Protein AF-0000000080784634 (afdb_homodimer)

Secondary structure (DSSP, 8-state):
--TTTTS---PPPHHHHH-PPP--EETTEEPPP-SS--SSS-SSTT-EEEEES--STT-HHHHHHHHHHHTT-SEEEEEES--TTHHHHHHHHHHH-TTSEEEEEE--TT-HHHHHHHHHHHHHHHS---EEEE-------SS-GGG--HHHHHHHHHHHTHHHHHHHHHHHHHHT---SS--S--EEEEEE--GGGTSSSSS-HHHHHHHHHHHHHHHHHHHHTTTS-EEEEEEEE-SEESSTTHHHHHHHHHHT-GGGTTTTSTT-SPEEHHHHHHHHHHHHSGGGTT--S-EEEESTTGGGS----TTS--/--TTTT----PPPHHHHH-PPP--EETTEEPPP-SS--SSS-SSTT-EEEEES--STT-HHHHHHHHHHHTT-SEEEEEES--TTHHHHHHHHHHH-TTSEEEEEE--TT-HHHHHHHHHHHHHHHS---EEEE-------SS-GGG--HHHHHHHHHHHTHHHHHHHHHHHHHHT---SS--S--EEEEEE--GGGTSSSSS-HHHHHHHHHHHHHHHHHHHHTTTS-EEEEEEEE-SEESSTTHHHHHHHHHHT-GGGTTTTSTT-SPEEHHHHHHHHHHHHSGGGTT--S-EEEESTTGGGS----TTS--

InterPro domains:
  IPR002347 Short-chain dehydrogenase/reductase SDR [PF13561] (58-303)
  IPR002347 Short-chain dehydrogenase/reductase SDR [PR00080] (127-138)
  IPR002347 Short-chain dehydrogenase/reductase SDR [PR00080] (187-195)
  IPR002347 Short-chain dehydrogenase/reductase SDR [PR00080] (207-226)
  IPR002347 Short-chain dehydrogenase/reductase SDR [PR00081] (48-65)
  IPR002347 Short-chain dehydrogenase/reductase SDR [PR00081] (127-138)
  IPR002347 Short-chain dehydrogenase/reductase SDR [PR00081] (181-197)
  IPR002347 Short-chain dehydrogenase/reductase SDR [PR00081] (207-226)
  IPR002347 Short-chain dehydrogenase/reductase SDR [PR00081] (228-245)
  IPR002347 Short-chain dehydrogenase/reductase SDR [PR00081] (266-286)
  IPR036291 NAD(P)-binding domain superfamily [SSF51735] (45-304)

pLDDT: mean 94.02, std 10.91, range [32.22, 98.96]

Solvent-accessible surface area (backbone atoms only — not comparable to full-atom values): 31363 Å² total; per-residue (Å²): 130,56,75,81,64,66,54,67,85,70,59,45,11,54,55,78,73,73,45,76,60,84,60,56,64,54,89,94,36,58,38,78,43,65,89,40,76,71,81,55,34,52,63,28,63,71,31,31,36,40,34,26,34,25,32,41,70,45,18,45,27,36,35,27,51,51,52,41,42,71,14,38,15,41,29,41,34,42,21,15,69,55,58,89,35,33,63,59,50,45,53,51,48,39,71,77,32,71,83,30,46,73,43,73,44,72,39,48,63,55,35,62,68,51,50,45,48,55,53,49,49,40,37,72,76,68,62,44,46,33,28,38,35,35,48,42,67,72,77,45,58,98,50,60,70,92,72,54,47,71,68,59,40,46,57,38,31,37,36,34,27,44,12,40,50,46,47,49,54,50,48,51,58,44,15,54,50,56,40,92,93,36,76,37,16,35,32,20,37,40,30,54,39,24,44,23,30,75,42,84,88,62,58,30,61,48,32,18,51,20,20,31,48,33,39,50,48,18,21,54,49,18,54,77,35,47,34,21,48,42,28,20,29,17,39,14,44,46,64,46,55,23,65,89,39,37,68,61,51,51,53,24,50,77,69,70,43,49,76,55,44,34,55,84,17,26,51,36,42,58,41,49,24,38,53,55,18,43,51,50,51,44,55,48,20,52,54,31,73,39,44,21,15,40,73,46,64,43,31,24,21,44,87,40,56,71,92,69,59,86,94,51,83,125,131,56,76,79,64,66,54,68,83,71,60,46,11,54,55,79,73,73,44,76,59,84,59,55,62,57,90,92,34,57,39,80,42,64,90,40,77,70,80,56,35,55,61,30,63,71,32,31,35,40,34,26,34,25,34,41,72,44,18,46,27,36,36,28,51,50,51,42,42,71,15,39,14,41,27,41,34,43,23,16,70,56,57,89,35,34,63,60,52,44,54,50,48,41,72,77,33,72,82,29,47,70,42,73,44,74,38,46,62,55,35,63,67,51,48,44,48,55,52,49,48,41,36,70,76,69,62,43,45,34,28,38,35,36,47,41,64,70,78,45,57,98,51,58,68,94,72,54,46,71,66,59,40,45,56,37,31,38,35,33,28,44,13,39,49,49,45,49,55,50,47,51,57,45,16,54,50,56,41,92,93,37,76,38,16,35,32,20,37,39,31,55,39,26,43,23,28,75,42,84,89,61,56,30,61,49,32,18,51,18,21,31,47,34,42,50,48,18,18,56,50,19,54,76,36,46,34,20,49,42,29,21,28,17,38,14,44,48,63,47,56,24,65,89,38,37,68,62,51,51,53,24,50,75,68,71,44,49,75,55,43,33,54,85,17,26,51,36,42,58,41,48,24,38,54,55,16,42,50,51,49,45,55,46,22,52,53,31,74,39,45,23,16,40,73,46,64,41,30,24,22,43,87,38,58,71,92,71,58,86,95,52,83,127

Structure (mmCIF, N/CA/C/O backbone):
data_AF-0000000080784634-model_v1
#
loop_
_entity.id
_entity.type
_entity.pdbx_description
1 polymer '3-oxoacyl-(Acyl-carrier-protein) reductase'
#
loop_
_atom_site.group_PDB
_atom_site.id
_atom_site.type_symbol
_atom_site.label_atom_id
_atom_site.label_alt_id
_atom_site.label_comp_id
_atom_site.label_asym_id
_atom_site.label_entity_id
_atom_site.label_seq_id
_atom_site.pdbx_PDB_ins_code
_atom_site.Cartn_x
_atom_site.Cartn_y
_atom_site.Cartn_z
_atom_site.occupancy
_atom_site.B_iso_or_equiv
_atom_site.auth_seq_id
_atom_site.auth_comp_id
_atom_site.auth_asym_id
_atom_site.auth_atom_id
_atom_site.pdbx_PDB_model_num
ATOM 1 N N . MET A 1 1 ? 40.467 -11.508 7.423 1 32.41 1 MET A N 1
ATOM 2 C CA . MET A 1 1 ? 39.517 -10.617 6.763 1 32.41 1 MET A CA 1
ATOM 3 C C . MET A 1 1 ? 38.449 -11.413 6.021 1 32.41 1 MET A C 1
ATOM 5 O O . MET A 1 1 ? 38.741 -12.067 5.018 1 32.41 1 MET A O 1
ATOM 9 N N . THR A 1 2 ? 37.459 -11.961 6.689 1 35.3 2 THR A N 1
ATOM 10 C CA . THR A 1 2 ? 36.739 -13.136 6.211 1 35.3 2 THR A CA 1
ATOM 11 C C . THR A 1 2 ? 36.03 -12.837 4.893 1 35.3 2 THR A C 1
ATOM 13 O O . THR A 1 2 ? 35.799 -11.674 4.557 1 35.3 2 THR A O 1
ATOM 16 N N . ALA A 1 3 ? 36.066 -13.86 3.997 1 42.85 3 ALA A N 1
ATOM 17 C CA . ALA A 1 3 ? 35.431 -13.914 2.683 1 42.85 3 ALA A CA 1
ATOM 18 C C . ALA A 1 3 ? 34.126 -13.122 2.672 1 42.85 3 ALA A C 1
ATOM 20 O O . ALA A 1 3 ? 33.696 -12.638 1.622 1 42.85 3 ALA A O 1
ATOM 21 N N . VAL A 1 4 ? 33.426 -13.129 3.641 1 38.86 4 VAL A N 1
ATOM 22 C CA . VAL A 1 4 ? 32.218 -12.335 3.835 1 38.86 4 VAL A CA 1
ATOM 23 C C . VAL A 1 4 ? 32.559 -10.848 3.757 1 38.86 4 VAL A C 1
ATOM 25 O O . VAL A 1 4 ? 31.725 -10.034 3.352 1 38.86 4 VAL A O 1
ATOM 28 N N . ALA A 1 5 ? 33.892 -10.53 4.086 1 42.12 5 ALA A N 1
ATOM 29 C CA . ALA A 1 5 ? 34.342 -9.141 4.066 1 42.12 5 ALA A CA 1
ATOM 30 C C . ALA A 1 5 ? 34.493 -8.634 2.635 1 42.12 5 ALA A C 1
ATOM 32 O O . ALA A 1 5 ? 34.396 -7.43 2.383 1 42.12 5 ALA A O 1
ATOM 33 N N . LYS A 1 6 ? 35.174 -9.599 1.801 1 39.43 6 LYS A N 1
ATOM 34 C CA . LYS A 1 6 ? 35.385 -9.073 0.456 1 39.43 6 LYS A CA 1
ATOM 35 C C . LYS A 1 6 ? 34.064 -8.94 -0.296 1 39.43 6 LYS A C 1
ATOM 37 O O . LYS A 1 6 ? 33.98 -9.279 -1.479 1 39.43 6 LYS A O 1
ATOM 42 N N . ARG A 1 7 ? 33.012 -9.389 0.201 1 40.27 7 ARG A N 1
ATOM 43 C CA . ARG A 1 7 ? 31.844 -9.039 -0.6 1 40.27 7 ARG A CA 1
ATOM 44 C C . ARG A 1 7 ? 32.047 -7.706 -1.311 1 40.27 7 ARG A C 1
ATOM 46 O O . ARG A 1 7 ? 32.389 -6.704 -0.679 1 40.27 7 ARG A O 1
ATOM 53 N N . ARG A 1 8 ? 32.288 -7.606 -2.633 1 41.97 8 ARG A N 1
ATOM 54 C CA . ARG A 1 8 ? 32.412 -6.52 -3.6 1 41.97 8 ARG A CA 1
ATOM 55 C C . ARG A 1 8 ? 31.631 -5.291 -3.146 1 41.97 8 ARG A C 1
ATOM 57 O O . ARG A 1 8 ? 30.595 -5.415 -2.49 1 41.97 8 ARG A O 1
ATOM 64 N N . LEU A 1 9 ? 32.168 -4.154 -2.969 1 49.42 9 LEU A N 1
ATOM 65 C CA . LEU A 1 9 ? 31.539 -2.85 -2.788 1 49.42 9 LEU A CA 1
ATOM 66 C C . LEU A 1 9 ? 30.163 -2.814 -3.444 1 49.42 9 LEU A C 1
ATOM 68 O O . LEU A 1 9 ? 30.057 -2.788 -4.673 1 49.42 9 LEU A O 1
ATOM 72 N N . GLN A 1 10 ? 29.163 -3.577 -2.929 1 63.27 10 GLN A N 1
ATOM 73 C CA . GLN A 1 10 ? 27.789 -3.624 -3.419 1 63.27 10 GLN A CA 1
ATOM 74 C C . GLN A 1 10 ? 27.356 -2.27 -3.974 1 63.27 10 GLN A C 1
ATOM 76 O O . GLN A 1 10 ? 27.528 -1.24 -3.317 1 63.27 10 GLN A O 1
ATOM 81 N N . ALA A 1 11 ? 27.13 -2.227 -5.332 1 82.41 11 ALA A N 1
ATOM 82 C CA . ALA A 1 11 ? 26.667 -0.988 -5.951 1 82.41 11 ALA A CA 1
ATOM 83 C C . ALA A 1 11 ? 25.463 -0.419 -5.205 1 82.41 11 ALA A C 1
ATOM 85 O O . ALA A 1 11 ? 24.62 -1.17 -4.71 1 82.41 11 ALA A O 1
ATOM 86 N N . LEU A 1 12 ? 25.552 0.787 -4.88 1 93.09 12 LEU A N 1
ATOM 87 C CA . LEU A 1 12 ? 24.544 1.528 -4.131 1 93.09 12 LEU A CA 1
ATOM 88 C C . LEU A 1 12 ? 23.436 2.024 -5.054 1 93.09 12 LEU A C 1
ATOM 90 O O . LEU A 1 12 ? 23.633 2.129 -6.267 1 93.09 12 LEU A O 1
ATOM 94 N N . SER A 1 13 ? 22.337 2.217 -4.473 1 95.71 13 SER A N 1
ATOM 95 C CA . SER A 1 13 ? 21.199 2.753 -5.213 1 95.71 13 SER A CA 1
ATOM 96 C C . SER A 1 13 ? 21.5 4.147 -5.754 1 95.71 13 SER A C 1
ATOM 98 O O . SER A 1 13 ? 22.429 4.811 -5.292 1 95.71 13 SER A O 1
ATOM 100 N N . GLN A 1 14 ? 20.715 4.55 -6.732 1 94.92 14 GLN A N 1
ATOM 101 C CA . GLN A 1 14 ? 20.837 5.878 -7.325 1 94.92 14 GLN A CA 1
ATOM 102 C C . GLN A 1 14 ? 20.68 6.968 -6.269 1 94.92 14 GLN A C 1
ATOM 104 O O . GLN A 1 14 ? 21.437 7.941 -6.257 1 94.92 14 GLN A O 1
ATOM 109 N N . GLN A 1 15 ? 19.726 6.872 -5.375 1 94.94 15 GLN A N 1
ATOM 110 C CA . GLN A 1 15 ? 19.429 7.883 -4.366 1 94.94 15 GLN A CA 1
ATOM 111 C C . GLN A 1 15 ? 20.6 8.06 -3.403 1 94.94 15 GLN A C 1
ATOM 113 O O . GLN A 1 15 ? 20.841 9.162 -2.906 1 94.94 15 GLN A O 1
ATOM 118 N N . LEU A 1 16 ? 21.301 6.968 -3.123 1 94.33 16 LEU A N 1
ATOM 119 C CA . LEU A 1 16 ? 22.435 7.042 -2.209 1 94.33 16 LEU A CA 1
ATOM 120 C C . LEU A 1 16 ? 23.647 7.663 -2.895 1 94.33 16 LEU A C 1
ATOM 122 O O . LEU A 1 16 ? 24.446 8.347 -2.252 1 94.33 16 LEU A O 1
ATOM 126 N N . VAL A 1 17 ? 23.752 7.421 -4.198 1 93.72 17 VAL A N 1
ATOM 127 C CA . VAL A 1 17 ? 24.916 7.893 -4.94 1 93.72 17 VAL A CA 1
ATOM 128 C C . VAL A 1 17 ? 24.703 9.343 -5.369 1 93.72 17 VAL A C 1
ATOM 130 O O . VAL A 1 17 ? 25.567 10.195 -5.148 1 93.72 17 VAL A O 1
ATOM 133 N N . GLU A 1 18 ? 23.496 9.647 -5.917 1 94.21 18 GLU A N 1
ATOM 134 C CA . GLU A 1 18 ? 23.258 10.944 -6.543 1 94.21 18 GLU A CA 1
ATOM 135 C C . GLU A 1 18 ? 22.377 11.827 -5.665 1 94.21 18 GLU A C 1
ATOM 137 O O . GLU A 1 18 ? 22.277 13.035 -5.892 1 94.21 18 GLU A O 1
ATOM 142 N N . GLY A 1 19 ? 21.74 11.243 -4.617 1 92.74 19 GLY A N 1
ATOM 143 C CA . GLY A 1 19 ? 20.709 11.964 -3.887 1 92.74 19 GLY A CA 1
ATOM 144 C C . GLY A 1 19 ? 19.418 12.114 -4.669 1 92.74 19 GLY A C 1
ATOM 145 O O . GLY A 1 19 ? 19.295 11.593 -5.78 1 92.74 19 GLY A O 1
ATOM 146 N N . ILE A 1 20 ? 18.435 12.702 -4.031 1 93.01 20 ILE A N 1
ATOM 147 C CA . ILE A 1 20 ? 17.183 13.039 -4.7 1 93.01 20 ILE A CA 1
ATOM 148 C C . ILE A 1 20 ? 17.243 14.476 -5.213 1 93.01 20 ILE A C 1
ATOM 150 O O . ILE A 1 20 ? 17.431 15.413 -4.433 1 93.01 20 ILE A O 1
ATOM 154 N N . PRO A 1 21 ? 17.083 14.65 -6.433 1 89 21 PRO A N 1
ATOM 155 C CA . PRO A 1 21 ? 17.364 15.938 -7.073 1 89 21 PRO A CA 1
ATOM 156 C C . PRO A 1 21 ? 16.454 17.057 -6.571 1 89 21 PRO A C 1
ATOM 158 O O . PRO A 1 21 ? 15.288 16.813 -6.251 1 89 21 PRO A O 1
ATOM 161 N N . ASP A 1 22 ? 17.033 18.218 -6.528 1 90.38 22 ASP A N 1
ATOM 162 C CA . ASP A 1 22 ? 16.266 19.435 -6.28 1 90.38 22 ASP A CA 1
ATOM 163 C C . ASP A 1 22 ? 15.314 19.728 -7.437 1 90.38 22 ASP A C 1
ATOM 165 O O . ASP A 1 22 ? 15.675 19.56 -8.604 1 90.38 22 ASP A O 1
ATOM 169 N N . ALA A 1 23 ? 14.065 20.158 -7.118 1 93.08 23 ALA A N 1
ATOM 170 C CA . ALA A 1 23 ? 13.039 20.338 -8.142 1 93.08 23 ALA A CA 1
ATOM 171 C C . ALA A 1 23 ? 12.798 21.818 -8.423 1 93.08 23 ALA A C 1
ATOM 173 O O . ALA A 1 23 ? 11.828 22.179 -9.093 1 93.08 23 ALA A O 1
ATOM 174 N N . GLY A 1 24 ? 13.684 22.682 -7.871 1 94.85 24 GLY A N 1
ATOM 175 C CA . GLY A 1 24 ? 13.495 24.112 -8.057 1 94.85 24 GLY A CA 1
ATOM 176 C C . GLY A 1 24 ? 12.535 24.723 -7.054 1 94.85 24 GLY A C 1
ATOM 177 O O . GLY A 1 24 ? 12.335 24.178 -5.966 1 94.85 24 GLY A O 1
ATOM 178 N N . THR A 1 25 ? 12.073 25.958 -7.348 1 95.77 25 THR A N 1
ATOM 179 C CA . THR A 1 25 ? 11.212 26.67 -6.41 1 95.77 25 THR A CA 1
ATOM 180 C C . THR A 1 25 ? 9.959 27.187 -7.111 1 95.77 25 THR A C 1
ATOM 182 O O . THR A 1 25 ? 9.942 27.333 -8.335 1 95.77 25 THR A O 1
ATOM 185 N N . PHE A 1 26 ? 8.934 27.229 -6.473 1 96.01 26 PHE A N 1
ATOM 186 C CA . PHE A 1 26 ? 7.749 28.013 -6.802 1 96.01 26 PHE A CA 1
ATOM 187 C C . PHE A 1 26 ? 7.596 29.191 -5.847 1 96.01 26 PHE A C 1
ATOM 189 O O . PHE A 1 26 ? 7.387 29.001 -4.647 1 96.01 26 PHE A O 1
ATOM 196 N N . GLU A 1 27 ? 7.711 30.314 -6.473 1 95.12 27 GLU A N 1
ATOM 197 C CA . GLU A 1 27 ? 7.876 31.512 -5.656 1 95.12 27 GLU A CA 1
ATOM 198 C C . GLU A 1 27 ? 9.017 31.345 -4.656 1 95.12 27 GLU A C 1
ATOM 200 O O . GLU A 1 27 ? 10.159 31.092 -5.045 1 95.12 27 GLU A O 1
ATOM 205 N N . ASN A 1 28 ? 8.881 31.215 -3.4 1 91.83 28 ASN A N 1
ATOM 206 C CA . ASN A 1 28 ? 9.964 31.151 -2.425 1 91.83 28 ASN A CA 1
ATOM 207 C C . ASN A 1 28 ? 9.935 29.842 -1.64 1 91.83 28 ASN A C 1
ATOM 209 O O . ASN A 1 28 ? 10.528 29.745 -0.564 1 91.83 28 ASN A O 1
ATOM 213 N N . ILE A 1 29 ? 9.245 28.861 -2.241 1 94.72 29 ILE A N 1
ATOM 214 C CA . ILE A 1 29 ? 9.238 27.573 -1.554 1 94.72 29 ILE A CA 1
ATOM 215 C C . ILE A 1 29 ? 9.732 26.481 -2.5 1 94.72 29 ILE A C 1
ATOM 217 O O . ILE A 1 29 ? 9.56 26.581 -3.718 1 94.72 29 ILE A O 1
ATOM 221 N N . PRO A 1 30 ? 10.388 25.475 -1.945 1 95.91 30 PRO A N 1
ATOM 222 C CA . PRO A 1 30 ? 10.874 24.396 -2.808 1 95.91 30 PRO A CA 1
ATOM 223 C C . PRO A 1 30 ? 9.742 23.606 -3.461 1 95.91 30 PRO A C 1
ATOM 225 O O . PRO A 1 30 ? 8.71 23.363 -2.829 1 95.91 30 PRO A O 1
ATOM 228 N N . ARG A 1 31 ? 9.935 23.238 -4.678 1 96.89 31 ARG A N 1
ATOM 229 C CA . ARG A 1 31 ? 9.013 22.299 -5.309 1 96.89 31 ARG A CA 1
ATOM 230 C C . ARG A 1 31 ? 9.147 20.907 -4.7 1 96.89 31 ARG A C 1
ATOM 232 O O . ARG A 1 31 ? 10.152 20.6 -4.057 1 96.89 31 ARG A O 1
ATOM 239 N N . ILE A 1 32 ? 8.14 20.171 -4.886 1 96.28 32 ILE A N 1
ATOM 240 C CA . ILE A 1 32 ? 8.106 18.829 -4.314 1 96.28 32 ILE A CA 1
ATOM 241 C C . ILE A 1 32 ? 9.113 17.936 -5.034 1 96.28 32 ILE A C 1
ATOM 243 O O . ILE A 1 32 ? 9.079 17.814 -6.261 1 96.28 32 ILE A O 1
ATOM 247 N N . ARG A 1 33 ? 10.083 17.39 -4.303 1 96.12 33 ARG A N 1
ATOM 248 C CA . ARG A 1 33 ? 11.025 16.427 -4.863 1 96.12 33 ARG A CA 1
ATOM 249 C C . ARG A 1 33 ? 10.361 15.07 -5.072 1 96.12 33 ARG A C 1
ATOM 251 O O . ARG A 1 33 ? 9.551 14.636 -4.251 1 96.12 33 ARG A O 1
ATOM 258 N N . GLU A 1 34 ? 10.72 14.397 -6.169 1 96.15 34 GLU A N 1
ATOM 259 C CA . GLU A 1 34 ? 10.093 13.131 -6.535 1 96.15 34 GLU A CA 1
ATOM 26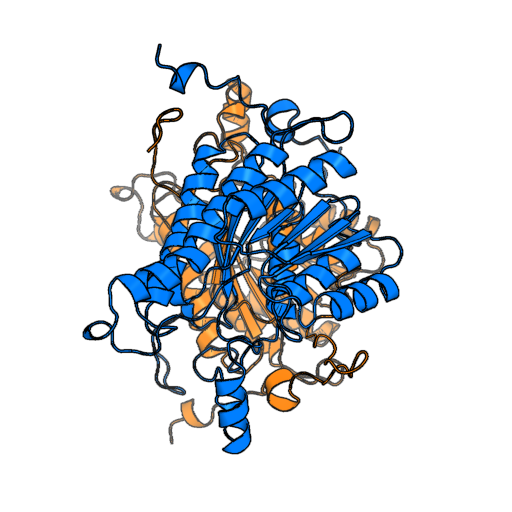0 C C . GLU A 1 34 ? 11.14 12.077 -6.882 1 96.15 34 GLU A C 1
ATOM 262 O O . GLU A 1 34 ? 12.153 12.385 -7.513 1 96.15 34 GLU A O 1
ATOM 267 N N . VAL A 1 35 ? 10.904 10.886 -6.465 1 95.56 35 VAL A N 1
ATOM 268 C CA . VAL A 1 35 ? 11.722 9.738 -6.843 1 95.56 35 VAL A CA 1
ATOM 269 C C . VAL A 1 35 ? 11.086 9.018 -8.029 1 95.56 35 VAL A C 1
ATOM 271 O O . VAL A 1 35 ? 11.776 8.651 -8.983 1 95.56 35 VAL A O 1
ATOM 274 N N . ALA A 1 36 ? 9.766 8.829 -7.95 1 95.93 36 ALA A N 1
ATOM 275 C CA . ALA A 1 36 ? 9.034 8.123 -8.998 1 95.93 36 ALA A CA 1
ATOM 276 C C . ALA A 1 36 ? 8.606 9.079 -10.108 1 95.93 36 ALA A C 1
ATOM 278 O O . ALA A 1 36 ? 8.459 10.282 -9.877 1 95.93 36 ALA A O 1
ATOM 279 N N . PRO A 1 37 ? 8.357 8.571 -11.324 1 93.55 37 PRO A N 1
ATOM 280 C CA . PRO A 1 37 ? 7.838 9.397 -12.417 1 93.55 37 PRO A CA 1
ATOM 281 C C . PRO A 1 37 ? 6.398 9.847 -12.184 1 93.55 37 PRO A C 1
ATOM 283 O O . PRO A 1 37 ? 5.839 9.607 -11.11 1 93.55 37 PRO A O 1
ATOM 286 N N . ASP A 1 38 ? 5.857 10.436 -13.157 1 94.31 38 ASP A N 1
ATOM 287 C CA . ASP A 1 38 ? 4.508 10.989 -13.081 1 94.31 38 ASP A CA 1
ATOM 288 C C . ASP A 1 38 ? 3.504 9.93 -12.632 1 94.31 38 ASP A C 1
ATOM 290 O O . ASP A 1 38 ? 3.579 8.776 -13.059 1 94.31 38 ASP A O 1
ATOM 294 N N . SER A 1 39 ? 2.615 10.369 -11.76 1 94.08 39 SER A N 1
ATOM 295 C CA . SER A 1 39 ? 1.666 9.436 -11.163 1 94.08 39 SER A CA 1
ATOM 296 C C . SER A 1 39 ? 0.471 9.198 -12.08 1 94.08 39 SER A C 1
ATOM 298 O O . SER A 1 39 ? -0.389 8.366 -11.785 1 94.08 39 SER A O 1
ATOM 300 N N . VAL A 1 40 ? 0.41 10.047 -13.108 1 94.53 40 VAL A N 1
ATOM 301 C CA . VAL A 1 40 ? -0.643 9.842 -14.097 1 94.53 40 VAL A CA 1
ATOM 302 C C . VAL A 1 40 ? -0.067 9.145 -15.328 1 94.53 40 VAL A C 1
ATOM 304 O O . VAL A 1 40 ? 0.92 9.608 -15.906 1 94.53 40 VAL A O 1
ATOM 307 N N . GLY A 1 41 ? -0.405 7.85 -15.625 1 92.25 41 GLY A N 1
ATOM 308 C CA . GLY A 1 41 ? 0.109 7.087 -16.751 1 92.25 41 GLY A CA 1
ATOM 309 C C . GLY A 1 41 ? 0.649 5.726 -16.354 1 92.25 41 GLY A C 1
ATOM 310 O O . GLY A 1 41 ? 0.466 5.288 -15.216 1 92.25 41 GLY A O 1
ATOM 311 N N . PRO A 1 42 ? 1.397 5.105 -17.333 1 96.22 42 PRO A N 1
ATOM 312 C CA . PRO A 1 42 ? 1.895 3.752 -17.073 1 96.22 42 PRO A CA 1
ATOM 313 C C . PRO A 1 42 ? 2.99 3.721 -16.01 1 96.22 42 PRO A C 1
ATOM 315 O O . PRO A 1 42 ? 3.89 4.565 -16.021 1 96.22 42 PRO A O 1
ATOM 318 N N . ARG A 1 43 ? 2.951 2.807 -15.142 1 97.22 43 ARG A N 1
ATOM 319 C CA . ARG A 1 43 ? 3.831 2.751 -13.978 1 97.22 43 ARG A CA 1
ATOM 320 C C . ARG A 1 43 ? 4.943 1.728 -14.182 1 97.22 43 ARG A C 1
ATOM 322 O O . ARG A 1 43 ? 5.838 1.6 -13.343 1 97.22 43 ARG A O 1
ATOM 329 N N . CYS A 1 44 ? 4.924 0.965 -15.315 1 97.38 44 CYS A N 1
ATOM 330 C CA . CYS A 1 44 ? 5.911 -0.084 -15.544 1 97.38 44 CYS A CA 1
ATOM 331 C C . CYS A 1 44 ? 6.581 0.085 -16.902 1 97.38 44 CYS A C 1
ATOM 333 O O . CYS A 1 44 ? 7.047 -0.89 -17.495 1 97.38 44 CYS A O 1
ATOM 335 N N . LYS A 1 45 ? 6.583 1.291 -17.417 1 96.65 45 LYS A N 1
ATOM 336 C CA . LYS A 1 45 ? 7.129 1.528 -18.75 1 96.65 45 LYS A CA 1
ATOM 337 C C . LYS A 1 45 ? 8.576 1.052 -18.843 1 96.65 45 LYS A C 1
ATOM 339 O O . LYS A 1 45 ? 9.425 1.472 -18.054 1 96.65 45 LYS A O 1
ATOM 344 N N . GLY A 1 46 ? 8.792 0.143 -19.767 1 96.26 46 GLY A N 1
ATOM 345 C CA . GLY A 1 46 ? 10.143 -0.301 -20.071 1 96.26 46 GLY A CA 1
ATOM 346 C C . GLY A 1 46 ? 10.656 -1.354 -19.107 1 96.26 46 GLY A C 1
ATOM 347 O O . GLY A 1 46 ? 11.782 -1.837 -19.248 1 96.26 46 GLY A O 1
ATOM 348 N N . LYS A 1 47 ? 9.885 -1.776 -18.162 1 97.83 47 LYS A N 1
ATOM 349 C CA . LYS A 1 47 ? 10.329 -2.714 -17.135 1 97.83 47 LYS A CA 1
ATOM 350 C C . LYS A 1 47 ? 10.185 -4.157 -17.61 1 97.83 47 LYS A C 1
ATOM 352 O O . LYS A 1 47 ? 9.295 -4.469 -18.404 1 97.83 47 LYS A O 1
ATOM 357 N N . VAL A 1 48 ? 11.033 -4.996 -17.17 1 98.78 48 VAL A N 1
ATOM 358 C CA . VAL A 1 48 ? 10.954 -6.435 -17.394 1 98.78 48 VAL A CA 1
ATOM 359 C C . VAL A 1 48 ? 10.456 -7.128 -16.128 1 98.78 48 VAL A C 1
ATOM 361 O O . VAL A 1 48 ? 11.011 -6.929 -15.044 1 98.78 48 VAL A O 1
ATOM 364 N N . VAL A 1 49 ? 9.407 -7.981 -16.285 1 98.94 49 VAL A N 1
ATOM 365 C CA . VAL A 1 49 ? 8.666 -8.515 -15.147 1 98.94 49 VAL A CA 1
ATOM 366 C C . VAL A 1 49 ? 8.588 -10.036 -15.249 1 98.94 49 VAL A C 1
ATOM 368 O O . VAL A 1 49 ? 8.365 -10.582 -16.332 1 98.94 49 VAL A O 1
ATOM 371 N N . ILE A 1 50 ? 8.81 -10.732 -14.141 1 98.96 50 ILE A N 1
ATOM 372 C CA . ILE A 1 50 ? 8.526 -12.159 -14.028 1 98.96 50 ILE A CA 1
ATOM 373 C C . ILE A 1 50 ? 7.434 -12.387 -12.985 1 98.96 50 ILE A C 1
ATOM 375 O O . ILE A 1 50 ? 7.522 -11.88 -11.864 1 98.96 50 ILE A O 1
ATOM 379 N N . VAL A 1 51 ? 6.424 -13.099 -13.348 1 98.94 51 VAL A N 1
ATOM 380 C CA . VAL A 1 51 ? 5.335 -13.464 -12.447 1 98.94 51 VAL A CA 1
ATOM 381 C C . VAL A 1 51 ? 5.197 -14.983 -12.392 1 98.94 51 VAL A C 1
ATOM 383 O O . VAL A 1 51 ? 5.087 -15.641 -13.429 1 98.94 51 VAL A O 1
ATOM 386 N N . THR A 1 52 ? 5.171 -15.531 -11.205 1 98.82 52 THR A N 1
ATOM 387 C CA . THR A 1 52 ? 4.937 -16.963 -11.054 1 98.82 52 THR A CA 1
ATOM 388 C C . THR A 1 52 ? 3.503 -17.233 -10.607 1 98.82 52 THR A C 1
ATOM 390 O O . THR A 1 52 ? 2.847 -16.354 -10.045 1 98.82 52 THR A O 1
ATOM 393 N N . GLY A 1 53 ? 3.024 -18.437 -10.83 1 98.36 53 GLY A N 1
ATOM 394 C CA . GLY A 1 53 ? 1.664 -18.789 -10.454 1 98.36 53 GLY A CA 1
ATOM 395 C C . GLY A 1 53 ? 0.613 -18.101 -11.305 1 98.36 53 GLY A C 1
ATOM 396 O O . GLY A 1 53 ? -0.331 -17.51 -10.777 1 98.36 53 GLY A O 1
ATOM 397 N N . THR A 1 54 ? 0.705 -18.214 -12.685 1 98.45 54 THR A N 1
ATOM 398 C CA . THR A 1 54 ? -0.121 -17.399 -13.568 1 98.45 54 THR A CA 1
ATOM 399 C C . THR A 1 54 ? -1.171 -18.256 -14.27 1 98.45 54 THR A C 1
ATOM 401 O O . THR A 1 54 ? -2.028 -17.734 -14.985 1 98.45 54 THR A O 1
ATOM 404 N N . ASN A 1 55 ? -1.272 -19.522 -14.053 1 97.93 55 ASN A N 1
ATOM 405 C CA . ASN A 1 55 ? -2.058 -20.416 -14.896 1 97.93 55 ASN A CA 1
ATOM 406 C C . ASN A 1 55 ? -3.555 -20.238 -14.66 1 97.93 55 ASN A C 1
ATOM 408 O O . ASN A 1 55 ? -4.34 -20.225 -15.609 1 97.93 55 ASN A O 1
ATOM 412 N N . SER A 1 56 ? -3.952 -20.039 -13.426 1 97.08 56 SER A N 1
ATOM 413 C CA . SER A 1 56 ? -5.372 -20.017 -13.092 1 97.08 56 SER A CA 1
ATOM 414 C C . SER A 1 56 ? -6.095 -18.893 -13.826 1 97.08 56 SER A C 1
ATOM 416 O O . SER A 1 56 ? -5.676 -17.735 -13.766 1 97.08 56 SER A O 1
ATOM 418 N N . PRO A 1 57 ? -7.238 -19.148 -14.454 1 97.21 57 PRO A N 1
ATOM 419 C CA . PRO A 1 57 ? -7.987 -18.133 -15.198 1 97.21 57 PRO A CA 1
ATOM 420 C C . PRO A 1 57 ? -8.499 -17.005 -14.305 1 97.21 57 PRO A C 1
ATOM 422 O O . PRO A 1 57 ? -8.78 -15.907 -14.791 1 97.21 57 PRO A O 1
ATOM 425 N N . ILE A 1 58 ? -8.62 -17.282 -13.044 1 97.06 58 ILE A N 1
ATOM 426 C CA . ILE A 1 58 ? -9.139 -16.252 -12.15 1 97.06 58 ILE A CA 1
ATOM 427 C C . ILE A 1 58 ? -8.115 -15.954 -11.057 1 97.06 58 ILE A C 1
ATOM 429 O O . ILE A 1 58 ? -8.476 -15.511 -9.964 1 97.06 58 ILE A O 1
ATOM 433 N N . GLY A 1 59 ? -6.869 -16.245 -11.345 1 98.2 59 GLY A N 1
ATOM 434 C CA . GLY A 1 59 ? -5.819 -16.168 -10.342 1 98.2 59 GLY A CA 1
ATOM 435 C C . GLY A 1 59 ? -5.202 -14.786 -10.23 1 98.2 59 GLY A C 1
ATOM 436 O O . GLY A 1 59 ? -5.268 -13.993 -11.171 1 98.2 59 GLY A O 1
ATOM 437 N N . ILE A 1 60 ? -4.528 -14.58 -9.106 1 98.73 60 ILE A N 1
ATOM 438 C CA . ILE A 1 60 ? -3.841 -13.327 -8.811 1 98.73 60 ILE A CA 1
ATOM 439 C C . ILE A 1 60 ? -2.686 -13.129 -9.79 1 98.73 60 ILE A C 1
ATOM 441 O O . ILE A 1 60 ? -2.433 -12.01 -10.244 1 98.73 60 ILE A O 1
ATOM 445 N N . GLY A 1 61 ? -1.952 -14.218 -10.132 1 98.78 61 GLY A N 1
ATOM 446 C CA . GLY A 1 61 ? -0.834 -14.12 -11.056 1 98.78 61 GLY A CA 1
ATOM 447 C C . GLY A 1 61 ? -1.234 -13.606 -12.426 1 98.78 61 GLY A C 1
ATOM 448 O O . GLY A 1 61 ? -0.595 -12.701 -12.967 1 98.78 61 GLY A O 1
ATOM 449 N N . ARG A 1 62 ? -2.289 -14.138 -12.963 1 98.73 62 ARG A N 1
ATOM 450 C CA . ARG A 1 62 ? -2.782 -13.668 -14.254 1 98.73 62 ARG A CA 1
ATOM 451 C C . ARG A 1 62 ? -3.193 -12.201 -14.182 1 98.73 62 ARG A C 1
ATOM 453 O O . ARG A 1 62 ? -2.811 -11.401 -15.039 1 98.73 62 ARG A O 1
ATOM 460 N N . ALA A 1 63 ? -3.998 -11.866 -13.175 1 98.81 63 ALA A N 1
ATOM 461 C CA . ALA A 1 63 ? -4.453 -10.487 -13.019 1 98.81 63 ALA A CA 1
ATOM 462 C C . ALA A 1 63 ? -3.27 -9.527 -12.922 1 98.81 63 ALA A C 1
ATOM 464 O O . ALA A 1 63 ? -3.31 -8.425 -13.474 1 98.81 63 ALA A O 1
ATOM 465 N N . SER A 1 64 ? -2.235 -9.945 -12.23 1 98.9 64 SER A N 1
ATOM 466 C CA . SER A 1 64 ? -1.049 -9.108 -12.081 1 98.9 64 SER A CA 1
ATOM 467 C C . SER A 1 64 ? -0.314 -8.95 -13.408 1 98.9 64 SER A C 1
ATOM 469 O O . SER A 1 64 ? 0.167 -7.862 -13.731 1 98.9 64 SER A O 1
ATOM 471 N N . ALA A 1 65 ? -0.198 -10.021 -14.138 1 98.9 65 ALA A N 1
ATOM 472 C CA . ALA A 1 65 ? 0.412 -9.934 -15.462 1 98.9 65 ALA A CA 1
ATOM 473 C C . ALA A 1 65 ? -0.301 -8.899 -16.328 1 98.9 65 ALA A C 1
ATOM 475 O O . ALA A 1 65 ? 0.345 -8.119 -17.031 1 98.9 65 ALA A O 1
ATOM 476 N N . HIS A 1 66 ? -1.647 -8.91 -16.281 1 98.8 66 HIS A N 1
ATOM 477 C CA . HIS A 1 66 ? -2.428 -7.917 -17.011 1 98.8 66 HIS A CA 1
ATOM 478 C C . HIS A 1 66 ? -2.09 -6.503 -16.551 1 98.8 66 HIS A C 1
ATOM 480 O O . HIS A 1 66 ? -1.907 -5.605 -17.375 1 98.8 66 HIS A O 1
ATOM 486 N N . GLN A 1 67 ? -1.994 -6.271 -15.272 1 98.82 67 GLN A N 1
ATOM 487 C CA . GLN A 1 67 ? -1.72 -4.934 -14.754 1 98.82 67 GLN A CA 1
ATOM 488 C C . GLN A 1 67 ? -0.327 -4.461 -15.162 1 98.82 67 GLN A C 1
ATOM 490 O O . GLN A 1 67 ? -0.148 -3.306 -15.553 1 98.82 67 GLN A O 1
ATOM 495 N N . PHE A 1 68 ? 0.692 -5.355 -15.103 1 98.88 68 PHE A N 1
ATOM 496 C CA . PHE A 1 68 ? 2.039 -4.965 -15.503 1 98.88 68 PHE A CA 1
ATOM 497 C C . PHE A 1 68 ? 2.09 -4.646 -16.993 1 98.88 68 PHE A C 1
ATOM 499 O O . PHE A 1 68 ? 2.7 -3.655 -17.4 1 98.88 68 PHE A O 1
ATOM 506 N N . ALA A 1 69 ? 1.429 -5.449 -17.806 1 98.83 69 ALA A N 1
ATOM 507 C CA . ALA A 1 69 ? 1.394 -5.216 -19.248 1 98.83 69 ALA A CA 1
ATOM 508 C C . ALA A 1 69 ? 0.642 -3.929 -19.577 1 98.83 69 ALA A C 1
ATOM 510 O O . ALA A 1 69 ? 1.121 -3.107 -20.361 1 98.83 69 ALA A O 1
ATOM 511 N N . ARG A 1 70 ? -0.518 -3.791 -18.98 1 98.27 70 ARG A N 1
ATOM 512 C CA . ARG A 1 70 ? -1.346 -2.607 -19.181 1 98.27 70 ARG A CA 1
ATOM 513 C C . ARG A 1 70 ? -0.569 -1.335 -18.859 1 98.27 70 ARG A C 1
ATOM 515 O O . ARG A 1 70 ? -0.774 -0.298 -19.494 1 98.27 70 ARG A O 1
ATOM 522 N N . ASN A 1 71 ? 0.299 -1.437 -17.915 1 98.52 71 ASN A N 1
ATOM 523 C CA . ASN A 1 71 ? 1.068 -0.28 -17.468 1 98.52 71 ASN A CA 1
ATOM 524 C C . ASN A 1 71 ? 2.398 -0.171 -18.21 1 98.52 71 ASN A C 1
ATOM 526 O O . ASN A 1 71 ? 3.342 0.446 -17.712 1 98.52 71 ASN A O 1
ATOM 530 N N . GLY A 1 72 ? 2.646 -0.872 -19.308 1 97.96 72 GLY A N 1
ATOM 531 C CA . GLY A 1 72 ? 3.686 -0.538 -20.268 1 97.96 72 GLY A CA 1
ATOM 532 C C . GLY A 1 72 ? 4.956 -1.344 -20.076 1 97.96 72 GLY A C 1
ATOM 533 O O . GLY A 1 72 ? 6.03 -0.937 -20.526 1 97.96 72 GLY A O 1
ATOM 534 N N . ALA A 1 73 ? 4.912 -2.439 -19.423 1 98.65 73 ALA A N 1
ATOM 535 C CA . ALA A 1 73 ? 6.103 -3.277 -19.311 1 98.65 73 ALA A CA 1
ATOM 536 C C . ALA A 1 73 ? 6.689 -3.585 -20.686 1 98.65 73 ALA A C 1
ATOM 538 O O . ALA A 1 73 ? 5.953 -3.696 -21.67 1 98.65 73 ALA A O 1
ATOM 539 N N . LYS A 1 74 ? 7.991 -3.655 -20.71 1 98.58 74 LYS A N 1
ATOM 540 C CA . LYS A 1 74 ? 8.662 -4.099 -21.928 1 98.58 74 LYS A CA 1
ATOM 541 C C . LYS A 1 74 ? 8.405 -5.58 -22.188 1 98.58 74 LYS A C 1
ATOM 543 O O . LYS A 1 74 ? 8.154 -5.982 -23.326 1 98.58 74 LYS A O 1
ATOM 548 N N . ALA A 1 75 ? 8.453 -6.351 -21.112 1 98.9 75 ALA A N 1
ATOM 549 C CA . ALA A 1 75 ? 8.237 -7.794 -21.195 1 98.9 75 ALA A CA 1
ATOM 550 C C . ALA A 1 75 ? 7.622 -8.331 -19.906 1 98.9 75 ALA A C 1
ATOM 552 O O . ALA A 1 75 ? 7.919 -7.836 -18.816 1 98.9 75 ALA A O 1
ATOM 553 N N . VAL A 1 76 ? 6.82 -9.335 -20.057 1 98.94 76 VAL A N 1
ATOM 554 C CA . VAL A 1 76 ? 6.236 -10.056 -18.931 1 98.94 76 VAL A CA 1
ATOM 555 C C . VAL A 1 76 ? 6.393 -11.56 -19.143 1 98.94 76 VAL A C 1
ATOM 557 O O . VAL A 1 76 ? 5.924 -12.104 -20.146 1 98.94 76 VAL A O 1
ATOM 560 N N . PHE A 1 77 ? 7.098 -12.2 -18.228 1 98.94 77 PHE A N 1
ATOM 561 C CA . PHE A 1 77 ? 7.164 -13.655 -18.176 1 98.94 77 PHE A CA 1
ATOM 562 C C . PHE A 1 77 ? 6.058 -14.215 -17.289 1 98.94 77 PHE A C 1
ATOM 564 O O . PHE A 1 77 ? 6.013 -13.93 -16.09 1 98.94 77 PHE A O 1
ATOM 571 N N . ILE A 1 78 ? 5.182 -14.971 -17.881 1 98.87 78 ILE A N 1
ATOM 572 C CA . ILE A 1 78 ? 4.141 -15.657 -17.124 1 98.87 78 ILE A CA 1
ATOM 573 C C . ILE A 1 78 ? 4.52 -17.124 -16.938 1 98.87 78 ILE A C 1
ATOM 575 O O . ILE A 1 78 ? 4.672 -17.861 -17.914 1 98.87 78 ILE A O 1
ATOM 579 N N . CYS A 1 79 ? 4.64 -17.523 -15.651 1 98.69 79 CYS A N 1
ATOM 580 C CA . CYS A 1 79 ? 5.216 -18.826 -15.339 1 98.69 79 CYS A CA 1
ATOM 581 C C . CYS A 1 79 ? 4.286 -19.633 -14.44 1 98.69 79 CYS A C 1
ATOM 583 O O . CYS A 1 79 ? 3.647 -19.079 -13.544 1 98.69 79 CYS A O 1
ATOM 585 N N . ASP A 1 80 ? 4.278 -20.897 -14.671 1 98.45 80 ASP A N 1
ATOM 586 C CA . ASP A 1 80 ? 3.489 -21.764 -13.801 1 98.45 80 ASP A CA 1
ATOM 587 C C . ASP A 1 80 ? 3.922 -23.222 -13.939 1 98.45 80 ASP A C 1
ATOM 589 O O . ASP A 1 80 ? 4.528 -23.602 -14.942 1 98.45 80 ASP A O 1
ATOM 593 N N . PHE A 1 81 ? 3.591 -23.943 -12.904 1 97.51 81 PHE A N 1
ATOM 594 C CA . PHE A 1 81 ? 3.785 -25.388 -12.92 1 97.51 81 PHE A CA 1
ATOM 595 C C . PHE A 1 81 ? 2.908 -26.04 -13.982 1 97.51 81 PHE A C 1
ATOM 597 O O . PHE A 1 81 ? 3.353 -26.943 -14.694 1 97.51 81 PHE A O 1
ATOM 604 N N . SER A 1 82 ? 1.66 -25.629 -14.055 1 96.79 82 SER A N 1
ATOM 605 C CA . SER A 1 82 ? 0.715 -26.094 -15.065 1 96.79 82 SER A CA 1
ATOM 606 C C . SER A 1 82 ? 0.715 -25.179 -16.285 1 96.79 82 SER A C 1
ATOM 608 O O . SER A 1 82 ? 0.8 -23.956 -16.15 1 96.79 82 SER A O 1
ATOM 610 N N . SER A 1 83 ? 0.604 -25.682 -17.463 1 96.51 83 SER A N 1
ATOM 611 C CA . SER A 1 83 ? 0.566 -24.885 -18.685 1 96.51 83 SER A CA 1
ATOM 612 C C . SER A 1 83 ? -0.818 -24.923 -19.326 1 96.51 83 SER A C 1
ATOM 614 O O . SER A 1 83 ? -0.988 -24.502 -20.472 1 96.51 83 SER A O 1
ATOM 616 N N . THR A 1 84 ? -1.799 -25.398 -18.559 1 97.45 84 THR A N 1
ATOM 617 C CA . THR A 1 84 ? -3.143 -25.617 -19.082 1 97.45 84 THR A CA 1
ATOM 618 C C . THR A 1 84 ? -3.673 -24.355 -19.757 1 97.45 84 THR A C 1
ATOM 620 O O . THR A 1 84 ? -4.29 -24.426 -20.822 1 97.45 84 THR A O 1
ATOM 623 N N . TYR A 1 85 ? -3.424 -23.154 -19.148 1 97.87 85 TYR A N 1
ATOM 624 C CA . TYR A 1 85 ? -4.019 -21.93 -19.673 1 97.87 85 TYR A CA 1
ATOM 625 C C . TYR A 1 85 ? -2.943 -20.913 -20.035 1 97.87 85 TYR A C 1
ATOM 627 O O . TYR A 1 85 ? -3.253 -19.781 -20.413 1 97.87 85 TYR A O 1
ATOM 635 N N . LEU A 1 86 ? -1.667 -21.231 -19.967 1 98 86 LEU A N 1
ATOM 636 C CA . LEU A 1 86 ? -0.606 -20.256 -20.192 1 98 86 LEU A CA 1
ATOM 637 C C . LEU A 1 86 ? -0.659 -19.713 -21.616 1 98 86 LEU A C 1
ATOM 639 O O . LEU A 1 86 ? -0.479 -18.512 -21.834 1 98 86 LEU A O 1
ATOM 643 N N . ASP A 1 87 ? -0.956 -20.613 -22.534 1 97.66 87 ASP A N 1
ATOM 644 C CA . ASP A 1 87 ? -1.005 -20.181 -23.927 1 97.66 87 ASP A CA 1
ATOM 645 C C . ASP A 1 87 ? -2.179 -19.234 -24.167 1 97.66 87 ASP A C 1
ATOM 647 O O . ASP A 1 87 ? -2.055 -18.26 -24.912 1 97.66 87 ASP A O 1
ATOM 651 N N . VAL A 1 88 ? -3.302 -19.57 -23.574 1 98.01 88 VAL A N 1
ATOM 652 C CA . VAL A 1 88 ? -4.472 -18.707 -23.695 1 98.01 88 VAL A CA 1
ATOM 653 C C . VAL A 1 88 ? -4.177 -17.345 -23.072 1 98.01 88 VAL A C 1
ATOM 655 O O . VAL A 1 88 ? -4.53 -16.307 -23.637 1 98.01 88 VAL A O 1
ATOM 658 N N . HIS A 1 89 ? -3.509 -17.321 -21.915 1 98.51 89 HIS A N 1
ATOM 659 C CA . HIS A 1 89 ? -3.134 -16.066 -21.274 1 98.51 89 HIS A CA 1
ATOM 660 C C . HIS A 1 89 ? -2.195 -15.254 -22.16 1 98.51 89 HIS A C 1
ATOM 662 O O . HIS A 1 89 ? -2.351 -14.037 -22.286 1 98.51 89 HIS A O 1
ATOM 668 N N . LYS A 1 90 ? -1.248 -15.91 -22.787 1 98.59 90 LYS A N 1
ATOM 669 C CA . LYS A 1 90 ? -0.314 -15.233 -23.681 1 98.59 90 LYS A CA 1
ATOM 670 C C . LYS A 1 90 ? -1.049 -14.567 -24.842 1 98.59 90 LYS A C 1
ATOM 672 O O . LYS A 1 90 ? -0.813 -13.395 -25.142 1 98.59 90 LYS A O 1
ATOM 677 N N . ARG A 1 91 ? -1.975 -15.255 -25.474 1 98.39 91 ARG A N 1
ATOM 678 C CA . ARG A 1 91 ? -2.726 -14.703 -26.596 1 98.39 91 ARG A CA 1
ATOM 679 C C . ARG A 1 91 ? -3.571 -13.512 -26.157 1 98.39 91 ARG A C 1
ATOM 681 O O . ARG A 1 91 ? -3.668 -12.514 -26.875 1 98.39 91 ARG A O 1
ATOM 688 N N . GLU A 1 92 ? -4.172 -13.64 -24.994 1 98.57 92 GLU A N 1
ATOM 689 C CA . GLU A 1 92 ? -4.979 -12.534 -24.486 1 98.57 92 GLU A CA 1
ATOM 690 C C . GLU A 1 92 ? -4.127 -11.288 -24.259 1 98.57 92 GLU A C 1
ATOM 692 O O . GLU A 1 92 ? -4.471 -10.201 -24.727 1 98.57 92 GLU A O 1
ATOM 697 N N . LEU A 1 93 ? -3.044 -11.477 -23.571 1 98.72 93 LEU A N 1
ATOM 698 C CA . LEU A 1 93 ? -2.16 -10.363 -23.246 1 98.72 93 LEU A CA 1
ATOM 699 C C . LEU A 1 93 ? -1.609 -9.719 -24.514 1 98.72 93 LEU A C 1
ATOM 701 O O . LEU A 1 93 ? -1.569 -8.492 -24.626 1 98.72 93 LEU A O 1
ATOM 705 N N . GLU A 1 94 ? -1.235 -10.523 -25.454 1 98.52 94 GLU A N 1
ATOM 706 C CA . GLU A 1 94 ? -0.692 -10.011 -26.709 1 98.52 94 GLU A CA 1
ATOM 707 C C . GLU A 1 94 ? -1.749 -9.24 -27.494 1 98.52 94 GLU A C 1
ATOM 709 O O . GLU A 1 94 ? -1.435 -8.257 -28.168 1 98.52 94 GLU A O 1
ATOM 714 N N . SER A 1 95 ? -2.979 -9.699 -27.428 1 98.15 95 SER A N 1
ATOM 715 C CA . SER A 1 95 ? -4.068 -9.032 -28.135 1 98.15 95 SER A CA 1
ATOM 716 C C . SER A 1 95 ? -4.368 -7.667 -27.526 1 98.15 95 SER A C 1
ATOM 718 O O . SER A 1 95 ? -4.68 -6.716 -28.245 1 98.15 95 SER A O 1
ATOM 720 N N . LEU A 1 96 ? -4.281 -7.535 -26.246 1 97.88 96 LEU A N 1
ATOM 721 C CA . LEU A 1 96 ? -4.666 -6.317 -25.542 1 97.88 96 LEU A CA 1
ATOM 722 C C . LEU A 1 96 ? -3.499 -5.338 -25.472 1 97.88 96 LEU A C 1
ATOM 724 O O . LEU A 1 96 ? -3.703 -4.122 -25.465 1 97.88 96 LEU A O 1
ATOM 728 N N . TYR A 1 97 ? -2.321 -5.943 -25.402 1 98.06 97 TYR A N 1
ATOM 729 C CA . TYR A 1 97 ? -1.123 -5.133 -25.212 1 98.06 97 TYR A CA 1
ATOM 730 C C . TYR A 1 97 ? -0.054 -5.491 -26.237 1 98.06 97 TYR A C 1
ATOM 732 O O . TYR A 1 97 ? 0.996 -6.034 -25.885 1 98.06 97 TYR A O 1
ATOM 740 N N . PRO A 1 98 ? -0.142 -5.137 -27.431 1 97.59 98 PRO A N 1
ATOM 741 C CA . PRO A 1 98 ? 0.701 -5.605 -28.534 1 97.59 98 PRO A CA 1
ATOM 742 C C . PRO A 1 98 ? 2.142 -5.112 -28.427 1 97.59 98 PRO A C 1
ATOM 744 O O . PRO A 1 98 ? 3.039 -5.671 -29.063 1 97.59 98 PRO A O 1
ATOM 747 N N . ASN A 1 99 ? 2.424 -4.051 -27.583 1 97.87 99 ASN A N 1
ATOM 748 C CA . ASN A 1 99 ? 3.776 -3.516 -27.462 1 97.87 99 ASN A CA 1
ATOM 749 C C . ASN A 1 99 ? 4.543 -4.185 -26.325 1 97.87 99 ASN A C 1
ATOM 751 O O . ASN A 1 99 ? 5.67 -3.792 -26.016 1 97.87 99 ASN A O 1
ATOM 755 N N . VAL A 1 100 ? 3.954 -5.147 -25.689 1 98.73 100 VAL A N 1
ATOM 756 C CA . VAL A 1 100 ? 4.582 -5.866 -24.585 1 98.73 100 VAL A CA 1
ATOM 757 C C . VAL A 1 100 ? 4.956 -7.277 -25.034 1 98.73 100 VAL A C 1
ATOM 759 O O . VAL A 1 100 ? 4.13 -7.992 -25.607 1 98.73 100 VAL A O 1
ATOM 762 N N . ASP A 1 101 ? 6.182 -7.731 -24.841 1 98.85 101 ASP A N 1
ATOM 763 C CA . ASP A 1 101 ? 6.592 -9.104 -25.121 1 98.85 101 ASP A CA 1
ATOM 764 C C . ASP A 1 101 ? 6.114 -10.054 -24.025 1 98.85 101 ASP A C 1
ATOM 766 O O . ASP A 1 101 ? 6.48 -9.899 -22.858 1 98.85 101 ASP A O 1
ATOM 770 N N . ILE A 1 102 ? 5.335 -10.98 -24.405 1 98.87 102 ILE A N 1
ATOM 771 C CA . ILE A 1 102 ? 4.818 -11.944 -23.44 1 98.87 102 ILE A CA 1
ATOM 772 C C . ILE A 1 102 ? 5.533 -13.282 -23.615 1 98.87 102 ILE A C 1
ATOM 774 O O . ILE A 1 102 ? 5.574 -13.831 -24.718 1 98.87 102 ILE A O 1
ATOM 778 N N . HIS A 1 103 ? 6.111 -13.819 -22.566 1 98.83 103 HIS A N 1
ATOM 779 C CA . HIS A 1 103 ? 6.784 -15.113 -22.567 1 98.83 103 HIS A CA 1
ATOM 780 C C . HIS A 1 103 ? 6.115 -16.084 -21.6 1 98.83 103 HIS A C 1
ATOM 782 O O . HIS A 1 103 ? 6.106 -15.853 -20.389 1 98.83 103 HIS A O 1
ATOM 788 N N . ALA A 1 104 ? 5.591 -17.157 -22.117 1 98.7 104 ALA A N 1
ATOM 789 C CA . ALA A 1 104 ? 5.019 -18.206 -21.276 1 98.7 104 ALA A CA 1
ATOM 790 C C . ALA A 1 104 ? 6.046 -19.296 -20.984 1 98.7 104 ALA A C 1
ATOM 792 O O . ALA A 1 104 ? 6.684 -19.819 -21.9 1 98.7 104 ALA A O 1
ATOM 793 N N . ARG A 1 105 ? 6.236 -19.607 -19.718 1 98.44 105 ARG A N 1
ATOM 794 C CA . ARG A 1 105 ? 7.183 -20.64 -19.314 1 98.44 105 ARG A CA 1
ATOM 795 C C . ARG A 1 105 ? 6.548 -21.608 -18.321 1 98.44 105 ARG A C 1
ATOM 797 O O . ARG A 1 105 ? 6.033 -21.19 -17.282 1 98.44 105 ARG A O 1
ATOM 804 N N . GLN A 1 106 ? 6.545 -22.826 -18.663 1 97.93 106 GLN A N 1
ATOM 805 C CA . GLN A 1 106 ? 6.167 -23.865 -17.71 1 97.93 106 GLN A CA 1
ATOM 806 C C . GLN A 1 106 ? 7.349 -24.26 -16.83 1 97.93 106 GLN A C 1
ATOM 808 O O . GLN A 1 106 ? 8.411 -24.628 -17.336 1 97.93 106 GLN A O 1
ATOM 813 N N . PHE A 1 107 ? 7.197 -24.084 -15.493 1 93.8 107 PHE A N 1
ATOM 814 C CA . PHE A 1 107 ? 8.237 -24.569 -14.593 1 93.8 107 PHE A CA 1
ATOM 815 C C . PHE A 1 107 ? 7.699 -24.721 -13.176 1 93.8 107 PHE A C 1
ATOM 817 O O . PHE A 1 107 ? 6.604 -24.247 -12.867 1 93.8 107 PHE A O 1
ATOM 824 N N . ASP A 1 108 ? 8.49 -25.387 -12.379 1 96.65 108 ASP A N 1
ATOM 825 C CA . ASP A 1 108 ? 8.232 -25.557 -10.953 1 96.65 108 ASP A CA 1
ATOM 826 C C . ASP A 1 108 ? 8.962 -24.497 -10.132 1 96.65 108 ASP A C 1
ATOM 828 O O . ASP A 1 108 ? 10.194 -24.445 -10.128 1 96.65 108 ASP A O 1
ATOM 832 N N . ALA A 1 109 ? 8.166 -23.682 -9.434 1 95.91 109 ALA A N 1
ATOM 833 C CA . ALA A 1 109 ? 8.734 -22.58 -8.661 1 95.91 109 ALA A CA 1
ATOM 834 C C . ALA A 1 109 ? 9.66 -23.098 -7.565 1 95.91 109 ALA A C 1
ATOM 836 O O . ALA A 1 109 ? 10.501 -22.356 -7.052 1 95.91 109 ALA A O 1
ATOM 837 N N . GLY A 1 110 ? 9.487 -24.377 -7.189 1 96.84 110 GLY A N 1
ATOM 838 C CA . GLY A 1 110 ? 10.35 -24.972 -6.18 1 96.84 110 GLY A CA 1
ATOM 839 C C . GLY A 1 110 ? 11.613 -25.581 -6.759 1 96.84 110 GLY A C 1
ATOM 840 O O . GLY A 1 110 ? 12.469 -26.07 -6.019 1 96.84 110 GLY A O 1
ATOM 841 N N . ASN A 1 111 ? 11.758 -25.558 -8.055 1 97.83 111 ASN A N 1
ATOM 842 C CA . ASN A 1 111 ? 12.936 -26.092 -8.73 1 97.83 111 ASN A CA 1
ATOM 843 C C . ASN A 1 111 ? 13.973 -25.003 -8.994 1 97.83 111 ASN A C 1
ATOM 845 O O . ASN A 1 111 ? 13.754 -24.121 -9.827 1 97.83 111 ASN A O 1
ATOM 849 N N . GLU A 1 112 ? 15.065 -25.088 -8.392 1 98.19 112 GLU A N 1
ATOM 850 C CA . GLU A 1 112 ? 16.076 -24.036 -8.412 1 98.19 112 GLU A CA 1
ATOM 851 C C . GLU A 1 112 ? 16.579 -23.78 -9.83 1 98.19 112 GLU A C 1
ATOM 853 O O . GLU A 1 112 ? 16.677 -22.629 -10.261 1 98.19 112 GLU A O 1
ATOM 858 N N . GLU A 1 113 ? 16.821 -24.81 -10.561 1 98.38 113 GLU A N 1
ATOM 859 C CA . GLU A 1 113 ? 17.36 -24.667 -11.91 1 98.38 113 GLU A CA 1
ATOM 860 C C . GLU A 1 113 ? 16.36 -23.978 -12.834 1 98.38 113 GLU A C 1
ATOM 862 O O . GLU A 1 113 ? 16.747 -23.198 -13.706 1 98.38 113 GLU A O 1
ATOM 867 N N . GLN A 1 114 ? 15.173 -24.289 -12.664 1 98.27 114 GLN A N 1
ATOM 868 C CA . GLN A 1 114 ? 14.144 -23.706 -13.518 1 98.27 114 GLN A CA 1
ATOM 869 C C . GLN A 1 114 ? 13.934 -22.229 -13.197 1 98.27 114 GLN A C 1
ATOM 871 O O . GLN A 1 114 ? 13.767 -21.409 -14.102 1 98.27 114 GLN A O 1
ATOM 876 N N . VAL A 1 115 ? 13.945 -21.872 -11.916 1 98.24 115 VAL A N 1
ATOM 877 C CA . VAL A 1 115 ? 13.846 -20.469 -11.526 1 98.24 115 VAL A CA 1
ATOM 878 C C . VAL A 1 115 ? 15.044 -19.695 -12.072 1 98.24 115 VAL A C 1
ATOM 880 O O . VAL A 1 115 ? 14.881 -18.631 -12.674 1 98.24 115 VAL A O 1
ATOM 883 N N . LYS A 1 116 ? 16.185 -20.25 -11.903 1 98.63 116 LYS A N 1
ATOM 884 C CA . LYS A 1 116 ? 17.396 -19.618 -12.419 1 98.63 116 LYS A CA 1
ATOM 885 C C . LYS A 1 116 ? 17.317 -19.43 -13.931 1 98.63 116 LYS A C 1
ATOM 887 O O . LYS A 1 116 ? 17.73 -18.393 -14.455 1 98.63 116 LYS A O 1
ATOM 892 N N . ALA A 1 117 ? 16.827 -20.406 -14.606 1 98.66 117 ALA A N 1
ATOM 893 C CA . ALA A 1 117 ? 16.787 -20.392 -16.066 1 98.66 117 ALA A CA 1
ATOM 894 C C . ALA A 1 117 ? 15.917 -19.249 -16.58 1 98.66 117 ALA A C 1
ATOM 896 O O . ALA A 1 117 ? 16.26 -18.595 -17.567 1 98.66 117 ALA A O 1
ATOM 897 N N . VAL A 1 118 ? 14.783 -19.004 -15.983 1 98.63 118 VAL A N 1
ATOM 898 C CA . VAL A 1 118 ? 13.896 -17.946 -16.456 1 98.63 118 VAL A CA 1
ATOM 899 C C . VAL A 1 118 ? 14.525 -16.583 -16.178 1 98.63 118 VAL A C 1
ATOM 901 O O . VAL A 1 118 ? 14.405 -15.66 -16.987 1 98.63 118 VAL A O 1
ATOM 904 N N . VAL A 1 119 ? 15.19 -16.388 -15.041 1 98.77 119 VAL A N 1
ATOM 905 C CA . VAL A 1 119 ? 15.881 -15.141 -14.73 1 98.77 119 VAL A CA 1
ATOM 906 C C . VAL A 1 119 ? 17.016 -14.916 -15.727 1 98.77 119 VAL A C 1
ATOM 908 O O . VAL A 1 119 ? 17.181 -13.812 -16.251 1 98.77 119 VAL A O 1
ATOM 911 N N . ASP A 1 120 ? 17.737 -15.988 -16.008 1 98.68 120 ASP A N 1
ATOM 912 C CA . ASP A 1 120 ? 18.819 -15.906 -16.985 1 98.68 120 ASP A CA 1
ATOM 913 C C . ASP A 1 120 ? 18.288 -15.509 -18.361 1 98.68 120 ASP A C 1
ATOM 915 O O . ASP A 1 120 ? 18.926 -14.735 -19.078 1 98.68 120 ASP A O 1
ATOM 919 N N . GLU A 1 121 ? 17.189 -16.06 -18.731 1 98.67 121 GLU A N 1
ATOM 920 C CA . GLU A 1 121 ? 16.594 -15.714 -20.018 1 98.67 121 GLU A CA 1
ATOM 921 C C . GLU A 1 121 ? 16.248 -14.229 -20.085 1 98.67 121 GLU A C 1
ATOM 923 O O . GLU A 1 121 ? 16.512 -13.57 -21.093 1 98.67 121 GLU A O 1
ATOM 928 N N . ALA A 1 122 ? 15.63 -13.688 -19.052 1 98.4 122 ALA A N 1
ATOM 929 C CA . ALA A 1 122 ? 15.315 -12.263 -19.003 1 98.4 122 ALA A CA 1
ATOM 930 C C . ALA A 1 122 ? 16.574 -11.417 -19.167 1 98.4 122 ALA A C 1
ATOM 932 O O . ALA A 1 122 ? 16.583 -10.445 -19.926 1 98.4 122 ALA A O 1
ATOM 933 N N . MET A 1 123 ? 17.622 -11.819 -18.494 1 98.04 123 MET A N 1
ATOM 934 C CA . MET A 1 123 ? 18.878 -11.077 -18.551 1 98.04 123 MET A CA 1
ATOM 935 C C . MET A 1 123 ? 19.502 -11.171 -19.94 1 98.04 123 MET A C 1
ATOM 937 O O . MET A 1 123 ? 20.068 -10.196 -20.437 1 98.04 123 MET A O 1
ATOM 941 N N . GLN A 1 124 ? 19.448 -12.358 -20.517 1 98.08 124 GLN A N 1
ATOM 942 C CA . GLN A 1 124 ? 20.015 -12.563 -21.845 1 98.08 124 GLN A CA 1
ATOM 943 C C . GLN A 1 124 ? 19.26 -11.756 -22.897 1 98.08 124 GLN A C 1
ATOM 945 O O . GLN A 1 124 ? 19.872 -11.129 -23.765 1 98.08 124 GLN A O 1
ATOM 950 N N . ARG A 1 125 ? 17.973 -11.696 -22.831 1 97.7 125 ARG A N 1
ATOM 951 C CA . ARG A 1 125 ? 17.136 -11.082 -23.857 1 97.7 125 ARG A CA 1
ATOM 952 C C . ARG A 1 125 ? 17.079 -9.568 -23.683 1 97.7 125 ARG A C 1
ATOM 954 O O . ARG A 1 125 ? 17.043 -8.826 -24.667 1 97.7 125 ARG A O 1
ATOM 961 N N . TYR A 1 126 ? 17.027 -9.126 -22.428 1 97.19 126 TYR A N 1
ATOM 962 C CA . TYR A 1 126 ? 16.683 -7.724 -22.22 1 97.19 126 TYR A CA 1
ATOM 963 C C . TYR A 1 126 ? 17.766 -7.01 -21.42 1 97.19 126 TYR A C 1
ATOM 965 O O . TYR A 1 126 ? 17.767 -5.78 -21.325 1 97.19 126 TYR A O 1
ATOM 973 N N . GLY A 1 127 ? 18.695 -7.813 -20.738 1 96.57 127 GLY A N 1
ATOM 974 C CA . GLY A 1 127 ? 19.805 -7.236 -19.997 1 96.57 127 GLY A CA 1
ATOM 975 C C . GLY A 1 127 ? 19.39 -6.652 -18.66 1 96.57 127 GLY A C 1
ATOM 976 O O . GLY A 1 127 ? 20.151 -5.907 -18.039 1 96.57 127 GLY A O 1
ATOM 977 N N . ARG A 1 128 ? 18.123 -6.92 -18.235 1 96.59 128 ARG A N 1
ATOM 978 C CA . ARG A 1 128 ? 17.658 -6.374 -16.965 1 96.59 128 ARG A CA 1
ATOM 979 C C . ARG A 1 128 ? 16.488 -7.183 -16.415 1 96.59 128 ARG A C 1
ATOM 981 O O . ARG A 1 128 ? 15.807 -7.887 -17.165 1 96.59 128 ARG A O 1
ATOM 988 N N . LEU A 1 129 ? 16.264 -7.143 -15.197 1 98.53 129 LEU A N 1
ATOM 989 C CA . LEU A 1 129 ? 15.074 -7.543 -14.455 1 98.53 129 LEU A CA 1
ATOM 990 C C . LEU A 1 129 ? 14.674 -6.47 -13.448 1 98.53 129 LEU A C 1
ATOM 992 O O . LEU A 1 129 ? 15.503 -6.018 -12.655 1 98.53 129 LEU A O 1
ATOM 996 N N . ASP A 1 130 ? 13.397 -6.076 -13.457 1 98.64 130 ASP A N 1
ATOM 997 C CA . ASP A 1 130 ? 12.972 -4.94 -12.645 1 98.64 130 ASP A CA 1
ATOM 998 C C . ASP A 1 130 ? 11.984 -5.376 -11.565 1 98.64 130 ASP A C 1
ATOM 1000 O O . ASP A 1 130 ? 11.975 -4.822 -10.464 1 98.64 130 ASP A O 1
ATOM 1004 N N . ILE A 1 131 ? 11.13 -6.368 -11.903 1 98.94 131 ILE A N 1
ATOM 1005 C CA . ILE A 1 131 ? 10.091 -6.801 -10.974 1 98.94 131 ILE A CA 1
ATOM 1006 C C . ILE A 1 131 ? 10.012 -8.326 -10.964 1 98.94 131 ILE A C 1
ATOM 1008 O O . ILE A 1 131 ? 9.949 -8.958 -12.022 1 98.94 131 ILE A O 1
ATOM 1012 N N . MET A 1 132 ? 10.113 -8.947 -9.843 1 98.96 132 MET A N 1
ATOM 1013 C CA . MET A 1 132 ? 9.819 -10.355 -9.594 1 98.96 132 MET A CA 1
ATOM 1014 C C . MET A 1 132 ? 8.624 -10.504 -8.658 1 98.96 132 MET A C 1
ATOM 1016 O O . MET A 1 132 ? 8.686 -10.103 -7.495 1 98.96 132 MET A O 1
ATOM 1020 N N . PHE A 1 133 ? 7.551 -11.003 -9.196 1 98.96 133 PHE A N 1
ATOM 1021 C CA . PHE A 1 133 ? 6.401 -11.312 -8.354 1 98.96 133 PHE A CA 1
ATOM 1022 C C . PHE A 1 133 ? 6.284 -12.815 -8.128 1 98.96 133 PHE A C 1
ATOM 1024 O O . PHE A 1 133 ? 5.682 -13.524 -8.937 1 98.96 133 PHE A O 1
ATOM 1031 N N . ALA A 1 134 ? 6.855 -13.264 -7.03 1 98.88 134 ALA A N 1
ATOM 1032 C CA . ALA A 1 134 ? 6.785 -14.662 -6.613 1 98.88 134 ALA A CA 1
ATOM 1033 C C . ALA A 1 134 ? 5.429 -14.982 -5.991 1 98.88 134 ALA A C 1
ATOM 1035 O O . ALA A 1 134 ? 5.273 -14.933 -4.768 1 98.88 134 ALA A O 1
ATOM 1036 N N . ASN A 1 135 ? 4.512 -15.339 -6.815 1 98.72 135 ASN A N 1
ATOM 1037 C CA . ASN A 1 135 ? 3.11 -15.48 -6.435 1 98.72 135 ASN A CA 1
ATOM 1038 C C . ASN A 1 135 ? 2.687 -16.946 -6.386 1 98.72 135 ASN A C 1
ATOM 1040 O O . ASN A 1 135 ? 1.642 -17.277 -5.823 1 98.72 135 ASN A O 1
ATOM 1044 N N . ALA A 1 136 ? 3.499 -17.874 -6.972 1 98.27 136 ALA A N 1
ATOM 1045 C CA . ALA A 1 136 ? 3.143 -19.29 -6.988 1 98.27 136 ALA A CA 1
ATOM 1046 C C . ALA A 1 136 ? 2.941 -19.821 -5.572 1 98.27 136 ALA A C 1
ATOM 1048 O O . ALA A 1 136 ? 3.7 -19.481 -4.661 1 98.27 136 ALA A O 1
ATOM 1049 N N . GLY A 1 137 ? 1.932 -20.564 -5.379 1 96.21 137 GLY A N 1
ATOM 1050 C CA . GLY A 1 137 ? 1.647 -21.174 -4.09 1 96.21 137 GLY A CA 1
ATOM 1051 C C . GLY A 1 137 ? 0.592 -22.261 -4.165 1 96.21 137 GLY A C 1
ATOM 1052 O O . GLY A 1 137 ? -0.143 -22.354 -5.15 1 96.21 137 GLY A O 1
ATOM 1053 N N . ILE A 1 138 ? 0.547 -23.09 -3.228 1 95.04 138 ILE A N 1
ATOM 1054 C CA . ILE A 1 138 ? -0.462 -24.137 -3.113 1 95.04 138 ILE A CA 1
ATOM 1055 C C . ILE A 1 138 ? -1.132 -24.059 -1.743 1 95.04 138 ILE A C 1
ATOM 1057 O O . ILE A 1 138 ? -0.601 -23.438 -0.819 1 95.04 138 ILE A O 1
ATOM 1061 N N . VAL A 1 139 ? -2.227 -24.707 -1.789 1 91.99 139 VAL A N 1
ATOM 1062 C CA . VAL A 1 139 ? -2.933 -24.793 -0.515 1 91.99 139 VAL A CA 1
ATOM 1063 C C . VAL A 1 139 ? -2.251 -25.821 0.385 1 91.99 139 VAL A C 1
ATOM 1065 O O . VAL A 1 139 ? -1.499 -26.674 -0.094 1 91.99 139 VAL A O 1
ATOM 1068 N N . GLY A 1 140 ? -2.384 -25.795 1.644 1 92.4 140 GLY A N 1
ATOM 1069 C CA . GLY A 1 140 ? -1.873 -26.766 2.598 1 92.4 140 GLY A CA 1
ATOM 1070 C C . GLY A 1 140 ? -2.747 -28 2.72 1 92.4 140 GLY A C 1
ATOM 1071 O O . GLY A 1 140 ? -3.596 -28.253 1.862 1 92.4 140 GLY A O 1
ATOM 1072 N N . GLN A 1 141 ? -2.37 -28.807 3.669 1 92.29 141 GLN A N 1
ATOM 1073 C CA . GLN A 1 141 ? -3.094 -30.048 3.923 1 92.29 141 GLN A CA 1
ATOM 1074 C C . GLN A 1 141 ? -4.388 -29.782 4.687 1 92.29 141 GLN A C 1
ATOM 1076 O O . GLN A 1 141 ? -4.359 -29.272 5.809 1 92.29 141 GLN A O 1
ATOM 1081 N N . PRO A 1 142 ? -5.514 -30.115 4.073 1 91.29 142 PRO A N 1
ATOM 1082 C CA . PRO A 1 142 ? -6.777 -29.936 4.793 1 91.29 142 PRO A CA 1
ATOM 1083 C C . PRO A 1 142 ? -6.972 -30.962 5.906 1 91.29 142 PRO A C 1
ATOM 1085 O O . PRO A 1 142 ? -7.941 -31.727 5.884 1 91.29 142 PRO A O 1
ATOM 1088 N N . LYS A 1 143 ? -6.042 -30.97 6.877 1 93.55 143 LYS A N 1
ATOM 1089 C CA . LYS A 1 143 ? -5.995 -31.896 8.005 1 93.55 143 LYS A CA 1
ATOM 1090 C C . LYS A 1 143 ? -5.659 -31.166 9.302 1 93.55 143 LYS A C 1
ATOM 1092 O O . LYS A 1 143 ? -5.086 -30.075 9.276 1 93.55 143 LYS A O 1
ATOM 1097 N N . ILE A 1 144 ? -6.085 -31.789 10.436 1 94.4 144 ILE A N 1
ATOM 1098 C CA . ILE A 1 144 ? -5.592 -31.301 11.719 1 94.4 144 ILE A CA 1
ATOM 1099 C C . ILE A 1 144 ? -4.092 -31.564 11.829 1 94.4 144 ILE A C 1
ATOM 1101 O O . ILE A 1 144 ? -3.576 -32.511 11.231 1 94.4 144 ILE A O 1
ATOM 1105 N N . PHE A 1 145 ? -3.447 -30.734 12.573 1 96.01 145 PHE A N 1
ATOM 1106 C CA . PHE A 1 145 ? -1.99 -30.685 12.524 1 96.01 145 PHE A CA 1
ATOM 1107 C C . PHE A 1 145 ? -1.39 -32.029 12.919 1 96.01 145 PHE A C 1
ATOM 1109 O O . PHE A 1 145 ? -0.307 -32.391 12.455 1 96.01 145 PHE A O 1
ATOM 1116 N N . THR A 1 146 ? -2.099 -32.824 13.803 1 97.35 146 THR A N 1
ATOM 1117 C CA . THR A 1 146 ? -1.584 -34.102 14.282 1 97.35 146 THR A CA 1
ATOM 1118 C C . THR A 1 146 ? -1.593 -35.141 13.164 1 97.35 146 THR A C 1
ATOM 1120 O O . THR A 1 146 ? -0.968 -36.197 13.286 1 97.35 146 THR A O 1
ATOM 1123 N N . GLU A 1 147 ? -2.312 -34.839 12.097 1 97.62 147 GLU A N 1
ATOM 1124 C CA . GLU A 1 147 ? -2.439 -35.782 10.989 1 97.62 147 GLU A CA 1
ATOM 1125 C C . GLU A 1 147 ? -1.559 -35.372 9.812 1 97.62 147 GLU A C 1
ATOM 1127 O O . GLU A 1 147 ? -1.502 -36.072 8.799 1 97.62 147 GLU A O 1
ATOM 1132 N N . ILE A 1 148 ? -0.921 -34.306 9.865 1 97.2 148 ILE A N 1
ATOM 1133 C CA . ILE A 1 148 ? -0.019 -33.854 8.811 1 97.2 148 ILE A CA 1
ATOM 1134 C C . ILE A 1 148 ? 1.352 -34.501 8.992 1 97.2 148 ILE A C 1
ATOM 1136 O O . ILE A 1 148 ? 2.001 -34.315 10.024 1 97.2 148 ILE A O 1
ATOM 1140 N N . THR A 1 149 ? 1.796 -35.271 8.002 1 97.74 149 THR A N 1
ATOM 1141 C CA . THR A 1 149 ? 3.108 -35.904 8.089 1 97.74 149 THR A CA 1
ATOM 1142 C C . THR A 1 149 ? 4.216 -34.893 7.814 1 97.74 149 THR A C 1
ATOM 1144 O O . THR A 1 149 ? 3.969 -33.838 7.226 1 97.74 149 THR A O 1
ATOM 1147 N N . GLY A 1 150 ? 5.373 -35.238 8.199 1 97.49 150 GLY A N 1
ATOM 1148 C CA . GLY A 1 150 ? 6.513 -34.397 7.875 1 97.49 150 GLY A CA 1
ATOM 1149 C C . GLY A 1 150 ? 6.682 -34.167 6.385 1 97.49 150 GLY A C 1
ATOM 1150 O O . GLY A 1 150 ? 6.966 -33.048 5.952 1 97.49 150 GLY A O 1
ATOM 1151 N N . ASP A 1 151 ? 6.488 -35.192 5.673 1 97.57 151 ASP A N 1
ATOM 1152 C CA . ASP A 1 151 ? 6.621 -35.097 4.222 1 97.57 151 ASP A CA 1
ATOM 1153 C C . ASP A 1 151 ? 5.563 -34.167 3.634 1 97.57 151 ASP A C 1
ATOM 1155 O O . ASP A 1 151 ? 5.859 -33.363 2.747 1 97.57 151 ASP A O 1
ATOM 1159 N N . ASP A 1 152 ? 4.343 -34.307 4.153 1 96.71 152 ASP A N 1
ATOM 1160 C CA . ASP A 1 152 ? 3.269 -33.433 3.69 1 96.71 152 ASP A CA 1
ATOM 1161 C C . ASP A 1 152 ? 3.561 -31.974 4.035 1 96.71 152 ASP A C 1
ATOM 1163 O O . ASP A 1 152 ? 3.326 -31.08 3.219 1 96.71 152 ASP A O 1
ATOM 1167 N N . PHE A 1 153 ? 4.028 -31.816 5.247 1 97.5 153 PHE A N 1
ATOM 1168 C CA . PHE A 1 153 ? 4.432 -30.487 5.69 1 97.5 153 PHE A CA 1
ATOM 1169 C C . PHE A 1 153 ? 5.481 -29.899 4.754 1 97.5 153 PHE A C 1
ATOM 1171 O O . PHE A 1 153 ? 5.345 -28.762 4.297 1 97.5 153 PHE A O 1
ATOM 1178 N N . MET A 1 154 ? 6.458 -30.656 4.354 1 97.5 154 MET A N 1
ATOM 1179 C CA . MET A 1 154 ? 7.57 -30.167 3.545 1 97.5 154 MET A CA 1
ATOM 1180 C C . MET A 1 154 ? 7.131 -29.932 2.103 1 97.5 154 MET A C 1
ATOM 1182 O O . MET A 1 154 ? 7.658 -29.048 1.425 1 97.5 154 MET A O 1
ATOM 1186 N N . LYS A 1 155 ? 6.226 -30.682 1.656 1 96.13 155 LYS A N 1
ATOM 1187 C CA . LYS A 1 155 ? 5.69 -30.437 0.321 1 96.13 155 LYS A CA 1
ATOM 1188 C C . LYS A 1 155 ? 5.122 -29.026 0.206 1 96.13 155 LYS A C 1
ATOM 1190 O O . LYS A 1 155 ? 5.359 -28.334 -0.786 1 96.13 155 LYS A O 1
ATOM 1195 N N . THR A 1 156 ? 4.396 -28.603 1.213 1 97.12 156 THR A N 1
ATOM 1196 C CA . THR A 1 156 ? 3.87 -27.243 1.249 1 97.12 156 THR A CA 1
ATOM 1197 C C . THR A 1 156 ? 5.006 -26.226 1.321 1 97.12 156 THR A C 1
ATOM 1199 O O . THR A 1 156 ? 5.018 -25.247 0.572 1 97.12 156 THR A O 1
ATOM 1202 N N . MET A 1 157 ? 6.002 -26.493 2.122 1 97.85 157 MET A N 1
ATOM 1203 C CA . MET A 1 157 ? 7.138 -25.596 2.308 1 97.85 157 MET A CA 1
ATOM 1204 C C . MET A 1 157 ? 7.937 -25.454 1.016 1 97.85 157 MET A C 1
ATOM 1206 O O . MET A 1 157 ? 8.46 -24.379 0.72 1 97.85 157 MET A O 1
ATOM 1210 N N . GLU A 1 158 ? 8.021 -26.486 0.265 1 96.48 158 GLU A N 1
ATOM 1211 C CA . GLU A 1 158 ? 8.836 -26.526 -0.945 1 96.48 158 GLU A CA 1
ATOM 1212 C C . GLU A 1 158 ? 8.305 -25.559 -2 1 96.48 158 GLU A C 1
ATOM 1214 O O . GLU A 1 158 ? 9.083 -24.948 -2.736 1 96.48 158 GLU A O 1
ATOM 1219 N N . THR A 1 159 ? 7.086 -25.464 -2.039 1 95.91 159 THR A N 1
ATOM 1220 C CA . THR A 1 159 ? 6.508 -24.556 -3.023 1 95.91 159 THR A CA 1
ATOM 1221 C C . THR A 1 159 ? 6.339 -23.158 -2.435 1 95.91 159 THR A C 1
ATOM 1223 O O . THR A 1 159 ? 6.838 -22.179 -2.995 1 95.91 159 THR A O 1
ATOM 1226 N N . ASN A 1 160 ? 5.712 -23.07 -1.269 1 98.15 160 ASN A N 1
ATOM 1227 C CA . ASN A 1 160 ? 5.238 -21.8 -0.73 1 98.15 160 ASN A CA 1
ATOM 1228 C C . ASN A 1 160 ? 6.377 -20.99 -0.118 1 98.15 160 ASN A C 1
ATOM 1230 O O . ASN A 1 160 ? 6.301 -19.763 -0.042 1 98.15 160 ASN A O 1
ATOM 1234 N N . ALA A 1 161 ? 7.423 -21.676 0.397 1 98.33 161 ALA A N 1
ATOM 1235 C CA . ALA A 1 161 ? 8.511 -20.964 1.061 1 98.33 161 ALA A CA 1
ATOM 1236 C C . ALA A 1 161 ? 9.792 -21.024 0.234 1 98.33 161 ALA A C 1
ATOM 1238 O O . ALA A 1 161 ? 10.425 -19.996 -0.019 1 98.33 161 ALA A O 1
ATOM 1239 N N . LYS A 1 162 ? 10.116 -22.26 -0.229 1 98.54 162 LYS A N 1
ATOM 1240 C CA . LYS A 1 162 ? 11.319 -22.41 -1.043 1 98.54 162 LYS A CA 1
ATOM 1241 C C . LYS A 1 162 ? 11.195 -21.638 -2.354 1 98.54 162 LYS A C 1
ATOM 1243 O O . LYS A 1 162 ? 12.169 -21.049 -2.827 1 98.54 162 LYS A O 1
ATOM 1248 N N . GLY A 1 163 ? 10.038 -21.667 -2.979 1 98.44 163 GLY A N 1
ATOM 1249 C CA . GLY A 1 163 ? 9.806 -20.934 -4.213 1 98.44 163 GLY A CA 1
ATOM 1250 C C . GLY A 1 163 ? 10.163 -19.464 -4.11 1 98.44 163 GLY A C 1
ATOM 1251 O O . GLY A 1 163 ? 11.054 -18.985 -4.815 1 98.44 163 GLY A O 1
ATOM 1252 N N . PRO A 1 164 ? 9.525 -18.773 -3.169 1 98.71 164 PRO A N 1
ATOM 1253 C CA . PRO A 1 164 ? 9.859 -17.363 -2.949 1 98.71 164 PRO A CA 1
ATOM 1254 C C . PRO A 1 164 ? 11.33 -17.152 -2.6 1 98.71 164 PRO A C 1
ATOM 1256 O O . PRO A 1 164 ? 11.926 -16.149 -3.001 1 98.71 164 PRO A O 1
ATOM 1259 N N . PHE A 1 165 ? 11.931 -18 -1.844 1 98.78 165 PHE A N 1
ATOM 1260 C CA . PHE A 1 165 ? 13.35 -17.897 -1.527 1 98.78 165 PHE A CA 1
ATOM 1261 C C . PHE A 1 165 ? 14.193 -17.928 -2.796 1 98.78 165 PHE A C 1
ATOM 1263 O O . PHE A 1 165 ? 15.056 -17.07 -2.996 1 98.78 165 PHE A O 1
ATOM 1270 N N . LEU A 1 166 ? 13.929 -18.892 -3.658 1 98.81 166 LEU A N 1
ATOM 1271 C CA . LEU A 1 166 ? 14.675 -19.026 -4.904 1 98.81 166 LEU A CA 1
ATOM 1272 C C . LEU A 1 166 ? 14.44 -17.823 -5.811 1 98.81 166 LEU A C 1
ATOM 1274 O O . LEU A 1 166 ? 15.381 -17.299 -6.411 1 98.81 166 LEU A O 1
ATOM 1278 N N . ALA A 1 167 ? 13.173 -17.43 -5.927 1 98.82 167 ALA A N 1
ATOM 1279 C CA . ALA A 1 167 ? 12.847 -16.25 -6.724 1 98.82 167 ALA A CA 1
ATOM 1280 C C . ALA A 1 167 ? 13.614 -15.027 -6.231 1 98.82 167 ALA A C 1
ATOM 1282 O O . ALA A 1 167 ? 14.171 -14.272 -7.032 1 98.82 167 ALA A O 1
ATOM 1283 N N . THR A 1 168 ? 13.608 -14.834 -4.929 1 98.84 168 THR A N 1
ATOM 1284 C CA . THR A 1 168 ? 14.301 -13.693 -4.341 1 98.84 168 THR A CA 1
ATOM 1285 C C . THR A 1 168 ? 15.8 -13.769 -4.619 1 98.84 168 THR A C 1
ATOM 1287 O O . THR A 1 168 ? 16.411 -12.78 -5.029 1 98.84 168 THR A O 1
ATOM 1290 N N . LYS A 1 169 ? 16.394 -14.934 -4.417 1 98.66 169 LYS A N 1
ATOM 1291 C CA . LYS A 1 169 ? 17.826 -15.138 -4.613 1 98.66 169 LYS A CA 1
ATOM 1292 C C . LYS A 1 169 ? 18.251 -14.74 -6.024 1 98.66 169 LYS A C 1
ATOM 1294 O O . LYS A 1 169 ? 19.104 -13.868 -6.199 1 98.66 169 LYS A O 1
ATOM 1299 N N . TYR A 1 170 ? 17.625 -15.251 -6.967 1 98.8 170 TYR A N 1
ATOM 1300 C CA . TYR A 1 170 ? 18.09 -15.076 -8.338 1 98.8 170 TYR A CA 1
ATOM 1301 C C . TYR A 1 170 ? 17.662 -13.721 -8.89 1 98.8 170 TYR A C 1
ATOM 1303 O O . TYR A 1 170 ? 18.381 -13.113 -9.686 1 98.8 170 TYR A O 1
ATOM 1311 N N . ALA A 1 171 ? 16.467 -13.242 -8.499 1 98.85 171 ALA A N 1
ATOM 1312 C CA . ALA A 1 171 ? 16.059 -11.903 -8.915 1 98.85 171 ALA A CA 1
ATOM 1313 C C . ALA A 1 171 ? 17.007 -10.844 -8.36 1 98.85 171 ALA A C 1
ATOM 1315 O O . ALA A 1 171 ? 17.39 -9.911 -9.071 1 98.85 171 ALA A O 1
ATOM 1316 N N . ALA A 1 172 ? 17.321 -11.003 -7.086 1 98.49 172 ALA A N 1
ATOM 1317 C CA . ALA A 1 172 ? 18.211 -10.034 -6.453 1 98.49 172 ALA A CA 1
ATOM 1318 C C . ALA A 1 172 ? 19.554 -9.97 -7.175 1 98.49 172 ALA A C 1
ATOM 1320 O O . ALA A 1 172 ? 20.085 -8.883 -7.417 1 98.49 172 ALA A O 1
ATOM 1321 N N . LEU A 1 173 ? 20.143 -11.113 -7.506 1 97.93 173 LEU A N 1
ATOM 1322 C CA . LEU A 1 173 ? 21.402 -11.153 -8.243 1 97.93 173 LEU A CA 1
ATOM 1323 C C . LEU A 1 173 ? 21.271 -10.436 -9.582 1 97.93 173 LEU A C 1
ATOM 1325 O O . LEU A 1 173 ? 22.134 -9.637 -9.951 1 97.93 173 LEU A O 1
ATOM 1329 N N . ALA A 1 174 ? 20.195 -10.681 -10.269 1 98.4 174 ALA A N 1
ATOM 1330 C CA . ALA A 1 174 ? 19.955 -10.047 -11.563 1 98.4 174 ALA A CA 1
ATOM 1331 C C . ALA A 1 174 ? 19.788 -8.538 -11.413 1 98.4 174 ALA A C 1
ATOM 1333 O O . ALA A 1 174 ? 20.308 -7.766 -12.222 1 98.4 174 ALA A O 1
ATOM 1334 N N . MET A 1 175 ? 19.118 -8.068 -10.406 1 98.39 175 MET A N 1
ATOM 1335 C CA . MET A 1 175 ? 18.779 -6.664 -10.19 1 98.39 175 MET A CA 1
ATOM 1336 C C . MET A 1 175 ? 20.01 -5.865 -9.775 1 98.39 175 MET A C 1
ATOM 1338 O O . MET A 1 175 ? 20.011 -4.635 -9.85 1 98.39 175 MET A O 1
ATOM 1342 N N . GLN A 1 176 ? 20.987 -6.56 -9.33 1 96.97 176 GLN A N 1
ATOM 1343 C CA . GLN A 1 176 ? 22.236 -5.907 -8.951 1 96.97 176 GLN A CA 1
ATOM 1344 C C . GLN A 1 176 ? 23.138 -5.699 -10.164 1 96.97 176 GLN A C 1
ATOM 1346 O O . GLN A 1 176 ? 24.104 -4.936 -10.101 1 96.97 176 GLN A O 1
ATOM 1351 N N . THR A 1 177 ? 22.751 -6.435 -11.205 1 94.86 177 THR A N 1
ATOM 1352 C CA . THR A 1 177 ? 23.52 -6.264 -12.432 1 94.86 177 THR A CA 1
ATOM 1353 C C . THR A 1 177 ? 23.183 -4.934 -13.101 1 94.86 177 THR A C 1
ATOM 1355 O O . THR A 1 177 ? 22.016 -4.65 -13.377 1 94.86 177 THR A O 1
ATOM 1358 N N . THR A 1 178 ? 24.156 -4.06 -13.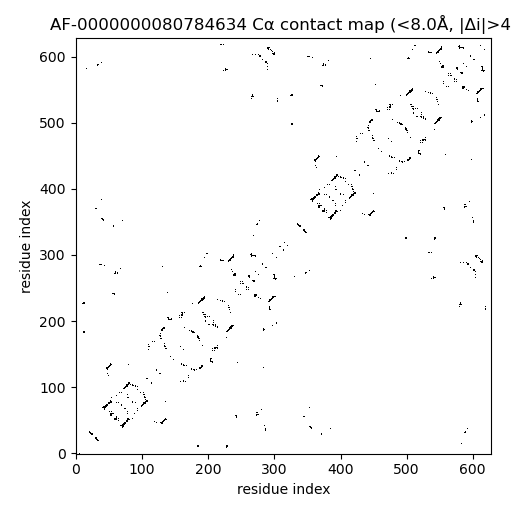369 1 92.48 178 THR A N 1
ATOM 1359 C CA . THR A 1 178 ? 23.954 -2.74 -13.955 1 92.48 178 THR A CA 1
ATOM 1360 C C . THR A 1 178 ? 24.315 -2.745 -15.437 1 92.48 178 THR A C 1
ATOM 1362 O O . THR A 1 178 ? 24.983 -3.664 -15.916 1 92.48 178 THR A O 1
ATOM 1365 N N . SER A 1 179 ? 23.809 -1.92 -16.181 1 90.98 179 SER A N 1
ATOM 1366 C CA . SER A 1 179 ? 24.042 -1.69 -17.603 1 90.98 179 SER A CA 1
ATOM 1367 C C . SER A 1 179 ? 23.919 -0.211 -17.952 1 90.98 179 SER A C 1
ATOM 1369 O O . SER A 1 179 ? 23.675 0.621 -17.075 1 90.98 179 SER A O 1
ATOM 1371 N N . ALA A 1 180 ? 24.153 0.123 -19.148 1 90.21 180 ALA A N 1
ATOM 1372 C CA . ALA A 1 180 ? 24.018 1.513 -19.577 1 90.21 180 ALA A CA 1
ATOM 1373 C C . ALA A 1 180 ? 22.59 2.012 -19.378 1 90.21 180 ALA A C 1
ATOM 1375 O O . ALA A 1 180 ? 22.376 3.17 -19.011 1 90.21 180 ALA A O 1
ATOM 1376 N N . SER A 1 181 ? 21.617 1.113 -19.564 1 89.99 181 SER A N 1
ATOM 1377 C CA . SER A 1 181 ? 20.212 1.486 -19.439 1 89.99 181 SER A CA 1
ATOM 1378 C C . SER A 1 181 ? 19.735 1.37 -17.995 1 89.99 181 SER A C 1
ATOM 1380 O O . SER A 1 181 ? 18.652 1.849 -17.652 1 89.99 181 SER A O 1
ATOM 1382 N N . LYS A 1 182 ? 20.48 0.776 -17.134 1 93.26 182 LYS A N 1
ATOM 1383 C CA . LYS A 1 182 ? 20.253 0.621 -15.701 1 93.26 182 LYS A CA 1
ATOM 1384 C C . LYS A 1 182 ? 21.555 0.763 -14.919 1 93.26 182 LYS A C 1
ATOM 1386 O O . LYS A 1 182 ? 22.122 -0.231 -14.461 1 93.26 182 LYS A O 1
ATOM 1391 N N . PRO A 1 183 ? 21.996 2.016 -14.704 1 94.35 183 PRO A N 1
ATOM 1392 C CA . PRO A 1 183 ? 23.35 2.254 -14.198 1 94.35 183 PRO A CA 1
ATOM 1393 C C . PRO A 1 183 ? 23.476 1.99 -12.7 1 94.35 183 PRO A C 1
ATOM 1395 O O . PRO A 1 183 ? 24.588 1.935 -12.17 1 94.35 183 PRO A O 1
ATOM 1398 N N . TYR A 1 184 ? 22.34 1.815 -11.971 1 96.3 184 TYR A N 1
ATOM 1399 C CA . TYR A 1 184 ? 22.327 1.507 -10.546 1 96.3 184 TYR A CA 1
ATOM 1400 C C . T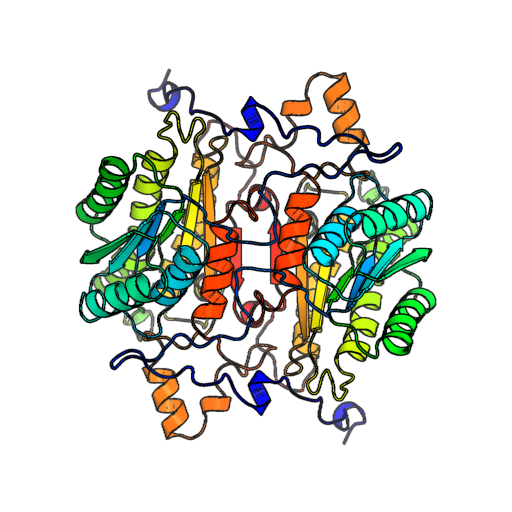YR A 1 184 ? 21.527 0.239 -10.269 1 96.3 184 TYR A C 1
ATOM 1402 O O . TYR A 1 184 ? 20.552 -0.051 -10.965 1 96.3 184 TYR A O 1
ATOM 1410 N N . PRO A 1 185 ? 21.985 -0.549 -9.274 1 96.83 185 PRO A N 1
ATOM 1411 C CA . PRO A 1 185 ? 21.094 -1.638 -8.865 1 96.83 185 PRO A CA 1
ATOM 1412 C C . PRO A 1 185 ? 19.72 -1.14 -8.421 1 96.83 185 PRO A C 1
ATOM 1414 O O . PRO A 1 185 ? 19.615 -0.08 -7.799 1 96.83 185 PRO A O 1
ATOM 1417 N N . SER A 1 186 ? 18.731 -1.826 -8.732 1 97.35 186 SER A N 1
ATOM 1418 C CA . SER A 1 186 ? 17.352 -1.483 -8.4 1 97.35 186 SER A CA 1
ATOM 1419 C C . SER A 1 186 ? 16.396 -2.609 -8.78 1 97.35 186 SER A C 1
ATOM 1421 O O . SER A 1 186 ? 16.686 -3.399 -9.681 1 97.35 186 SER A O 1
ATOM 1423 N N . GLY A 1 187 ? 15.33 -2.682 -8.146 1 98.24 187 GLY A N 1
ATOM 1424 C CA . GLY A 1 187 ? 14.295 -3.656 -8.455 1 98.24 187 GLY A CA 1
ATOM 1425 C C . GLY A 1 187 ? 13.312 -3.863 -7.318 1 98.24 187 GLY A C 1
ATOM 1426 O O . GLY A 1 187 ? 13.505 -3.336 -6.22 1 98.24 187 GLY A O 1
ATOM 1427 N N . SER A 1 188 ? 12.247 -4.561 -7.612 1 98.89 188 SER A N 1
ATOM 1428 C CA . SER A 1 188 ? 11.203 -4.865 -6.64 1 98.89 188 SER A CA 1
ATOM 1429 C C . SER A 1 188 ? 10.842 -6.346 -6.66 1 98.89 188 SER A C 1
ATOM 1431 O O . SER A 1 188 ? 10.522 -6.899 -7.714 1 98.89 188 SER A O 1
ATOM 1433 N N . ILE A 1 189 ? 11.003 -6.972 -5.537 1 98.95 189 ILE A N 1
ATOM 1434 C CA . ILE A 1 189 ? 10.604 -8.362 -5.339 1 98.95 189 ILE A CA 1
ATOM 1435 C C . ILE A 1 189 ? 9.372 -8.422 -4.439 1 98.95 189 ILE A C 1
ATOM 1437 O O . ILE A 1 189 ? 9.388 -7.908 -3.318 1 98.95 189 ILE A O 1
ATOM 1441 N N . ILE A 1 190 ? 8.279 -8.94 -4.952 1 98.96 190 ILE A N 1
ATOM 1442 C CA . ILE A 1 190 ? 7.025 -9.082 -4.219 1 98.96 190 ILE A CA 1
ATOM 1443 C C . ILE A 1 190 ? 6.742 -10.56 -3.962 1 98.96 190 ILE A C 1
ATOM 1445 O O . ILE A 1 190 ? 6.736 -11.368 -4.894 1 98.96 190 ILE A O 1
ATOM 1449 N N . LEU A 1 191 ? 6.511 -10.916 -2.754 1 98.93 191 LEU A N 1
ATOM 1450 C CA . LEU A 1 191 ? 6.236 -12.292 -2.356 1 98.93 191 LEU A CA 1
ATOM 1451 C C . LEU A 1 191 ? 4.799 -12.44 -1.868 1 98.93 191 LEU A C 1
ATOM 1453 O O . LEU A 1 191 ? 4.339 -11.659 -1.032 1 98.93 191 LEU A O 1
ATOM 1457 N N . THR A 1 192 ? 4.125 -13.406 -2.408 1 98.72 192 THR A N 1
ATOM 1458 C CA . THR A 1 192 ? 2.762 -13.625 -1.935 1 98.72 192 THR A CA 1
ATOM 1459 C C . THR A 1 192 ? 2.762 -14.435 -0.641 1 98.72 192 THR A C 1
ATOM 1461 O O . THR A 1 192 ? 3.11 -15.618 -0.643 1 98.72 192 THR A O 1
ATOM 1464 N N . ALA A 1 193 ? 2.429 -13.823 0.375 1 98.58 193 ALA A N 1
ATOM 1465 C CA . ALA A 1 193 ? 2.14 -14.48 1.647 1 98.58 193 ALA A CA 1
ATOM 1466 C C . ALA A 1 193 ? 0.642 -14.713 1.816 1 98.58 193 ALA A C 1
ATOM 1468 O O . ALA A 1 193 ? 0.009 -15.358 0.977 1 98.58 193 ALA A O 1
ATOM 1469 N N . SER A 1 194 ? 0.099 -14.445 2.944 1 97.98 194 SER A N 1
ATOM 1470 C CA . SER A 1 194 ? -1.306 -14.566 3.321 1 97.98 194 SER A CA 1
ATOM 1471 C C . SER A 1 194 ? -1.561 -13.97 4.702 1 97.98 194 SER A C 1
ATOM 1473 O O . SER A 1 194 ? -0.637 -13.836 5.506 1 97.98 194 SER A O 1
ATOM 1475 N N . VAL A 1 195 ? -2.807 -13.594 4.945 1 97.47 195 VAL A N 1
ATOM 1476 C CA . VAL A 1 195 ? -3.177 -13.261 6.316 1 97.47 195 VAL A CA 1
ATOM 1477 C C . VAL A 1 195 ? -2.976 -14.478 7.216 1 97.47 195 VAL A C 1
ATOM 1479 O O . VAL A 1 195 ? -2.779 -14.338 8.425 1 97.47 195 VAL A O 1
ATOM 1482 N N . ALA A 1 196 ? -2.976 -15.651 6.646 1 95.87 196 ALA A N 1
ATOM 1483 C CA . ALA A 1 196 ? -2.69 -16.879 7.383 1 95.87 196 ALA A CA 1
ATOM 1484 C C . ALA A 1 196 ? -1.273 -16.862 7.949 1 95.87 196 ALA A C 1
ATOM 1486 O O . ALA A 1 196 ? -0.971 -17.581 8.904 1 95.87 196 ALA A O 1
ATOM 1487 N N . GLY A 1 197 ? -0.404 -16.106 7.303 1 96.32 197 GLY A N 1
ATOM 1488 C CA . GLY A 1 197 ? 0.96 -15.975 7.791 1 96.32 197 GLY A CA 1
ATOM 1489 C C . GLY A 1 197 ? 1.097 -14.966 8.915 1 96.32 197 GLY A C 1
ATOM 1490 O O . GLY A 1 197 ? 2.148 -14.88 9.554 1 96.32 197 GLY A O 1
ATOM 1491 N N . LEU A 1 198 ? -0.017 -14.224 9.142 1 95.45 198 LEU A N 1
ATOM 1492 C CA . LEU A 1 198 ? -0.01 -13.181 10.163 1 95.45 198 LEU A CA 1
ATOM 1493 C C . LEU A 1 198 ? -0.67 -13.673 11.447 1 95.45 198 LEU A C 1
ATOM 1495 O O . LEU A 1 198 ? -0.214 -13.353 12.546 1 95.45 198 LEU A O 1
ATOM 1499 N N . ARG A 1 199 ? -1.771 -14.406 11.253 1 93.11 199 ARG A N 1
ATOM 1500 C CA . ARG A 1 199 ? -2.559 -14.922 12.368 1 93.11 199 ARG A CA 1
ATOM 1501 C C . ARG A 1 199 ? -3.218 -16.248 12.005 1 93.11 199 ARG A C 1
ATOM 1503 O O . ARG A 1 199 ? -3.354 -16.578 10.825 1 93.11 199 ARG A O 1
ATOM 1510 N N . SER A 1 200 ? -3.669 -16.948 13.026 1 89.32 200 SER A N 1
ATOM 1511 C CA . SER A 1 200 ? -4.286 -18.258 12.84 1 89.32 200 SER A CA 1
ATOM 1512 C C . SER A 1 200 ? -5.7 -18.129 12.286 1 89.32 200 SER A C 1
ATOM 1514 O O . SER A 1 200 ? -6.225 -17.021 12.16 1 89.32 200 SER A O 1
ATOM 1516 N N . ASN A 1 201 ? -6.208 -19.245 11.767 1 87.08 201 ASN A N 1
ATOM 1517 C CA . ASN A 1 201 ? -7.605 -19.433 11.392 1 87.08 201 ASN A CA 1
ATOM 1518 C C . ASN A 1 201 ? -7.86 -19.011 9.948 1 87.08 201 ASN A C 1
ATOM 1520 O O . ASN A 1 201 ? -8.995 -18.71 9.576 1 87.08 201 ASN A O 1
ATOM 1524 N N . ALA A 1 202 ? -6.794 -18.927 9.173 1 89.7 202 ALA A N 1
ATOM 1525 C CA . ALA A 1 202 ? -6.962 -18.603 7.759 1 89.7 202 ALA A CA 1
ATOM 1526 C C . ALA A 1 202 ? -6.32 -19.667 6.873 1 89.7 202 ALA A C 1
ATOM 1528 O O . ALA A 1 202 ? -6.041 -19.418 5.697 1 89.7 202 ALA A O 1
ATOM 1529 N N . GLY A 1 203 ? -6.036 -20.812 7.395 1 90.14 203 GLY A N 1
ATOM 1530 C CA . GLY A 1 203 ? -5.453 -21.935 6.677 1 90.14 203 GLY A CA 1
ATOM 1531 C C . GLY A 1 203 ? -4.92 -23.018 7.596 1 90.14 203 GLY A C 1
ATOM 1532 O O . GLY A 1 203 ? -4.855 -22.831 8.813 1 90.14 203 GLY A O 1
ATOM 1533 N N . SER A 1 204 ? -4.471 -24.091 7.011 1 94.93 204 SER A N 1
ATOM 1534 C CA . SER A 1 204 ? -3.919 -25.206 7.774 1 94.93 204 SER A CA 1
ATOM 1535 C C . SER A 1 204 ? -2.585 -24.831 8.413 1 94.93 204 SER A C 1
ATOM 1537 O O . SER A 1 204 ? -2.015 -23.784 8.103 1 94.93 204 SER A O 1
ATOM 1539 N N . THR A 1 205 ? -2.195 -25.608 9.304 1 96.51 205 THR A N 1
ATOM 1540 C CA . THR A 1 205 ? -0.99 -25.312 10.069 1 96.51 205 THR A CA 1
ATOM 1541 C C . THR A 1 205 ? 0.222 -25.197 9.148 1 96.51 205 THR A C 1
ATOM 1543 O O . THR A 1 205 ? 1.027 -24.274 9.285 1 96.51 205 THR A O 1
ATOM 1546 N N . ASP A 1 206 ? 0.374 -26.15 8.213 1 96.47 206 ASP A N 1
ATOM 1547 C CA . ASP A 1 206 ? 1.512 -26.116 7.299 1 96.47 206 ASP A CA 1
ATOM 1548 C C . ASP A 1 206 ? 1.426 -24.914 6.361 1 96.47 206 ASP A C 1
ATOM 1550 O O . ASP A 1 206 ? 2.434 -24.258 6.091 1 96.47 206 ASP A O 1
ATOM 1554 N N . TYR A 1 207 ? 0.279 -24.657 5.881 1 97.09 207 TYR A N 1
ATOM 1555 C CA . TYR A 1 207 ? 0.077 -23.486 5.035 1 97.09 207 TYR A CA 1
ATOM 1556 C C . TYR A 1 207 ? 0.418 -22.205 5.787 1 97.09 207 TYR A C 1
ATOM 1558 O O . TYR A 1 207 ? 1.207 -21.388 5.308 1 97.09 207 TYR A O 1
ATOM 1566 N N . SER A 1 208 ? -0.15 -22.027 6.964 1 97.68 208 SER A N 1
ATOM 1567 C CA . SER A 1 208 ? 0.083 -20.836 7.774 1 97.68 208 SER A CA 1
ATOM 1568 C C . SER A 1 208 ? 1.563 -20.672 8.103 1 97.68 208 SER A C 1
ATOM 1570 O O . SER A 1 208 ? 2.104 -19.568 8.02 1 97.68 208 SER A O 1
ATOM 1572 N N . ALA A 1 209 ? 2.185 -21.783 8.43 1 97.68 209 ALA A N 1
ATOM 1573 C CA . ALA A 1 209 ? 3.615 -21.755 8.721 1 97.68 209 ALA A CA 1
ATOM 1574 C C . ALA A 1 209 ? 4.417 -21.328 7.494 1 97.68 209 ALA A C 1
ATOM 1576 O O . ALA A 1 209 ? 5.368 -20.551 7.606 1 97.68 209 ALA A O 1
ATOM 1577 N N . SER A 1 210 ? 4.08 -21.871 6.339 1 98.25 210 SER A N 1
ATOM 1578 C CA . SER A 1 210 ? 4.794 -21.537 5.112 1 98.25 210 SER A CA 1
ATOM 1579 C C . SER A 1 210 ? 4.66 -20.055 4.779 1 98.25 210 SER A C 1
ATOM 1581 O O . SER A 1 210 ? 5.624 -19.42 4.347 1 98.25 210 SER A O 1
ATOM 1583 N N . LYS A 1 211 ? 3.478 -19.505 4.981 1 98.52 211 LYS A N 1
ATOM 1584 C CA . LYS A 1 211 ? 3.246 -18.103 4.647 1 98.52 211 LYS A CA 1
ATOM 1585 C C . LYS A 1 211 ? 3.876 -17.179 5.685 1 98.52 211 LYS A C 1
ATOM 1587 O O . LYS A 1 211 ? 4.321 -16.077 5.354 1 98.52 211 LYS A O 1
ATOM 1592 N N . ALA A 1 212 ? 3.967 -17.613 6.927 1 98.39 212 ALA A N 1
ATOM 1593 C CA . ALA A 1 212 ? 4.753 -16.886 7.921 1 98.39 212 ALA A CA 1
ATOM 1594 C C . ALA A 1 212 ? 6.231 -16.863 7.541 1 98.39 212 ALA A C 1
ATOM 1596 O O . ALA A 1 212 ? 6.915 -15.856 7.744 1 98.39 212 ALA A O 1
ATOM 1597 N N . ALA A 1 213 ? 6.725 -17.97 7.008 1 98.6 213 ALA A N 1
ATOM 1598 C CA . ALA A 1 213 ? 8.103 -18.037 6.53 1 98.6 213 ALA A CA 1
ATOM 1599 C C . ALA A 1 213 ? 8.35 -17.015 5.424 1 98.6 213 ALA A C 1
ATOM 1601 O O . ALA A 1 213 ? 9.414 -16.393 5.372 1 98.6 213 ALA A O 1
ATOM 1602 N N . VAL A 1 214 ? 7.4 -16.826 4.563 1 98.77 214 VAL A N 1
ATOM 1603 C CA . VAL A 1 214 ? 7.509 -15.876 3.46 1 98.77 214 VAL A CA 1
ATOM 1604 C C . VAL A 1 214 ? 7.649 -14.459 4.011 1 98.77 214 VAL A C 1
ATOM 1606 O O . VAL A 1 214 ? 8.453 -13.668 3.511 1 98.77 214 VAL A O 1
ATOM 1609 N N . VAL A 1 215 ? 6.863 -14.072 5.033 1 98.5 215 VAL A N 1
ATOM 1610 C CA . VAL A 1 215 ? 6.955 -12.762 5.668 1 98.5 215 VAL A CA 1
ATOM 1611 C C . VAL A 1 215 ? 8.366 -12.548 6.21 1 98.5 215 VAL A C 1
ATOM 1613 O O . VAL A 1 215 ? 8.979 -11.505 5.97 1 98.5 215 VAL A O 1
ATOM 1616 N N . SER A 1 216 ? 8.878 -13.537 6.894 1 97.87 216 SER A N 1
ATOM 1617 C CA . SER A 1 216 ? 10.225 -13.448 7.449 1 97.87 216 SER A CA 1
ATOM 1618 C C . SER A 1 216 ? 11.27 -13.321 6.346 1 97.87 216 SER A C 1
ATOM 1620 O O . SER A 1 216 ? 12.231 -12.56 6.478 1 97.87 216 SER A O 1
ATOM 1622 N N . LEU A 1 217 ? 11.083 -14.042 5.272 1 97.99 217 LEU A N 1
ATOM 1623 C CA . LEU A 1 217 ? 11.988 -13.975 4.129 1 97.99 217 LEU A CA 1
ATOM 1624 C C . LEU A 1 217 ? 12.06 -12.556 3.575 1 97.99 217 LEU A C 1
ATOM 1626 O O . LEU A 1 217 ? 13.147 -12.055 3.28 1 97.99 217 LEU A O 1
ATOM 1630 N N . ALA A 1 218 ? 10.925 -11.914 3.435 1 98.44 218 ALA A N 1
ATOM 1631 C CA . ALA A 1 218 ? 10.9 -10.544 2.929 1 98.44 218 ALA A CA 1
ATOM 1632 C C . ALA A 1 218 ? 11.715 -9.614 3.823 1 98.44 218 ALA A C 1
ATOM 1634 O O . ALA A 1 218 ? 12.505 -8.805 3.331 1 98.44 218 ALA A O 1
ATOM 1635 N N . GLN A 1 219 ? 11.541 -9.725 5.079 1 97.03 219 GLN A N 1
ATOM 1636 C CA . GLN A 1 219 ? 12.205 -8.853 6.042 1 97.03 219 GLN A CA 1
ATOM 1637 C C . GLN A 1 219 ? 13.711 -9.096 6.059 1 97.03 219 GLN A C 1
ATOM 1639 O O . GLN A 1 219 ? 14.498 -8.152 5.966 1 97.03 219 GLN A O 1
ATOM 1644 N N . THR A 1 220 ? 14.176 -10.32 6.118 1 96.07 220 THR A N 1
ATOM 1645 C CA . THR A 1 220 ? 15.593 -10.647 6.235 1 96.07 220 THR A CA 1
ATOM 1646 C C . THR A 1 220 ? 16.333 -10.317 4.942 1 96.07 220 THR A C 1
ATOM 1648 O O . THR A 1 220 ? 17.447 -9.791 4.975 1 96.07 220 THR A O 1
ATOM 1651 N N . CYS A 1 221 ? 15.699 -10.607 3.823 1 96.89 221 CYS A N 1
ATOM 1652 C CA . CYS A 1 221 ? 16.35 -10.324 2.549 1 96.89 221 CYS A CA 1
ATOM 1653 C C . CYS A 1 221 ? 16.456 -8.823 2.312 1 96.89 221 CYS A C 1
ATOM 1655 O O . CYS A 1 221 ? 17.437 -8.349 1.735 1 96.89 221 CYS A O 1
ATOM 1657 N N . ALA A 1 222 ? 15.424 -8.069 2.705 1 96.49 222 ALA A N 1
ATOM 1658 C CA . ALA A 1 222 ? 15.502 -6.614 2.604 1 96.49 222 ALA A CA 1
ATOM 1659 C C . ALA A 1 222 ? 16.747 -6.081 3.307 1 96.49 222 ALA A C 1
ATOM 1661 O O . ALA A 1 222 ? 17.433 -5.199 2.786 1 96.49 222 ALA A O 1
ATOM 1662 N N . PHE A 1 223 ? 17.079 -6.6 4.454 1 94.29 223 PHE A N 1
ATOM 1663 C CA . PHE A 1 223 ? 18.23 -6.139 5.222 1 94.29 223 PHE A CA 1
ATOM 1664 C C . PHE A 1 223 ? 19.531 -6.611 4.583 1 94.29 223 PHE A C 1
ATOM 1666 O O . PHE A 1 223 ? 20.538 -5.9 4.615 1 94.29 223 PHE A O 1
ATOM 1673 N N . GLN A 1 224 ? 19.551 -7.816 3.968 1 93.92 224 GLN A N 1
ATOM 1674 C CA . GLN A 1 224 ? 20.749 -8.338 3.32 1 93.92 224 GLN A CA 1
ATOM 1675 C C . GLN A 1 224 ? 21.042 -7.592 2.022 1 93.92 224 GLN A C 1
ATOM 1677 O O . GLN A 1 224 ? 22.16 -7.651 1.504 1 93.92 224 GLN A O 1
ATOM 1682 N N . LEU A 1 225 ? 20.054 -6.88 1.555 1 94.79 225 LEU A N 1
ATOM 1683 C CA . LEU A 1 225 ? 20.214 -6.113 0.325 1 94.79 225 LEU A CA 1
ATOM 1684 C C . LEU A 1 225 ? 20.341 -4.623 0.627 1 94.79 225 LEU A C 1
ATOM 1686 O O . LEU A 1 225 ? 20.075 -3.785 -0.238 1 94.79 225 LEU A O 1
ATOM 1690 N N . ALA A 1 226 ? 20.731 -4.324 1.834 1 93.73 226 ALA A N 1
ATOM 1691 C CA . ALA A 1 226 ? 20.797 -2.95 2.324 1 93.73 226 ALA A CA 1
ATOM 1692 C C . ALA A 1 226 ? 21.659 -2.083 1.41 1 93.73 226 ALA A C 1
ATOM 1694 O O . ALA A 1 226 ? 22.772 -2.47 1.046 1 93.73 226 ALA A O 1
ATOM 1695 N N . GLY A 1 227 ? 21.096 -0.959 0.946 1 93.53 227 GLY A N 1
ATOM 1696 C CA . GLY A 1 227 ? 21.827 0.046 0.191 1 93.53 227 GLY A CA 1
ATOM 1697 C C . GLY A 1 227 ? 21.735 -0.152 -1.311 1 93.53 227 GLY A C 1
ATOM 1698 O O . GLY A 1 227 ? 22.095 0.74 -2.083 1 93.53 227 GLY A O 1
ATOM 1699 N N . THR A 1 228 ? 21.2 -1.29 -1.81 1 94.91 228 THR A N 1
ATOM 1700 C CA . THR A 1 228 ? 21.209 -1.613 -3.232 1 94.91 228 THR A CA 1
ATOM 1701 C C . THR A 1 228 ? 20.019 -0.97 -3.94 1 94.91 228 THR A C 1
ATOM 1703 O O . THR A 1 228 ? 19.986 -0.9 -5.17 1 94.91 228 THR A O 1
ATOM 1706 N N . GLY A 1 229 ? 19.015 -0.541 -3.157 1 96.05 229 GLY A N 1
ATOM 1707 C CA . GLY A 1 229 ? 17.797 -0.026 -3.762 1 96.05 229 GLY A CA 1
ATOM 1708 C C . GLY A 1 229 ? 16.837 -1.118 -4.194 1 96.05 229 GLY A C 1
ATOM 1709 O O . GLY A 1 229 ? 15.81 -0.839 -4.817 1 96.05 229 GLY A O 1
ATOM 1710 N N . ILE A 1 230 ? 17.181 -2.366 -3.981 1 98.22 230 ILE A N 1
ATOM 1711 C CA . ILE A 1 230 ? 16.279 -3.485 -4.229 1 98.22 230 ILE A CA 1
ATOM 1712 C C . ILE A 1 230 ? 15.348 -3.673 -3.033 1 98.22 230 ILE A C 1
ATOM 1714 O O . ILE A 1 230 ? 15.807 -3.79 -1.894 1 98.22 230 ILE A O 1
ATOM 1718 N N . ARG A 1 231 ? 14.07 -3.616 -3.299 1 98.74 231 ARG A N 1
ATOM 1719 C CA . ARG A 1 231 ? 13.055 -3.745 -2.258 1 98.74 231 ARG A CA 1
ATOM 1720 C C . ARG A 1 231 ? 12.438 -5.139 -2.265 1 98.74 231 ARG A C 1
ATOM 1722 O O . ARG A 1 231 ? 12.211 -5.718 -3.33 1 98.74 231 ARG A O 1
ATOM 1729 N N . VAL A 1 232 ? 12.195 -5.704 -1.086 1 98.85 232 VAL A N 1
ATOM 1730 C CA . VAL A 1 232 ? 11.533 -6.994 -0.92 1 98.85 232 VAL A CA 1
ATOM 1731 C C . VAL A 1 232 ? 10.347 -6.848 0.03 1 98.85 232 VAL A C 1
ATOM 1733 O O . VAL A 1 232 ? 10.515 -6.456 1.188 1 98.85 232 VAL A O 1
ATOM 1736 N N . ASN A 1 233 ? 9.144 -7.103 -0.463 1 98.93 233 ASN A N 1
ATOM 1737 C CA . ASN A 1 233 ? 7.938 -6.98 0.349 1 98.93 233 ASN A CA 1
ATOM 1738 C C . ASN A 1 233 ? 7.032 -8.199 0.195 1 98.93 233 ASN A C 1
ATOM 1740 O O . ASN A 1 233 ? 7.043 -8.857 -0.847 1 98.93 233 ASN A O 1
ATOM 1744 N N . ALA A 1 234 ? 6.311 -8.494 1.233 1 98.83 234 ALA A N 1
ATOM 1745 C CA . ALA A 1 234 ? 5.3 -9.548 1.213 1 98.83 234 ALA A CA 1
ATOM 1746 C C . ALA A 1 234 ? 3.898 -8.961 1.086 1 98.83 234 ALA A C 1
ATOM 1748 O O . ALA A 1 234 ? 3.586 -7.942 1.707 1 98.83 234 ALA A O 1
ATOM 1749 N N . LEU A 1 235 ? 3.13 -9.502 0.244 1 98.62 235 LEU A N 1
ATOM 1750 C CA . LEU A 1 235 ? 1.704 -9.221 0.112 1 98.62 235 LEU A CA 1
ATOM 1751 C C . LEU A 1 235 ? 0.872 -10.289 0.813 1 98.62 235 LEU A C 1
ATOM 1753 O O . LEU A 1 235 ? 1.075 -11.485 0.591 1 98.62 235 LEU A O 1
ATOM 1757 N N . CYS A 1 236 ? -0.08 -9.837 1.68 1 98.65 236 CYS A N 1
ATOM 1758 C CA . CYS A 1 236 ? -0.867 -10.767 2.483 1 98.65 236 CYS A CA 1
ATOM 1759 C C . CYS A 1 236 ? -2.346 -10.676 2.13 1 98.65 236 CYS A C 1
ATOM 1761 O O . CYS A 1 236 ? -3.107 -9.975 2.799 1 98.65 236 CYS A O 1
ATOM 1763 N N . PRO A 1 237 ? -2.774 -11.491 1.168 1 98.35 237 PRO A N 1
ATOM 1764 C CA . PRO A 1 237 ? -4.185 -11.476 0.773 1 98.35 237 PRO A CA 1
ATOM 1765 C C . PRO A 1 237 ? -5.096 -12.12 1.816 1 98.35 237 PRO A C 1
ATOM 1767 O O . PRO A 1 237 ? -4.666 -13.014 2.55 1 98.35 237 PRO A O 1
ATOM 1770 N N . GLY A 1 238 ? -6.361 -11.65 1.884 1 96.99 238 GLY A N 1
ATOM 1771 C CA . GLY A 1 238 ? -7.432 -12.358 2.568 1 96.99 238 GLY A CA 1
ATOM 1772 C C . GLY A 1 238 ? -8.125 -13.383 1.69 1 96.99 238 GLY A C 1
ATOM 1773 O O . GLY A 1 238 ? -7.468 -14.151 0.985 1 96.99 238 GLY A O 1
ATOM 1774 N N . VAL A 1 239 ? -9.416 -13.452 1.771 1 95.48 239 VAL A N 1
ATOM 1775 C CA . VAL A 1 239 ? -10.152 -14.391 0.931 1 95.48 239 VAL A CA 1
ATOM 1776 C C . VAL A 1 239 ? -10.368 -13.786 -0.454 1 95.48 239 VAL A C 1
ATOM 1778 O O . VAL A 1 239 ? -10.942 -12.702 -0.583 1 95.48 239 VAL A O 1
ATOM 1781 N N . VAL A 1 240 ? -9.834 -14.395 -1.44 1 96.87 240 VAL A N 1
ATOM 1782 C CA . VAL A 1 240 ? -9.922 -13.965 -2.832 1 96.87 240 VAL A CA 1
ATOM 1783 C C . VAL A 1 240 ? -10.561 -15.066 -3.674 1 96.87 240 VAL A C 1
ATOM 1785 O O . VAL A 1 240 ? -10.266 -16.249 -3.488 1 96.87 240 VAL A O 1
ATOM 1788 N N . GLU A 1 241 ? -11.473 -14.676 -4.526 1 95.98 241 GLU A N 1
ATOM 1789 C CA . GLU A 1 241 ? -12.034 -15.665 -5.441 1 95.98 241 GLU A CA 1
ATOM 1790 C C . GLU A 1 241 ? -11.032 -16.04 -6.53 1 95.98 241 GLU A C 1
ATOM 1792 O O . GLU A 1 241 ? -10.844 -15.292 -7.492 1 95.98 241 GLU A O 1
ATOM 1797 N N . THR A 1 242 ? -10.431 -17.11 -6.415 1 95.45 242 THR A N 1
ATOM 1798 C CA . THR A 1 242 ? -9.433 -17.653 -7.33 1 95.45 242 THR A CA 1
ATOM 1799 C C . THR A 1 242 ? -9.673 -19.141 -7.569 1 95.45 242 THR A C 1
ATOM 1801 O O . THR A 1 242 ? -10.634 -19.712 -7.05 1 95.45 242 THR A O 1
ATOM 1804 N N . GLY A 1 243 ? -8.781 -19.712 -8.413 1 93.08 243 GLY A N 1
ATOM 1805 C CA . GLY A 1 243 ? -8.823 -21.158 -8.56 1 93.08 243 GLY A CA 1
ATOM 1806 C C . GLY A 1 243 ? -8.589 -21.897 -7.256 1 93.08 243 GLY A C 1
ATOM 1807 O O . GLY A 1 243 ? -9.16 -22.966 -7.031 1 93.08 243 GLY A O 1
ATOM 1808 N N . MET A 1 244 ? -7.842 -21.36 -6.342 1 90.17 244 MET A N 1
ATOM 1809 C CA . MET A 1 244 ? -7.507 -21.954 -5.051 1 90.17 244 MET A CA 1
ATOM 1810 C C . MET A 1 244 ? -8.736 -22.031 -4.152 1 90.17 244 MET A C 1
ATOM 1812 O O . MET A 1 244 ? -8.879 -22.971 -3.368 1 90.17 244 MET A O 1
ATOM 1816 N N . THR A 1 245 ? -9.617 -21.039 -4.236 1 92.19 245 THR A N 1
ATOM 1817 C CA . THR A 1 245 ? -10.779 -20.965 -3.358 1 92.19 245 THR A CA 1
ATOM 1818 C C . THR A 1 245 ? -12.053 -21.332 -4.115 1 92.19 245 THR A C 1
ATOM 1820 O O . THR A 1 245 ? -13.16 -21.124 -3.614 1 92.19 245 THR A O 1
ATOM 1823 N N . LYS A 1 246 ? -11.988 -21.824 -5.299 1 91.91 246 LYS A N 1
ATOM 1824 C CA . LYS A 1 246 ? -13.117 -22.136 -6.172 1 91.91 246 LYS A CA 1
ATOM 1825 C C . LYS A 1 246 ? -14.087 -23.098 -5.493 1 91.91 246 LYS A C 1
ATOM 1827 O O . LYS A 1 246 ? -15.304 -22.92 -5.573 1 91.91 246 LYS A O 1
ATOM 1832 N N . GLY A 1 247 ? -13.527 -24.136 -4.89 1 90.93 247 GLY A N 1
ATOM 1833 C CA . GLY A 1 247 ? -14.385 -25.092 -4.209 1 90.93 247 GLY A CA 1
ATOM 1834 C C . GLY A 1 247 ? -15.278 -24.452 -3.162 1 90.93 247 GLY A C 1
ATOM 1835 O O . GLY A 1 247 ? -16.466 -24.77 -3.074 1 90.93 247 GLY A O 1
ATOM 1836 N N . MET A 1 248 ? -14.67 -23.582 -2.398 1 90.6 248 MET A N 1
ATOM 1837 C CA . MET A 1 248 ? -15.418 -22.867 -1.368 1 90.6 248 MET A CA 1
ATOM 1838 C C . MET A 1 248 ? -16.506 -21.998 -1.991 1 90.6 248 MET A C 1
ATOM 1840 O O . MET A 1 248 ? -17.649 -22.002 -1.531 1 90.6 248 MET A O 1
ATOM 1844 N N . TYR A 1 249 ? -16.284 -21.273 -3.057 1 93.55 249 TYR A N 1
ATOM 1845 C CA . TYR A 1 249 ? -17.242 -20.397 -3.721 1 93.55 249 TYR A CA 1
ATOM 1846 C C . TYR A 1 249 ? -18.349 -21.206 -4.387 1 93.55 249 TYR A C 1
ATOM 1848 O O . TYR A 1 249 ? -19.527 -20.853 -4.292 1 93.55 249 TYR A O 1
ATOM 1856 N N . ASP A 1 250 ? -17.918 -22.251 -5.048 1 94.27 250 ASP A N 1
ATOM 1857 C CA . ASP A 1 250 ? -18.901 -23.106 -5.706 1 94.27 250 ASP A CA 1
ATOM 1858 C C . ASP A 1 250 ? -19.878 -23.7 -4.694 1 94.27 250 ASP A C 1
ATOM 1860 O O . ASP A 1 250 ? -21.088 -23.719 -4.929 1 94.27 250 ASP A O 1
ATOM 1864 N N . MET A 1 251 ? -19.374 -24.21 -3.606 1 94.02 251 MET A N 1
ATOM 1865 C CA . MET A 1 251 ? -20.214 -24.788 -2.561 1 94.02 251 MET A CA 1
ATOM 1866 C C . MET A 1 251 ? -21.161 -23.742 -1.984 1 94.02 251 MET A C 1
ATOM 1868 O O . MET A 1 251 ? -22.339 -24.023 -1.755 1 94.02 251 MET A O 1
ATOM 1872 N N . ALA A 1 252 ? -20.621 -22.597 -1.715 1 93.97 252 ALA A N 1
ATOM 1873 C CA . ALA A 1 252 ? -21.442 -21.521 -1.166 1 93.97 252 ALA A CA 1
ATOM 1874 C C . ALA A 1 252 ? -22.561 -21.139 -2.13 1 93.97 252 ALA A C 1
ATOM 1876 O O . ALA A 1 252 ? -23.701 -20.919 -1.712 1 93.97 252 ALA A O 1
ATOM 1877 N N . ARG A 1 253 ? -22.25 -21.058 -3.407 1 93.41 253 ARG A N 1
ATOM 1878 C CA . ARG A 1 253 ? -23.248 -20.729 -4.42 1 93.41 253 ARG A CA 1
ATOM 1879 C C . ARG A 1 253 ? -24.316 -21.815 -4.509 1 93.41 253 ARG A C 1
ATOM 1881 O O . ARG A 1 253 ? -25.508 -21.515 -4.592 1 93.41 253 ARG A O 1
ATOM 1888 N N . ALA A 1 254 ? -23.913 -23.021 -4.494 1 95.72 254 ALA A N 1
ATOM 1889 C CA . ALA A 1 254 ? -24.841 -24.148 -4.549 1 95.72 254 ALA A CA 1
ATOM 1890 C C . ALA A 1 254 ? -25.803 -24.124 -3.365 1 95.72 254 ALA A C 1
ATOM 1892 O O . ALA A 1 254 ? -26.966 -24.514 -3.494 1 95.72 254 ALA A O 1
ATOM 1893 N N . ARG A 1 255 ? -25.362 -23.595 -2.254 1 95.34 255 ARG A N 1
ATOM 1894 C CA . ARG A 1 255 ? -26.158 -23.546 -1.032 1 95.34 255 ARG A CA 1
ATOM 1895 C C . ARG A 1 255 ? -26.883 -22.21 -0.905 1 95.34 255 ARG A C 1
ATOM 1897 O O . ARG A 1 255 ? -27.67 -22.011 0.023 1 95.34 255 ARG A O 1
ATOM 1904 N N . GLY A 1 256 ? -26.582 -21.341 -1.766 1 93.54 256 GLY A N 1
ATOM 1905 C CA . GLY A 1 256 ? -27.183 -20.018 -1.693 1 93.54 256 GLY A CA 1
ATOM 1906 C C . GLY A 1 256 ? -26.588 -19.152 -0.599 1 93.54 256 GLY A C 1
ATOM 1907 O O . GLY A 1 256 ? -27.257 -18.259 -0.075 1 93.54 256 GLY A O 1
ATOM 1908 N N . THR A 1 257 ? -25.36 -19.426 -0.161 1 92.74 257 THR A N 1
ATOM 1909 C CA . THR A 1 257 ? -24.756 -18.705 0.954 1 92.74 257 THR A CA 1
ATOM 1910 C C . THR A 1 257 ? -23.533 -17.92 0.49 1 92.74 257 THR A C 1
ATOM 1912 O O . THR A 1 257 ? -22.633 -17.635 1.283 1 92.74 257 THR A O 1
ATOM 1915 N N . GLU A 1 258 ? -23.375 -17.657 -0.749 1 91.86 258 GLU A N 1
ATOM 1916 C CA . GLU A 1 258 ? -22.219 -16.947 -1.289 1 91.86 258 GLU A CA 1
ATOM 1917 C C . GLU A 1 258 ? -22.024 -15.602 -0.595 1 91.86 258 GLU A C 1
ATOM 1919 O O . GLU A 1 258 ? -20.891 -15.169 -0.377 1 91.86 258 GLU A O 1
ATOM 1924 N N . LYS A 1 259 ? -23.092 -15.022 -0.188 1 89.73 259 LYS A N 1
ATOM 1925 C CA . LYS A 1 259 ? -23.037 -13.699 0.427 1 89.73 259 LYS A CA 1
ATOM 1926 C C . LYS A 1 259 ? -22.44 -13.769 1.829 1 89.73 259 LYS A C 1
ATOM 1928 O O . LYS A 1 259 ? -22.098 -12.74 2.416 1 89.73 259 LYS A O 1
ATOM 1933 N N . LYS A 1 260 ? -22.249 -14.944 2.283 1 90.07 260 LYS A N 1
ATOM 1934 C CA . LYS A 1 260 ? -21.64 -15.11 3.6 1 90.07 260 LYS A CA 1
ATOM 1935 C C . LYS A 1 260 ? -20.117 -15.147 3.5 1 90.07 260 LYS A C 1
ATOM 1937 O O . LYS A 1 260 ? -19.421 -15.037 4.511 1 90.07 260 LYS A O 1
ATOM 1942 N N . ILE A 1 261 ? -19.672 -15.315 2.346 1 92.09 261 ILE A N 1
ATOM 1943 C CA . ILE A 1 261 ? -18.223 -15.274 2.185 1 92.09 261 ILE A CA 1
ATOM 1944 C C . ILE A 1 261 ? -17.709 -13.871 2.502 1 92.09 261 ILE A C 1
ATOM 1946 O O . ILE A 1 261 ? -18.207 -12.883 1.957 1 92.09 261 ILE A O 1
ATOM 1950 N N . GLY A 1 262 ? -16.749 -13.792 3.407 1 91.34 262 GLY A N 1
ATOM 1951 C CA . GLY A 1 262 ? -16.166 -12.518 3.797 1 91.34 262 GLY A CA 1
ATOM 1952 C C . GLY A 1 262 ? -16.986 -11.78 4.838 1 91.34 262 GLY A C 1
ATOM 1953 O O . GLY A 1 262 ? -16.704 -10.622 5.152 1 91.34 262 GLY A O 1
ATOM 1954 N N . GLN A 1 263 ? -17.945 -12.406 5.409 1 89.87 263 GLN A N 1
ATOM 1955 C CA . GLN A 1 263 ? -18.839 -11.741 6.35 1 89.87 263 GLN A CA 1
ATOM 1956 C C . GLN A 1 263 ? -18.096 -11.327 7.617 1 89.87 263 GLN A C 1
ATOM 1958 O O . GLN A 1 263 ? -18.581 -10.491 8.383 1 89.87 263 GLN A O 1
ATOM 1963 N N . LEU A 1 264 ? -16.938 -11.896 7.834 1 88.79 264 LEU A N 1
ATOM 1964 C CA . LEU A 1 264 ? -16.232 -11.654 9.087 1 88.79 264 LEU A CA 1
ATOM 1965 C C . LEU A 1 264 ? -15.28 -10.47 8.955 1 88.79 264 LEU A C 1
ATOM 1967 O O . LEU A 1 264 ? -14.721 -10.003 9.95 1 88.79 264 LEU A O 1
ATOM 1971 N N . ASN A 1 265 ? -14.998 -10.04 7.739 1 92.23 265 ASN A N 1
ATOM 1972 C CA . ASN A 1 265 ? -14.223 -8.812 7.602 1 92.23 265 ASN A CA 1
ATOM 1973 C C . ASN A 1 265 ? -15.126 -7.597 7.41 1 92.23 265 ASN A C 1
ATOM 1975 O O . ASN A 1 265 ? -16.273 -7.732 6.98 1 92.23 265 ASN A O 1
ATOM 1979 N N . PRO A 1 266 ? -14.685 -6.353 7.707 1 93.42 266 PRO A N 1
ATOM 1980 C CA . PRO A 1 266 ? -15.538 -5.163 7.713 1 93.42 266 PRO A CA 1
ATOM 1981 C C . PRO A 1 266 ? -16.119 -4.846 6.336 1 93.42 266 PRO A C 1
ATOM 1983 O O . PRO A 1 266 ? -17.169 -4.206 6.237 1 93.42 266 PRO A O 1
ATOM 1986 N N . LEU A 1 267 ? -15.512 -5.291 5.271 1 95.56 267 LEU A N 1
ATOM 1987 C CA . LEU A 1 267 ? -16.077 -5.052 3.948 1 95.56 267 LEU A CA 1
ATOM 1988 C C . LEU A 1 267 ? -17.128 -6.103 3.607 1 95.56 267 LEU A C 1
ATOM 1990 O O . LEU A 1 267 ? -17.861 -5.959 2.626 1 95.56 267 LEU A O 1
ATOM 1994 N N . ARG A 1 268 ? -17.19 -7.226 4.325 1 94.6 268 ARG A N 1
ATOM 1995 C CA . ARG A 1 268 ? -18.224 -8.255 4.305 1 94.6 268 ARG A CA 1
ATOM 1996 C C . ARG A 1 268 ? -18.281 -8.949 2.948 1 94.6 268 ARG A C 1
ATOM 1998 O O . ARG A 1 268 ? -19.364 -9.261 2.449 1 94.6 268 ARG A O 1
ATOM 2005 N N . ARG A 1 269 ? -17.124 -9.082 2.307 1 95.42 269 ARG A N 1
ATOM 2006 C CA . ARG A 1 269 ? -17.023 -9.769 1.023 1 95.42 269 ARG A CA 1
ATOM 2007 C C . ARG A 1 269 ? -15.621 -10.327 0.808 1 95.42 269 ARG A C 1
ATOM 2009 O O . ARG A 1 269 ? -14.688 -9.971 1.531 1 95.42 269 ARG A O 1
ATOM 2016 N N . GLY A 1 270 ? -15.524 -11.233 -0.15 1 95.97 270 GLY A N 1
ATOM 2017 C CA . GLY A 1 270 ? -14.22 -11.585 -0.69 1 95.97 270 GLY A CA 1
ATOM 2018 C C . GLY A 1 270 ? -13.748 -10.637 -1.776 1 95.97 270 GLY A C 1
ATOM 2019 O O . GLY A 1 270 ? -14.515 -9.798 -2.252 1 95.97 270 GLY A O 1
ATOM 2020 N N . ALA A 1 271 ? -12.491 -10.777 -2.119 1 97.67 271 ALA A N 1
ATOM 2021 C CA . ALA A 1 271 ? -11.898 -9.967 -3.179 1 97.67 271 ALA A CA 1
ATOM 2022 C C . ALA A 1 271 ? -11.898 -10.717 -4.508 1 97.67 271 ALA A C 1
ATOM 2024 O O . ALA A 1 271 ? -12.023 -11.943 -4.536 1 97.67 271 ALA A O 1
ATOM 2025 N N . VAL A 1 272 ? -11.811 -9.987 -5.614 1 97.52 272 VAL A N 1
ATOM 2026 C CA . VAL A 1 272 ? -11.416 -10.559 -6.896 1 97.52 272 VAL A CA 1
ATOM 2027 C C . VAL A 1 272 ? -9.915 -10.372 -7.106 1 97.52 272 VAL A C 1
ATOM 2029 O O . VAL A 1 272 ? -9.29 -9.534 -6.451 1 97.52 272 VAL A O 1
ATOM 2032 N N . ALA A 1 273 ? -9.335 -11.083 -8.019 1 98.53 273 ALA A N 1
ATOM 2033 C CA . ALA A 1 273 ? -7.891 -11.17 -8.22 1 98.53 273 ALA A CA 1
ATOM 2034 C C . ALA A 1 273 ? -7.296 -9.799 -8.527 1 98.53 273 ALA A C 1
ATOM 2036 O O . ALA A 1 273 ? -6.182 -9.488 -8.097 1 98.53 273 ALA A O 1
ATOM 2037 N N . ASP A 1 274 ? -7.975 -8.957 -9.215 1 98.56 274 ASP A N 1
ATOM 2038 C CA . ASP A 1 274 ? -7.471 -7.655 -9.639 1 98.56 274 ASP A CA 1
ATOM 2039 C C . ASP A 1 274 ? -7.196 -6.754 -8.437 1 98.56 274 ASP A C 1
ATOM 2041 O O . ASP A 1 274 ? -6.318 -5.891 -8.489 1 98.56 274 ASP A O 1
ATOM 2045 N N . GLU A 1 275 ? -7.936 -6.908 -7.364 1 98.61 275 GLU A N 1
ATOM 2046 C CA . GLU A 1 275 ? -7.753 -6.069 -6.183 1 98.61 275 GLU A CA 1
ATOM 2047 C C . GLU A 1 275 ? -6.422 -6.363 -5.498 1 98.61 275 GLU A C 1
ATOM 2049 O O . GLU A 1 275 ? -5.823 -5.475 -4.887 1 98.61 275 GLU A O 1
ATOM 2054 N N . ILE A 1 276 ? -5.952 -7.598 -5.605 1 98.76 276 ILE A N 1
ATOM 2055 C CA . ILE A 1 276 ? -4.618 -7.947 -5.128 1 98.76 276 ILE A CA 1
ATOM 2056 C C . ILE A 1 276 ? -3.57 -7.479 -6.135 1 98.76 276 ILE A C 1
ATOM 2058 O O . ILE A 1 276 ? -2.523 -6.953 -5.751 1 98.76 276 ILE A O 1
ATOM 2062 N N . ALA A 1 277 ? -3.89 -7.658 -7.407 1 98.85 277 ALA A N 1
ATOM 2063 C CA . ALA A 1 277 ? -2.975 -7.308 -8.491 1 98.85 277 ALA A CA 1
ATOM 2064 C C . ALA A 1 277 ? -2.621 -5.825 -8.452 1 98.85 277 ALA A C 1
ATOM 2066 O O . ALA A 1 277 ? -1.5 -5.439 -8.792 1 98.85 277 ALA A O 1
ATOM 2067 N N . ARG A 1 278 ? -3.515 -4.971 -8.045 1 98.62 278 ARG A N 1
ATOM 2068 C CA . ARG A 1 278 ? -3.272 -3.534 -7.97 1 98.62 278 ARG A CA 1
ATOM 2069 C C . ARG A 1 278 ? -2.265 -3.205 -6.873 1 98.62 278 ARG A C 1
ATOM 2071 O O . ARG A 1 278 ? -1.45 -2.292 -7.025 1 98.62 278 ARG A O 1
ATOM 2078 N N . ALA A 1 279 ? -2.356 -3.898 -5.765 1 98.76 279 ALA A N 1
ATOM 2079 C CA . ALA A 1 279 ? -1.34 -3.736 -4.728 1 98.76 279 ALA A CA 1
ATOM 2080 C C . ALA A 1 279 ? 0.025 -4.209 -5.219 1 98.76 279 ALA A C 1
ATOM 2082 O O . ALA A 1 279 ? 1.047 -3.58 -4.933 1 98.76 279 ALA A O 1
ATOM 2083 N N . ALA A 1 280 ? 0.038 -5.325 -5.974 1 98.86 280 ALA A N 1
ATOM 2084 C CA . ALA A 1 280 ? 1.285 -5.811 -6.56 1 98.86 280 ALA A CA 1
ATOM 2085 C C . ALA A 1 280 ? 1.864 -4.792 -7.538 1 98.86 280 ALA A C 1
ATOM 2087 O O . ALA A 1 280 ? 3.077 -4.571 -7.567 1 98.86 280 ALA A O 1
ATOM 2088 N N . LEU A 1 281 ? 0.998 -4.204 -8.36 1 98.81 281 LEU A N 1
ATOM 2089 C CA . LEU A 1 281 ? 1.428 -3.166 -9.291 1 98.81 281 LEU A CA 1
ATOM 2090 C C . LEU A 1 281 ? 2.052 -1.991 -8.544 1 98.81 281 LEU A C 1
ATOM 2092 O O . LEU A 1 281 ? 3.12 -1.506 -8.924 1 98.81 281 LEU A O 1
ATOM 2096 N N . PHE A 1 282 ? 1.427 -1.497 -7.484 1 98.77 282 PHE A N 1
ATOM 2097 C CA . PHE A 1 282 ? 1.963 -0.404 -6.681 1 98.77 282 PHE A CA 1
ATOM 2098 C C . PHE A 1 282 ? 3.333 -0.765 -6.12 1 98.77 282 PHE A C 1
ATOM 2100 O O . PHE A 1 282 ? 4.293 -0.007 -6.277 1 98.77 282 PHE A O 1
ATOM 2107 N N . LEU A 1 283 ? 3.477 -1.975 -5.487 1 98.78 283 LEU A N 1
ATOM 2108 C CA . LEU A 1 283 ? 4.723 -2.414 -4.868 1 98.78 283 LEU A CA 1
ATOM 2109 C C . LEU A 1 283 ? 5.805 -2.632 -5.921 1 98.78 283 LEU A C 1
ATOM 2111 O O . LEU A 1 283 ? 6.994 -2.468 -5.638 1 98.78 283 LEU A O 1
ATOM 2115 N N . GLY A 1 284 ? 5.414 -3.016 -7.128 1 98.57 284 GLY A N 1
ATOM 2116 C CA . GLY A 1 284 ? 6.366 -3.263 -8.199 1 98.57 284 GLY A CA 1
ATOM 2117 C C . GLY A 1 284 ? 6.868 -1.992 -8.857 1 98.57 284 GLY A C 1
ATOM 2118 O O . GLY A 1 284 ? 7.926 -1.989 -9.488 1 98.57 284 GLY A O 1
ATOM 2119 N N . SER A 1 285 ? 6.12 -0.901 -8.734 1 97.89 285 SER A N 1
ATOM 2120 C CA . SER A 1 285 ? 6.456 0.362 -9.384 1 97.89 285 SER A CA 1
ATOM 2121 C C . SER A 1 285 ? 7.361 1.215 -8.501 1 97.89 285 SER A C 1
ATOM 2123 O O . SER A 1 285 ? 7.58 0.891 -7.332 1 97.89 285 SER A O 1
ATOM 2125 N N . ASP A 1 286 ? 7.829 2.304 -9.03 1 97.16 286 ASP A N 1
ATOM 2126 C CA . ASP A 1 286 ? 8.693 3.229 -8.302 1 97.16 286 ASP A CA 1
ATOM 2127 C C . ASP A 1 286 ? 7.882 4.1 -7.345 1 97.16 286 ASP A C 1
ATOM 2129 O O . ASP A 1 286 ? 8.449 4.827 -6.527 1 97.16 286 ASP A O 1
ATOM 2133 N N . GLU A 1 287 ? 6.535 3.937 -7.389 1 97.56 287 GLU A N 1
ATOM 2134 C CA . GLU A 1 287 ? 5.705 4.674 -6.441 1 97.56 287 GLU A CA 1
ATOM 2135 C C . GLU A 1 287 ? 5.92 4.175 -5.015 1 97.56 287 GLU A C 1
ATOM 2137 O O . GLU A 1 287 ? 5.635 4.891 -4.052 1 97.56 287 GLU A O 1
ATOM 2142 N N . SER A 1 288 ? 6.381 2.946 -4.897 1 98.41 288 SER A N 1
ATOM 2143 C CA . SER A 1 288 ? 6.63 2.359 -3.585 1 98.41 288 SER A CA 1
ATOM 2144 C C . SER A 1 288 ? 8.114 2.394 -3.236 1 98.41 288 SER A C 1
ATOM 2146 O O . SER A 1 288 ? 8.618 1.499 -2.554 1 98.41 288 SER A O 1
ATOM 2148 N N . SER A 1 289 ? 8.858 3.442 -3.683 1 97.96 289 SER A N 1
ATOM 2149 C CA . SER A 1 289 ? 10.313 3.525 -3.606 1 97.96 289 SER A CA 1
ATOM 2150 C C . SER A 1 289 ? 10.794 3.487 -2.159 1 97.96 289 SER A C 1
ATOM 2152 O O . SER A 1 289 ? 11.965 3.205 -1.896 1 97.96 289 SER A O 1
ATOM 2154 N N . TYR A 1 290 ? 9.882 3.777 -1.183 1 98.42 290 TYR A N 1
ATOM 2155 C CA . TYR A 1 290 ? 10.315 3.82 0.209 1 98.42 290 TYR A CA 1
ATOM 2156 C C . TYR A 1 290 ? 9.624 2.737 1.029 1 98.42 290 TYR A C 1
ATOM 2158 O O . TYR A 1 290 ? 9.607 2.798 2.261 1 98.42 290 TYR A O 1
ATOM 2166 N N . VAL A 1 291 ? 8.962 1.713 0.38 1 98.73 291 VAL A N 1
ATOM 2167 C CA . VAL A 1 291 ? 8.361 0.546 1.018 1 98.73 291 VAL A CA 1
ATOM 2168 C C . VAL A 1 291 ? 9.302 -0.651 0.897 1 98.73 291 VAL A C 1
ATOM 2170 O O . VAL A 1 291 ? 9.586 -1.115 -0.209 1 98.73 291 VAL A O 1
ATOM 2173 N N . ASN A 1 292 ? 9.772 -1.129 2.067 1 98.53 292 ASN A N 1
ATOM 2174 C CA . ASN A 1 292 ? 10.748 -2.214 2.057 1 98.53 292 ASN A CA 1
ATOM 2175 C C . ASN A 1 292 ? 10.63 -3.085 3.305 1 98.53 292 ASN A C 1
ATOM 2177 O O . ASN A 1 292 ? 10.423 -2.574 4.406 1 98.53 292 ASN A O 1
ATOM 2181 N N . GLY A 1 293 ? 10.671 -4.428 3.077 1 98.37 293 GLY A N 1
ATOM 2182 C CA . GLY A 1 293 ? 10.637 -5.367 4.188 1 98.37 293 GLY A CA 1
ATOM 2183 C C . GLY A 1 293 ? 9.28 -5.449 4.859 1 98.37 293 GLY A C 1
ATOM 2184 O O . GLY A 1 293 ? 9.184 -5.797 6.038 1 98.37 293 GLY A O 1
ATOM 2185 N N . GLN A 1 294 ? 8.204 -5.092 4.176 1 98.5 294 GLN A N 1
ATOM 2186 C CA . GLN A 1 294 ? 6.887 -4.987 4.796 1 98.5 294 GLN A CA 1
ATOM 2187 C C . GLN A 1 294 ? 6.013 -6.185 4.438 1 98.5 294 GLN A C 1
ATOM 2189 O O . GLN A 1 294 ? 6.22 -6.825 3.404 1 98.5 294 GLN A O 1
ATOM 2194 N N . ALA A 1 295 ? 5.097 -6.507 5.319 1 98.35 295 ALA A N 1
ATOM 2195 C CA . ALA A 1 295 ? 4 -7.441 5.077 1 98.35 295 ALA A CA 1
ATOM 2196 C C . ALA A 1 295 ? 2.658 -6.715 5.047 1 98.35 295 ALA A C 1
ATOM 2198 O O . ALA A 1 295 ? 2.036 -6.503 6.091 1 98.35 295 ALA A O 1
ATOM 2199 N N . TRP A 1 296 ? 2.191 -6.368 3.862 1 98.34 296 TRP A N 1
ATOM 2200 C CA . TRP A 1 296 ? 0.982 -5.569 3.695 1 98.34 296 TRP A CA 1
ATOM 2201 C C . TRP A 1 296 ? -0.236 -6.461 3.483 1 98.34 296 TRP A C 1
ATOM 2203 O O . TRP A 1 296 ? -0.278 -7.25 2.536 1 98.34 296 TRP A O 1
ATOM 2213 N N . ALA A 1 297 ? -1.201 -6.325 4.338 1 98.49 297 ALA A N 1
ATOM 2214 C CA . ALA A 1 297 ? -2.435 -7.098 4.218 1 98.49 297 ALA A CA 1
ATOM 2215 C C . ALA A 1 297 ? -3.417 -6.418 3.269 1 98.49 297 ALA A C 1
ATOM 2217 O O . ALA A 1 297 ? -3.627 -5.205 3.347 1 98.49 297 ALA A O 1
ATOM 2218 N N . VAL A 1 298 ? -3.927 -7.113 2.357 1 98.62 298 VAL A N 1
ATOM 2219 C CA . VAL A 1 298 ? -5.068 -6.79 1.507 1 98.62 298 VAL A CA 1
ATOM 2220 C C . VAL A 1 298 ? -6.191 -7.797 1.745 1 98.62 298 VAL A C 1
ATOM 2222 O O . VAL A 1 298 ? -6.271 -8.819 1.059 1 98.62 298 VAL A O 1
ATOM 2225 N N . CYS A 1 299 ? -7.069 -7.444 2.788 1 97.93 299 CYS A N 1
ATOM 2226 C CA . CYS A 1 299 ? -7.881 -8.542 3.3 1 97.93 299 CYS A CA 1
ATOM 2227 C C . CYS A 1 299 ? -9.251 -8.045 3.745 1 97.93 299 CYS A C 1
ATOM 2229 O O . CYS A 1 299 ? -9.862 -8.62 4.647 1 97.93 299 CYS A O 1
ATOM 2231 N N . GLY A 1 300 ? -9.639 -6.886 3.258 1 97.46 300 GLY A N 1
ATOM 2232 C CA . GLY A 1 300 ? -10.946 -6.343 3.592 1 97.46 300 GLY A CA 1
ATOM 2233 C C . GLY A 1 300 ? -11.077 -5.958 5.054 1 97.46 300 GLY A C 1
ATOM 2234 O O . GLY A 1 300 ? -12.161 -5.586 5.508 1 97.46 300 GLY A O 1
ATOM 2235 N N . GLY A 1 301 ? -9.997 -6.093 5.835 1 96.94 301 GLY A N 1
ATOM 2236 C CA . GLY A 1 301 ? -9.965 -5.761 7.25 1 96.94 301 GLY A CA 1
ATOM 2237 C C . GLY A 1 301 ? -9.978 -6.982 8.15 1 96.94 301 GLY A C 1
ATOM 2238 O O . GLY A 1 301 ? -10.043 -6.856 9.375 1 96.94 301 GLY A O 1
ATOM 2239 N N . LEU A 1 302 ? -9.925 -8.153 7.586 1 94.95 302 LEU A N 1
ATOM 2240 C CA . LEU A 1 302 ? -10 -9.398 8.344 1 94.95 302 LEU A CA 1
ATOM 2241 C C . LEU A 1 302 ? -8.954 -9.423 9.453 1 94.95 302 LEU A C 1
ATOM 2243 O O . LEU A 1 302 ? -9.254 -9.806 10.587 1 94.95 302 LEU A O 1
ATOM 2247 N N . SER A 1 303 ? -7.753 -9.018 9.152 1 94.4 303 SER A N 1
ATOM 2248 C CA . SER A 1 303 ? -6.637 -9.134 10.085 1 94.4 303 SER A CA 1
ATOM 2249 C C . SER A 1 303 ? -6.58 -7.939 11.03 1 94.4 303 SER A C 1
ATOM 2251 O O . SER A 1 303 ? -5.66 -7.827 11.843 1 94.4 303 SER A O 1
ATOM 2253 N N . ALA A 1 304 ? -7.536 -7.053 10.908 1 93.35 304 ALA A N 1
ATOM 2254 C CA . ALA A 1 304 ? -7.464 -5.803 11.659 1 93.35 304 ALA A CA 1
ATOM 2255 C C . ALA A 1 304 ? -8.12 -5.948 13.029 1 93.35 304 ALA A C 1
ATOM 2257 O O . ALA A 1 304 ? -8.043 -5.04 13.861 1 93.35 304 ALA A O 1
ATOM 2258 N N . GLY A 1 305 ? -8.833 -7.063 13.307 1 89.46 305 GLY A N 1
ATOM 2259 C CA . GLY A 1 305 ? -9.539 -7.188 14.572 1 89.46 305 GLY A CA 1
ATOM 2260 C C . GLY A 1 305 ? -9.62 -8.618 15.071 1 89.46 305 GLY A C 1
ATOM 2261 O O . GLY A 1 305 ? -9.209 -9.549 14.374 1 89.46 305 GLY A O 1
ATOM 2262 N N . HIS A 1 306 ? -10.154 -8.756 16.25 1 83.08 306 HIS A N 1
ATOM 2263 C CA . HIS A 1 306 ? -10.474 -10.057 16.828 1 83.08 306 HIS A CA 1
ATOM 2264 C C . HIS A 1 306 ? -11.838 -10.549 16.357 1 83.08 306 HIS A C 1
ATOM 2266 O O . HIS A 1 306 ? -12.627 -9.775 15.809 1 83.08 306 HIS A O 1
ATOM 2272 N N . PRO A 1 307 ? -11.931 -11.846 16.389 1 76.5 307 PRO A N 1
ATOM 2273 C CA . PRO A 1 307 ? -13.305 -12.29 16.145 1 76.5 307 PRO A CA 1
ATOM 2274 C C . PRO A 1 307 ? -14.332 -11.512 16.965 1 76.5 307 PRO A C 1
ATOM 2276 O O . PRO A 1 307 ? -14.064 -11.152 18.114 1 76.5 307 PRO A O 1
ATOM 2279 N N . PHE A 1 308 ? -15.338 -11.12 16.334 1 77.44 308 PHE A N 1
ATOM 2280 C CA . PHE A 1 308 ? -16.351 -10.332 17.026 1 77.44 308 PHE A CA 1
ATOM 2281 C C . PHE A 1 308 ? -17.751 -10.817 16.669 1 77.44 308 PHE A C 1
ATOM 2283 O O . PHE A 1 308 ? -17.93 -11.549 15.693 1 77.44 308 PHE A O 1
ATOM 2290 N N . VAL A 1 309 ? -18.725 -10.617 17.543 1 73.6 309 VAL A N 1
ATOM 2291 C CA . VAL A 1 309 ? -20.125 -10.907 17.253 1 73.6 309 VAL A CA 1
ATOM 2292 C C . VAL A 1 309 ? -20.729 -9.77 16.432 1 73.6 309 VAL A C 1
ATOM 2294 O O . VAL A 1 309 ? -20.801 -8.63 16.898 1 73.6 309 VAL A O 1
ATOM 2297 N N . PRO A 1 310 ? -21.013 -10.101 15.147 1 67.53 310 PRO A N 1
ATOM 2298 C CA . PRO A 1 310 ? -21.605 -9.041 14.327 1 67.53 310 PRO A CA 1
ATOM 2299 C C . PRO A 1 310 ? -22.743 -8.311 15.038 1 67.53 310 PRO A C 1
ATOM 2301 O O . PRO A 1 310 ? -23.582 -8.947 15.682 1 67.53 310 PRO A O 1
ATOM 2304 N N . GLY A 1 311 ? -22.757 -7.048 14.972 1 64.5 311 GLY A N 1
ATOM 2305 C CA . GLY A 1 311 ? -23.821 -6.245 15.552 1 64.5 311 GLY A CA 1
ATOM 2306 C C . GLY A 1 311 ? -23.53 -5.805 16.974 1 64.5 311 GLY A C 1
ATOM 2307 O O . GLY A 1 311 ? -24.256 -4.982 17.536 1 64.5 311 GLY A O 1
ATOM 2308 N N . LYS A 1 312 ? -22.501 -6.457 17.525 1 67.94 312 LYS A N 1
ATOM 2309 C CA . LYS A 1 312 ? -22.141 -6.041 18.878 1 67.94 312 LYS A CA 1
ATOM 2310 C C . LYS A 1 312 ? -20.827 -5.265 18.883 1 67.94 312 LYS A C 1
ATOM 2312 O O . LYS A 1 312 ? -19.908 -5.585 18.126 1 67.94 312 LYS A O 1
ATOM 2317 N N . LEU A 1 313 ? -20.937 -4.09 19.286 1 66.66 313 LEU A N 1
ATOM 2318 C CA . LEU A 1 313 ? -19.705 -3.313 19.369 1 66.66 313 LEU A CA 1
ATOM 2319 C C . LEU A 1 313 ? -18.678 -4.013 20.253 1 66.66 313 LEU A C 1
ATOM 2321 O O . LEU A 1 313 ? -19.017 -4.516 21.327 1 66.66 313 LEU A O 1
ATOM 2325 N N . ALA A 1 314 ? -17.63 -4.279 19.604 1 50.88 314 ALA A N 1
ATOM 2326 C CA . ALA A 1 314 ? -16.557 -4.815 20.437 1 50.88 314 ALA A CA 1
ATOM 2327 C C . ALA A 1 314 ? -16.161 -3.824 21.527 1 50.88 314 ALA A C 1
ATOM 2329 O O . ALA A 1 314 ? -16.249 -2.609 21.332 1 50.88 314 ALA A O 1
ATOM 2330 N N . MET B 1 1 ? -35.93 -2.984 22.705 1 32.22 1 MET B N 1
ATOM 2331 C CA . MET B 1 1 ? -35.249 -2.975 21.414 1 32.22 1 MET B CA 1
ATOM 2332 C C . MET B 1 1 ? -34.337 -1.759 21.289 1 32.22 1 MET B C 1
ATOM 2334 O O . MET B 1 1 ? -34.814 -0.629 21.176 1 32.22 1 MET B O 1
ATOM 2338 N N . THR B 1 2 ? -33.173 -1.705 21.927 1 35.29 2 THR B N 1
ATOM 2339 C CA . THR B 1 2 ? -32.481 -0.485 22.327 1 35.29 2 THR B CA 1
ATOM 2340 C C . THR B 1 2 ? -32.112 0.353 21.106 1 35.29 2 THR B C 1
ATOM 2342 O O . THR B 1 2 ? -32.047 -0.164 19.989 1 35.29 2 THR B O 1
ATOM 2345 N N . ALA B 1 3 ? -32.261 1.693 21.316 1 41.32 3 ALA B N 1
ATOM 2346 C CA . ALA B 1 3 ? -31.948 2.762 20.371 1 41.32 3 ALA B CA 1
ATOM 2347 C C . ALA B 1 3 ? -30.747 2.393 19.504 1 41.32 3 ALA B C 1
ATOM 2349 O O . ALA B 1 3 ? -30.607 2.886 18.383 1 41.32 3 ALA B O 1
ATOM 2350 N N . VAL B 1 4 ? -29.831 1.743 19.976 1 37.86 4 VAL B N 1
ATOM 2351 C CA . VAL B 1 4 ? -28.688 1.223 19.232 1 37.86 4 VAL B CA 1
ATOM 2352 C C . VAL B 1 4 ? -29.17 0.251 18.157 1 37.86 4 VAL B C 1
ATOM 2354 O O . VAL B 1 4 ? -28.495 0.051 17.145 1 37.86 4 VAL B O 1
ATOM 2357 N N . ALA B 1 5 ? -30.393 -0.348 18.418 1 40.5 5 ALA B N 1
ATOM 2358 C CA . ALA B 1 5 ? -30.946 -1.318 17.477 1 40.5 5 ALA B CA 1
ATOM 2359 C C . ALA B 1 5 ? -31.45 -0.629 16.212 1 40.5 5 ALA B C 1
ATOM 2361 O O . ALA B 1 5 ? -31.524 -1.248 15.148 1 40.5 5 ALA B O 1
ATOM 2362 N N . LYS B 1 6 ? -32.186 0.529 16.489 1 37.92 6 LYS B N 1
ATOM 2363 C CA . LYS B 1 6 ? -32.733 1.149 15.286 1 37.92 6 LYS B CA 1
ATOM 2364 C C . LYS B 1 6 ? -31.625 1.755 14.428 1 37.92 6 LYS B C 1
ATOM 2366 O O . LYS B 1 6 ? -31.692 2.928 14.056 1 37.92 6 LYS B O 1
ATOM 2371 N N . ARG B 1 7 ? -30.419 1.736 14.826 1 40.99 7 ARG B N 1
ATOM 2372 C CA . ARG B 1 7 ? -29.484 2.231 13.821 1 40.99 7 ARG B CA 1
ATOM 2373 C C . ARG B 1 7 ? -29.981 1.925 12.412 1 40.99 7 ARG B C 1
ATOM 2375 O O . ARG B 1 7 ? -30.274 0.772 12.088 1 40.99 7 ARG B O 1
ATOM 2382 N N . ARG B 1 8 ? -30.5 2.869 11.644 1 43.44 8 ARG B N 1
ATOM 2383 C CA . ARG B 1 8 ? -30.931 2.889 10.25 1 43.44 8 ARG B CA 1
ATOM 2384 C C . ARG B 1 8 ? -30.178 1.847 9.43 1 43.44 8 ARG B C 1
ATOM 2386 O O . ARG B 1 8 ? -29.01 1.561 9.701 1 43.44 8 ARG B O 1
ATOM 2393 N N . LEU B 1 9 ? -30.794 0.981 8.847 1 49.13 9 LEU B N 1
ATOM 2394 C CA . LEU B 1 9 ? -30.275 0.027 7.873 1 49.13 9 LEU B CA 1
ATOM 2395 C C . LEU B 1 9 ? -29.122 0.632 7.08 1 49.13 9 LEU B C 1
ATOM 2397 O O . LEU B 1 9 ? -29.334 1.505 6.236 1 49.13 9 LEU B O 1
ATOM 2401 N N . GLN B 1 10 ? -27.967 0.835 7.708 1 63.86 10 GLN B N 1
ATOM 2402 C CA . GLN B 1 10 ? -26.758 1.366 7.086 1 63.86 10 GLN B CA 1
ATOM 2403 C C . GLN B 1 10 ? -26.655 0.935 5.626 1 63.86 10 GLN B C 1
ATOM 2405 O O . GLN B 1 10 ? -26.79 -0.25 5.312 1 63.86 10 GLN B O 1
ATOM 2410 N N . ALA B 1 11 ? -26.789 1.947 4.704 1 82.72 11 ALA B N 1
ATOM 2411 C CA . ALA B 1 11 ? -26.645 1.654 3.281 1 82.72 11 ALA B CA 1
ATOM 2412 C C . ALA B 1 11 ? -25.372 0.857 3.011 1 82.72 11 ALA B C 1
ATOM 2414 O O . ALA B 1 11 ? -24.347 1.072 3.663 1 82.72 11 ALA B O 1
ATOM 2415 N N . LEU B 1 12 ? -25.511 -0.18 2.327 1 93.19 12 LEU B N 1
ATOM 2416 C CA . LEU B 1 12 ? -24.446 -1.115 1.98 1 93.19 12 LEU B CA 1
ATOM 2417 C C . LEU B 1 12 ? -23.66 -0.619 0.771 1 93.19 12 LEU B C 1
ATOM 2419 O O . LEU B 1 12 ? -24.158 0.2 -0.005 1 93.19 12 LEU B O 1
ATOM 2423 N N . SER B 1 13 ? -22.491 -1.067 0.709 1 95.8 13 SER B N 1
ATOM 2424 C CA . SER B 1 13 ? -21.634 -0.728 -0.423 1 95.8 13 SER B CA 1
ATOM 2425 C C . SER B 1 13 ? -22.21 -1.259 -1.731 1 95.8 13 SER B C 1
ATOM 2427 O O . SER B 1 13 ? -23.066 -2.146 -1.724 1 95.8 13 SER B O 1
ATOM 2429 N N . GLN B 1 14 ? -21.735 -0.695 -2.816 1 95.01 14 GLN B N 1
ATOM 2430 C CA . GLN B 1 14 ? -22.145 -1.125 -4.149 1 95.01 14 GLN B CA 1
ATOM 2431 C C . GLN B 1 14 ? -21.859 -2.609 -4.361 1 95.01 14 GLN B C 1
ATOM 2433 O O . GLN B 1 14 ? -22.692 -3.336 -4.905 1 95.01 14 GLN B O 1
ATOM 2438 N N . GLN B 1 15 ? -20.716 -3.113 -3.969 1 94.98 15 GLN B N 1
ATOM 2439 C CA . GLN B 1 15 ? -20.299 -4.494 -4.182 1 94.98 15 GLN B CA 1
ATOM 2440 C C . GLN B 1 15 ? -21.214 -5.466 -3.442 1 94.98 15 GLN B C 1
ATOM 2442 O O . GLN B 1 15 ? -21.447 -6.583 -3.907 1 94.98 15 GLN B O 1
ATOM 2447 N N . LEU B 1 16 ? -21.695 -5.041 -2.281 1 94.4 16 LEU B N 1
ATOM 2448 C CA . LEU B 1 16 ? -22.576 -5.906 -1.503 1 94.4 16 LEU B CA 1
ATOM 2449 C C . LEU B 1 16 ? -23.979 -5.93 -2.1 1 94.4 16 LEU B C 1
ATOM 2451 O O . LEU B 1 16 ? -24.671 -6.948 -2.027 1 94.4 16 LEU B O 1
ATOM 2455 N N . VAL B 1 17 ? -24.373 -4.806 -2.696 1 93.85 17 VAL B N 1
ATOM 2456 C CA . VAL B 1 17 ? -25.727 -4.687 -3.226 1 93.85 17 VAL B CA 1
ATOM 2457 C C . VAL B 1 17 ? -25.786 -5.278 -4.632 1 93.85 17 VAL B C 1
ATOM 2459 O O . VAL B 1 17 ? -26.655 -6.1 -4.931 1 93.85 17 VAL B O 1
ATOM 2462 N N . GLU B 1 18 ? -24.786 -4.917 -5.483 1 94.27 18 GLU B N 1
ATOM 2463 C CA . GLU B 1 18 ? -24.851 -5.261 -6.9 1 94.27 18 GLU B CA 1
ATOM 2464 C C . GLU B 1 18 ? -23.89 -6.398 -7.236 1 94.27 18 GLU B C 1
ATOM 2466 O O . GLU B 1 18 ? -23.982 -7 -8.308 1 94.27 18 GLU B O 1
ATOM 2471 N N . GLY B 1 19 ? -22.971 -6.734 -6.307 1 92.74 19 GLY B N 1
ATOM 2472 C CA . GLY B 1 19 ? -21.884 -7.637 -6.65 1 92.74 19 GLY B CA 1
ATOM 2473 C C . GLY B 1 19 ? -20.847 -7.0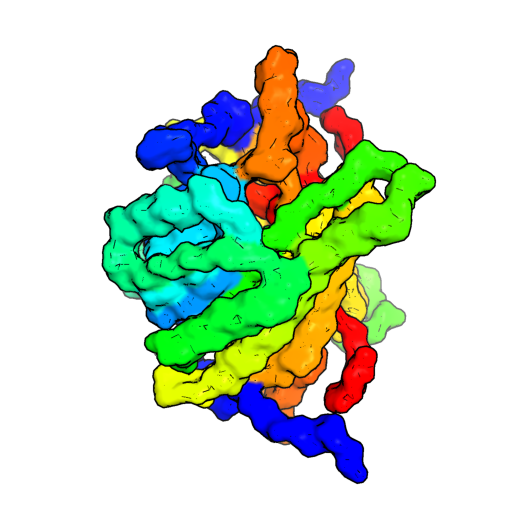03 -7.558 1 92.74 19 GLY B C 1
ATOM 2474 O O . GLY B 1 19 ? -20.931 -5.813 -7.87 1 92.74 19 GLY B O 1
ATOM 2475 N N . ILE B 1 20 ? -19.809 -7.764 -7.85 1 93.04 20 ILE B N 1
ATOM 2476 C CA . ILE B 1 20 ? -18.803 -7.338 -8.818 1 93.04 20 ILE B CA 1
ATOM 2477 C C . ILE B 1 20 ? -19.151 -7.888 -10.199 1 93.04 20 ILE B C 1
ATOM 2479 O O . ILE B 1 20 ? -19.262 -9.102 -10.381 1 93.04 20 ILE B O 1
ATOM 2483 N N . PRO B 1 21 ? -19.302 -7.049 -11.113 1 89.13 21 PRO B N 1
ATOM 2484 C CA . PRO B 1 21 ? -19.868 -7.43 -12.409 1 89.13 21 PRO B CA 1
ATOM 2485 C C . PRO B 1 21 ? -19.001 -8.438 -13.158 1 89.13 21 PRO B C 1
ATOM 2487 O O . PRO B 1 21 ? -17.772 -8.4 -13.053 1 89.13 21 PRO B O 1
ATOM 2490 N N . ASP B 1 22 ? -19.681 -9.288 -13.874 1 90.5 22 ASP B N 1
ATOM 2491 C CA . ASP B 1 22 ? -19.022 -10.183 -14.819 1 90.5 22 ASP B CA 1
ATOM 2492 C C . ASP B 1 22 ? -18.408 -9.402 -15.979 1 90.5 22 ASP B C 1
ATOM 2494 O O . ASP B 1 22 ? -19.013 -8.454 -16.485 1 90.5 22 ASP B O 1
ATOM 2498 N N . ALA B 1 23 ? -17.181 -9.786 -16.392 1 93.26 23 ALA B N 1
ATOM 2499 C CA . ALA B 1 23 ? -16.455 -9.022 -17.404 1 93.26 23 ALA B CA 1
ATOM 2500 C C . ALA B 1 23 ? -16.46 -9.748 -18.747 1 93.26 23 ALA B C 1
ATOM 2502 O O . ALA B 1 23 ? -15.723 -9.376 -19.663 1 93.26 23 ALA B O 1
ATOM 2503 N N . GLY B 1 24 ? -17.279 -10.805 -18.854 1 94.87 24 GLY B N 1
ATOM 2504 C CA . GLY B 1 24 ? -17.309 -11.573 -20.088 1 94.87 24 GLY B CA 1
ATOM 2505 C C . GLY B 1 24 ? -16.208 -12.613 -20.171 1 94.87 24 GLY B C 1
ATOM 2506 O O . GLY B 1 24 ? -15.684 -13.053 -19.145 1 94.87 24 GLY B O 1
ATOM 2507 N N . THR B 1 25 ? -15.981 -13.153 -21.391 1 95.78 25 THR B N 1
ATOM 2508 C CA . THR B 1 25 ? -15.007 -14.225 -21.563 1 95.78 25 THR B CA 1
ATOM 2509 C C . THR B 1 25 ? -14.031 -13.894 -22.688 1 95.78 25 THR B C 1
ATOM 2511 O O . THR B 1 25 ? -14.328 -13.066 -23.551 1 95.78 25 THR B O 1
ATOM 2514 N N . PHE B 1 26 ? -12.903 -14.286 -22.59 1 95.97 26 PHE B N 1
ATOM 2515 C CA . PHE B 1 26 ? -11.93 -14.412 -23.669 1 95.97 26 PHE B CA 1
ATOM 2516 C C . PHE B 1 26 ? -11.673 -15.877 -23.998 1 95.97 26 PHE B C 1
ATOM 2518 O O . PHE B 1 26 ? -11.156 -16.625 -23.166 1 95.97 26 PHE B O 1
ATOM 2525 N N . GLU B 1 27 ? -12.09 -16.141 -25.197 1 94.75 27 GLU B N 1
ATOM 2526 C CA . GLU B 1 27 ? -12.186 -17.551 -25.56 1 94.75 27 GLU B CA 1
ATOM 2527 C C . GLU B 1 27 ? -13.019 -18.327 -24.544 1 94.75 27 GLU B C 1
ATOM 2529 O O . GLU B 1 27 ? -14.19 -18.011 -24.323 1 94.75 27 GLU B O 1
ATOM 2534 N N . ASN B 1 28 ? -12.603 -19.116 -23.674 1 91.68 28 ASN B N 1
ATOM 2535 C CA . ASN B 1 28 ? -13.405 -19.928 -22.766 1 91.68 28 ASN B CA 1
ATOM 2536 C C . ASN B 1 28 ? -13.019 -19.687 -21.309 1 91.68 28 ASN B C 1
ATOM 2538 O O . ASN B 1 28 ? -13.328 -20.502 -20.438 1 91.68 28 ASN B O 1
ATOM 2542 N N . ILE B 1 29 ? -12.366 -18.543 -21.139 1 94.74 29 ILE B N 1
ATOM 2543 C CA . ILE B 1 29 ? -12.043 -18.234 -19.75 1 94.74 29 ILE B CA 1
ATOM 2544 C C . ILE B 1 29 ? -12.612 -16.867 -19.379 1 94.74 29 ILE B C 1
ATOM 2546 O O . ILE B 1 29 ? -12.746 -15.99 -20.236 1 94.74 29 ILE B O 1
ATOM 2550 N N . PRO B 1 30 ? -12.999 -16.711 -18.125 1 95.95 30 PRO B N 1
ATOM 2551 C CA . PRO B 1 30 ? -13.55 -15.416 -17.718 1 95.95 30 PRO B CA 1
ATOM 2552 C C . PRO B 1 30 ? -12.525 -14.288 -17.8 1 95.95 30 PRO B C 1
ATOM 2554 O O . PRO B 1 30 ? -11.35 -14.492 -17.484 1 95.95 30 PRO B O 1
ATOM 2557 N N . ARG B 1 31 ? -12.961 -13.151 -18.224 1 96.92 31 ARG B N 1
ATOM 2558 C CA . ARG B 1 31 ? -12.118 -11.964 -18.13 1 96.92 31 ARG B CA 1
ATOM 2559 C C . ARG B 1 31 ? -11.94 -11.532 -16.679 1 96.92 31 ARG B C 1
ATOM 2561 O O . ARG B 1 31 ? -12.717 -11.929 -15.808 1 96.92 31 ARG B O 1
ATOM 2568 N N . ILE B 1 32 ? -10.928 -10.799 -16.486 1 96.35 32 ILE B N 1
ATOM 2569 C CA . ILE B 1 32 ? -10.605 -10.354 -15.135 1 96.35 32 ILE B CA 1
ATOM 2570 C C . ILE B 1 32 ? -11.651 -9.348 -14.659 1 96.35 32 ILE B C 1
ATOM 2572 O O . ILE B 1 32 ? -11.905 -8.344 -15.329 1 96.35 32 ILE B O 1
ATOM 2576 N N . ARG B 1 33 ? -12.348 -9.656 -13.566 1 96.17 33 ARG B N 1
ATOM 2577 C CA . ARG B 1 33 ? -13.283 -8.717 -12.955 1 96.17 33 ARG B CA 1
ATOM 2578 C C . ARG B 1 33 ? -12.541 -7.606 -12.22 1 96.17 33 ARG B C 1
ATOM 2580 O O . ARG B 1 33 ? -11.512 -7.853 -11.586 1 96.17 33 ARG B O 1
ATOM 2587 N N . GLU B 1 34 ? -13.07 -6.384 -12.299 1 96.15 34 GLU B N 1
ATOM 2588 C CA . GLU B 1 34 ? -12.412 -5.217 -11.718 1 96.15 34 GLU B CA 1
ATOM 2589 C C . GLU B 1 34 ? -13.389 -4.39 -10.887 1 96.15 34 GLU B C 1
ATOM 2591 O O . GLU B 1 34 ? -14.553 -4.231 -11.263 1 96.15 34 GLU B O 1
ATOM 2596 N N . VAL B 1 35 ? -12.925 -3.894 -9.794 1 95.59 35 VAL B N 1
ATOM 2597 C CA . VAL B 1 35 ? -13.677 -2.956 -8.967 1 95.59 35 VAL B CA 1
ATOM 2598 C C . VAL B 1 35 ? -13.268 -1.524 -9.306 1 95.59 35 VAL B C 1
ATOM 2600 O O . VAL B 1 35 ? -14.122 -0.647 -9.452 1 95.59 35 VAL B O 1
ATOM 2603 N N . ALA B 1 36 ? -11.958 -1.316 -9.43 1 95.94 36 ALA B N 1
ATOM 2604 C CA . ALA B 1 36 ? -11.426 0.014 -9.714 1 95.94 36 ALA B CA 1
ATOM 2605 C C . ALA B 1 36 ? -11.393 0.282 -11.216 1 95.94 36 ALA B C 1
ATOM 2607 O O . ALA B 1 36 ? -11.335 -0.653 -12.019 1 95.94 36 ALA B O 1
ATOM 2608 N N . PRO B 1 37 ? -11.386 1.554 -11.633 1 93.56 37 PRO B N 1
ATOM 2609 C CA . PRO B 1 37 ? -11.249 1.902 -13.049 1 93.56 37 PRO B CA 1
ATOM 2610 C C . PRO B 1 37 ? -9.858 1.597 -13.6 1 93.56 37 PRO B C 1
ATOM 2612 O O . PRO B 1 37 ? -9.029 1.007 -12.901 1 93.56 37 PRO B O 1
ATOM 2615 N N . ASP B 1 38 ? -9.639 2.012 -14.769 1 94.35 38 ASP B N 1
ATOM 2616 C CA . ASP B 1 38 ? -8.387 1.747 -15.472 1 94.35 38 ASP B CA 1
ATOM 2617 C C . ASP B 1 38 ? -7.186 2.206 -14.647 1 94.35 38 ASP B C 1
ATOM 2619 O O . ASP B 1 38 ? -7.225 3.268 -14.023 1 94.35 38 ASP B O 1
ATOM 2623 N N . SER B 1 39 ? -6.173 1.359 -14.669 1 94.04 39 SER B N 1
ATOM 2624 C CA . SER B 1 39 ? -5.005 1.621 -13.835 1 94.04 39 SER B CA 1
ATOM 2625 C C . SER B 1 39 ? -4.05 2.599 -14.511 1 94.04 39 SER B C 1
ATOM 2627 O O . SER B 1 39 ? -3.052 3.012 -13.917 1 94.04 39 SER B O 1
ATOM 2629 N N . VAL B 1 40 ? -4.344 2.836 -15.794 1 94.51 40 VAL B N 1
ATOM 2630 C CA . VAL B 1 40 ? -3.541 3.822 -16.509 1 94.51 40 VAL B CA 1
ATOM 2631 C C . VAL B 1 40 ? -4.312 5.136 -16.617 1 94.51 40 VAL B C 1
ATOM 2633 O O . VAL B 1 40 ? -5.434 5.164 -17.128 1 94.51 40 VAL B O 1
ATOM 2636 N N . GLY B 1 41 ? -4.006 6.213 -15.851 1 92.27 41 GLY B N 1
ATOM 2637 C CA . GLY B 1 41 ? -4.69 7.496 -15.841 1 92.27 41 GLY B CA 1
ATOM 2638 C C . GLY B 1 41 ? -4.929 8.034 -14.443 1 92.27 41 GLY B C 1
ATOM 2639 O O . GLY B 1 41 ? -4.414 7.487 -13.465 1 92.27 41 GLY B O 1
ATOM 2640 N N . PRO B 1 42 ? -5.804 9.104 -14.4 1 96.21 42 PRO B N 1
ATOM 2641 C CA . PRO B 1 42 ? -6.045 9.734 -13.099 1 96.21 42 PRO B CA 1
ATOM 2642 C C . PRO B 1 42 ? -6.833 8.838 -12.146 1 96.21 42 PRO B C 1
ATOM 2644 O O . PRO B 1 42 ? -7.812 8.208 -12.553 1 96.21 42 PRO B O 1
ATOM 2647 N N . ARG B 1 43 ? -6.459 8.777 -10.943 1 97.24 43 ARG B N 1
ATOM 2648 C CA . ARG B 1 43 ? -7.01 7.843 -9.967 1 97.24 43 ARG B CA 1
ATOM 2649 C C . ARG B 1 43 ? -8.018 8.536 -9.055 1 97.24 43 ARG B C 1
ATOM 2651 O O . ARG B 1 43 ? -8.665 7.887 -8.23 1 97.24 43 ARG B O 1
ATOM 2658 N N . CYS B 1 44 ? -8.192 9.882 -9.179 1 97.37 44 CYS B N 1
ATOM 2659 C CA . CYS B 1 44 ? -9.08 10.626 -8.293 1 97.37 44 CYS B CA 1
ATOM 2660 C C . CYS B 1 44 ? -10.074 11.46 -9.093 1 97.37 44 CYS B C 1
ATOM 2662 O O . CYS B 1 44 ? -10.561 12.484 -8.611 1 97.37 44 CYS B O 1
ATOM 2664 N N . LYS B 1 45 ? -10.334 11.064 -10.308 1 96.66 45 LYS B N 1
ATOM 2665 C CA . LYS B 1 45 ? -11.209 11.849 -11.174 1 96.66 45 LYS B CA 1
ATOM 2666 C C . LYS B 1 45 ? -12.573 12.065 -10.525 1 96.66 45 LYS B C 1
ATOM 2668 O O . LYS B 1 45 ? -13.247 11.104 -10.148 1 96.66 45 LYS B O 1
ATOM 2673 N N . GLY B 1 46 ? -12.896 13.332 -10.356 1 96.29 46 GLY B N 1
ATOM 2674 C CA . GLY B 1 46 ? -14.221 13.701 -9.884 1 96.29 46 GLY B CA 1
ATOM 2675 C C . GLY B 1 46 ? -14.367 13.6 -8.377 1 96.29 46 GLY B C 1
ATOM 2676 O O . GLY B 1 46 ? -15.43 13.9 -7.83 1 96.29 46 GLY B O 1
ATOM 2677 N N . LYS B 1 47 ? -13.349 13.237 -7.669 1 97.86 47 LYS B N 1
ATOM 2678 C CA . LYS B 1 47 ? -13.426 13.024 -6.227 1 97.86 47 LYS B CA 1
ATOM 2679 C C . LYS B 1 47 ? -13.24 14.334 -5.467 1 97.86 47 LYS B C 1
ATOM 2681 O O . LYS B 1 47 ? -12.542 15.236 -5.936 1 97.86 47 LYS B O 1
ATOM 2686 N N . VAL B 1 48 ? -13.854 14.451 -4.36 1 98.79 48 VAL B N 1
ATOM 2687 C CA . VAL B 1 48 ? -13.669 15.562 -3.433 1 98.79 48 VAL B CA 1
ATOM 2688 C C . VAL B 1 48 ? -12.805 15.114 -2.256 1 98.79 48 VAL B C 1
ATOM 2690 O O . VAL B 1 48 ? -13.101 14.106 -1.609 1 98.79 48 VAL B O 1
ATOM 2693 N N . VAL B 1 49 ? -11.733 15.902 -1.962 1 98.94 49 VAL B N 1
ATOM 2694 C CA . VAL B 1 49 ? -10.684 15.476 -1.042 1 98.94 49 VAL B CA 1
ATOM 2695 C C . VAL B 1 49 ? -10.462 16.548 0.022 1 98.94 49 VAL B C 1
ATOM 2697 O O . VAL B 1 49 ? -10.446 17.743 -0.286 1 98.94 49 VAL B O 1
ATOM 2700 N N . ILE B 1 50 ? -10.331 16.141 1.279 1 98.96 50 ILE B N 1
ATOM 2701 C CA . ILE B 1 50 ? -9.869 17.013 2.355 1 98.96 50 ILE B CA 1
ATOM 2702 C C . ILE B 1 50 ? -8.538 16.499 2.899 1 98.96 50 ILE B C 1
ATOM 2704 O O . ILE B 1 50 ? -8.408 15.316 3.224 1 98.96 50 ILE B O 1
ATOM 270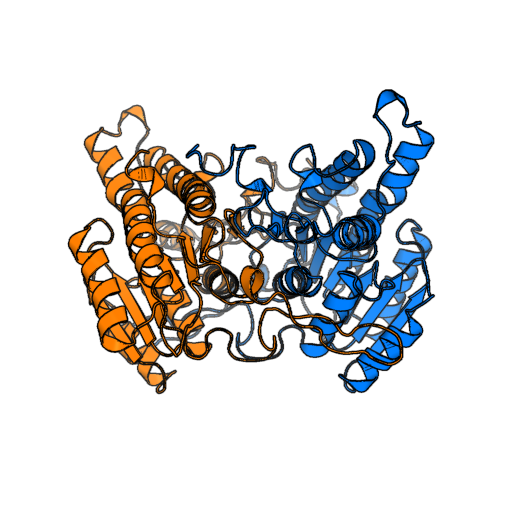8 N N . VAL B 1 51 ? -7.574 17.346 2.968 1 98.94 51 VAL B N 1
ATOM 2709 C CA . VAL B 1 51 ? -6.266 17.027 3.529 1 98.94 51 VAL B CA 1
ATOM 2710 C C . VAL B 1 51 ? -5.946 17.986 4.673 1 98.94 51 VAL B C 1
ATOM 2712 O O . VAL B 1 51 ? -6.016 19.206 4.506 1 98.94 51 VAL B O 1
ATOM 2715 N N . THR B 1 52 ? -5.574 17.459 5.807 1 98.82 52 THR B N 1
ATOM 2716 C CA . THR B 1 52 ? -5.147 18.301 6.919 1 98.82 52 THR B CA 1
ATOM 2717 C C . THR B 1 52 ? -3.627 18.3 7.046 1 98.82 52 THR B C 1
ATOM 2719 O O . THR B 1 52 ? -2.959 17.383 6.564 1 98.82 52 THR B O 1
ATOM 2722 N N . GLY B 1 53 ? -3.087 19.302 7.697 1 98.37 53 GLY B N 1
ATOM 2723 C CA . GLY B 1 53 ? -1.645 19.399 7.863 1 98.37 53 GLY B CA 1
ATOM 2724 C C . GLY B 1 53 ? -0.916 19.711 6.57 1 98.37 53 GLY B C 1
ATOM 2725 O O . GLY B 1 53 ? 0.053 19.034 6.219 1 98.37 53 GLY B O 1
ATOM 2726 N N . THR B 1 54 ? -1.324 20.811 5.829 1 98.44 54 THR B N 1
ATOM 2727 C CA . THR B 1 54 ? -0.833 21.04 4.475 1 98.44 54 THR B CA 1
ATOM 2728 C C . THR B 1 54 ? 0.106 22.242 4.436 1 98.44 54 THR B C 1
ATOM 2730 O O . THR B 1 54 ? 0.698 22.542 3.397 1 98.44 54 THR B O 1
ATOM 2733 N N . ASN B 1 55 ? 0.395 22.911 5.509 1 97.9 55 ASN B N 1
ATOM 2734 C CA . ASN B 1 55 ? 1.05 24.214 5.478 1 97.9 55 ASN B CA 1
ATOM 2735 C C . ASN B 1 55 ? 2.53 24.089 5.124 1 97.9 55 ASN B C 1
ATOM 2737 O O . ASN B 1 55 ? 3.053 24.881 4.338 1 97.9 55 ASN B O 1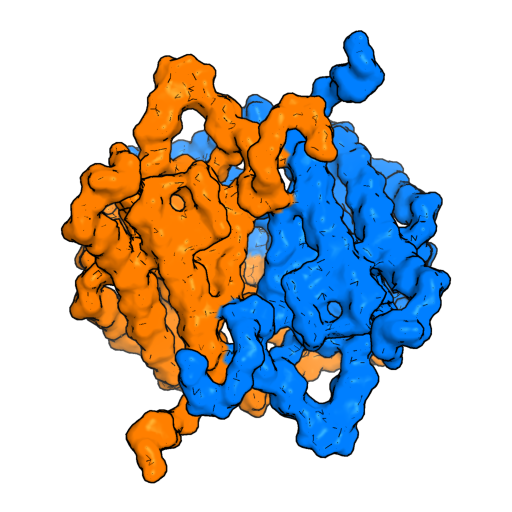
ATOM 2741 N N . SER B 1 56 ? 3.193 23.074 5.63 1 97.08 56 SER B N 1
ATOM 2742 C CA . SER B 1 56 ? 4.64 22.969 5.474 1 97.08 56 SER B CA 1
ATOM 2743 C C . SER B 1 56 ? 5.032 22.872 4.004 1 97.08 56 SER B C 1
ATOM 2745 O O . SER B 1 56 ? 4.513 22.027 3.271 1 97.08 56 SER B O 1
ATOM 2747 N N . PRO B 1 57 ? 6.011 23.641 3.535 1 97.18 57 PRO B N 1
ATOM 2748 C CA . PRO B 1 57 ? 6.434 23.628 2.133 1 97.18 57 PRO B CA 1
ATOM 2749 C C . PRO B 1 57 ? 7.013 22.282 1.703 1 97.18 57 PRO B C 1
ATOM 2751 O O . PRO B 1 57 ? 7.031 21.965 0.511 1 97.18 57 PRO B O 1
ATOM 2754 N N . ILE B 1 58 ? 7.47 21.526 2.654 1 97.06 58 ILE B N 1
ATOM 2755 C CA . ILE B 1 58 ? 8.069 20.244 2.297 1 97.06 58 ILE B CA 1
ATOM 2756 C C . ILE B 1 58 ? 7.315 19.112 2.99 1 97.06 58 ILE B C 1
ATOM 2758 O O . ILE B 1 58 ? 7.876 18.041 3.232 1 97.06 58 ILE B O 1
ATOM 2762 N N . GLY B 1 59 ? 6.082 19.375 3.337 1 98.21 59 GLY B N 1
ATOM 2763 C CA . GLY B 1 59 ? 5.306 18.451 4.148 1 98.21 59 GLY B CA 1
ATOM 2764 C C . GLY B 1 59 ? 4.581 17.4 3.328 1 98.21 59 GLY B C 1
ATOM 2765 O O . GLY B 1 59 ? 4.328 17.6 2.138 1 98.21 59 GLY B O 1
ATOM 2766 N N . ILE B 1 60 ? 4.177 16.343 4.024 1 98.73 60 ILE B N 1
ATOM 2767 C CA . ILE B 1 60 ? 3.444 15.232 3.429 1 98.73 60 ILE B CA 1
ATOM 2768 C C . ILE B 1 60 ? 2.072 15.711 2.96 1 98.73 60 ILE B C 1
ATOM 2770 O O . ILE B 1 60 ? 1.592 15.299 1.901 1 98.73 60 ILE B O 1
ATOM 2774 N N . GLY B 1 61 ? 1.407 16.59 3.75 1 98.78 61 GLY B N 1
ATOM 2775 C CA . GLY B 1 61 ? 0.096 17.098 3.38 1 98.78 61 GLY B CA 1
ATOM 2776 C C . GLY B 1 61 ? 0.095 17.841 2.058 1 98.78 61 GLY B C 1
ATOM 2777 O O . GLY B 1 61 ? -0.753 17.591 1.199 1 98.78 61 GLY B O 1
ATOM 2778 N N . ARG B 1 62 ? 1.037 18.715 1.875 1 98.73 62 ARG B N 1
ATOM 2779 C CA . ARG B 1 62 ? 1.149 19.438 0.612 1 98.73 62 ARG B CA 1
ATOM 2780 C C . ARG B 1 62 ? 1.395 18.48 -0.548 1 98.73 62 ARG B C 1
ATOM 2782 O O . ARG B 1 62 ? 0.728 18.564 -1.582 1 98.73 62 ARG B O 1
ATOM 2789 N N . ALA B 1 63 ? 2.378 17.589 -0.377 1 98.81 63 ALA B N 1
ATOM 2790 C CA . ALA B 1 63 ? 2.696 16.628 -1.43 1 98.81 63 ALA B CA 1
ATOM 2791 C C . ALA B 1 63 ? 1.471 15.8 -1.805 1 98.81 63 ALA B C 1
ATOM 2793 O O . ALA B 1 63 ? 1.251 15.505 -2.982 1 98.81 63 ALA B O 1
ATOM 2794 N N . SER B 1 64 ? 0.689 15.434 -0.815 1 98.9 64 SER B N 1
ATOM 2795 C CA . SER B 1 64 ? -0.512 14.645 -1.067 1 98.9 64 SER B CA 1
ATOM 2796 C C . SER B 1 64 ? -1.559 15.457 -1.821 1 98.9 64 SER B C 1
ATOM 2798 O O . SER B 1 64 ? -2.221 14.941 -2.724 1 98.9 64 SER B O 1
ATOM 2800 N N . ALA B 1 65 ? -1.726 16.69 -1.43 1 98.9 65 ALA B N 1
ATOM 2801 C CA . ALA B 1 65 ? -2.645 17.561 -2.157 1 98.9 65 ALA B CA 1
ATOM 2802 C C . ALA B 1 65 ? -2.286 17.623 -3.639 1 98.9 65 ALA B C 1
ATOM 2804 O O . ALA B 1 65 ? -3.166 17.572 -4.501 1 98.9 65 ALA B O 1
ATOM 2805 N N . HIS B 1 66 ? -0.98 17.748 -3.931 1 98.8 66 HIS B N 1
ATOM 2806 C CA . HIS B 1 66 ? -0.517 17.745 -5.314 1 98.8 66 HIS B CA 1
ATOM 2807 C C . HIS B 1 66 ? -0.888 16.443 -6.017 1 98.8 66 HIS B C 1
ATOM 2809 O O . HIS B 1 66 ? -1.366 16.461 -7.154 1 98.8 66 HIS B O 1
ATOM 2815 N N . GLN B 1 67 ? -0.696 15.311 -5.389 1 98.82 67 GLN B N 1
ATOM 2816 C CA . GLN B 1 67 ? -0.986 14.024 -6.013 1 98.82 67 GLN B CA 1
ATOM 2817 C C . GLN B 1 67 ? -2.48 13.869 -6.282 1 98.82 67 GLN B C 1
ATOM 2819 O O . GLN B 1 67 ? -2.878 13.395 -7.349 1 98.82 67 GLN B O 1
ATOM 2824 N N . PHE B 1 68 ? -3.347 14.291 -5.323 1 98.89 68 PHE B N 1
ATOM 2825 C CA . PHE B 1 68 ? -4.786 14.187 -5.536 1 98.89 68 PHE B CA 1
ATOM 2826 C C . PHE B 1 68 ? -5.231 15.094 -6.677 1 98.89 68 PHE B C 1
ATOM 2828 O O . PHE B 1 68 ? -6.028 14.687 -7.525 1 98.89 68 PHE B O 1
ATOM 2835 N N . ALA B 1 69 ? -4.708 16.306 -6.726 1 98.84 69 ALA B N 1
ATOM 2836 C CA . ALA B 1 69 ? -5.049 17.243 -7.793 1 98.84 69 ALA B CA 1
ATOM 2837 C C . ALA B 1 69 ? -4.549 16.741 -9.144 1 98.84 69 ALA B C 1
ATOM 2839 O O . ALA B 1 69 ? -5.292 16.741 -10.128 1 98.84 69 ALA B O 1
ATOM 2840 N N . ARG B 1 70 ? -3.305 16.325 -9.164 1 98.28 70 ARG B N 1
ATOM 2841 C CA . ARG B 1 70 ? -2.687 15.803 -10.379 1 98.28 70 ARG B CA 1
ATOM 2842 C C . ARG B 1 70 ? -3.498 14.646 -10.953 1 98.28 70 ARG B C 1
ATOM 2844 O O . ARG B 1 70 ? -3.565 14.474 -12.172 1 98.28 70 ARG B O 1
ATOM 2851 N N . ASN B 1 71 ? -4.097 13.914 -10.089 1 98.51 71 ASN B N 1
ATOM 2852 C CA . ASN B 1 71 ? -4.86 12.741 -10.503 1 98.51 71 ASN B CA 1
ATOM 2853 C C . ASN B 1 71 ? -6.334 13.078 -10.716 1 98.51 71 ASN B C 1
ATOM 2855 O O . ASN B 1 71 ? -7.193 12.197 -10.642 1 98.51 71 ASN B O 1
ATOM 2859 N N . GLY B 1 72 ? -6.762 14.335 -10.805 1 97.94 72 GLY B N 1
ATOM 2860 C CA . GLY B 1 72 ? -8.034 14.724 -11.391 1 97.94 72 GLY B CA 1
ATOM 2861 C C . GLY B 1 72 ? -9.12 14.958 -10.357 1 97.94 72 GLY B C 1
ATOM 2862 O O . GLY B 1 72 ? -10.31 14.907 -10.677 1 97.94 72 GLY B O 1
ATOM 2863 N N . ALA B 1 73 ? -8.798 15.183 -9.146 1 98.65 73 ALA B N 1
ATOM 2864 C CA . ALA B 1 73 ? -9.822 15.505 -8.155 1 98.65 73 ALA B CA 1
ATOM 2865 C C . ALA B 1 73 ? -10.687 16.673 -8.619 1 98.65 73 ALA B C 1
ATOM 2867 O O . ALA B 1 73 ? -10.207 17.572 -9.314 1 98.65 73 ALA B O 1
ATOM 2868 N N . LYS B 1 74 ? -11.931 16.587 -8.264 1 98.58 74 LYS B N 1
ATOM 2869 C CA . LYS B 1 74 ? -12.826 17.714 -8.508 1 98.58 74 LYS B CA 1
ATOM 2870 C C . LYS B 1 74 ? -12.474 18.899 -7.612 1 98.58 74 LYS B C 1
ATOM 2872 O O . LYS B 1 74 ? -12.467 20.045 -8.065 1 98.58 74 LYS B O 1
ATOM 2877 N N . ALA B 1 75 ? -12.176 18.585 -6.369 1 98.9 75 ALA B N 1
ATOM 2878 C CA . ALA B 1 75 ? -11.825 19.606 -5.386 1 98.9 75 ALA B CA 1
ATOM 2879 C C . ALA B 1 75 ? -10.858 19.054 -4.343 1 98.9 75 ALA B C 1
ATOM 2881 O O . ALA B 1 75 ? -10.932 17.878 -3.98 1 98.9 75 ALA B O 1
ATOM 2882 N N . VAL B 1 76 ? -10.005 19.909 -3.878 1 98.94 76 VAL B N 1
ATOM 2883 C CA . VAL B 1 76 ? -9.087 19.595 -2.789 1 98.94 76 VAL B CA 1
ATOM 2884 C C . VAL B 1 76 ? -9.12 20.711 -1.747 1 98.94 76 VAL B C 1
ATOM 2886 O O . VAL B 1 76 ? -8.851 21.873 -2.064 1 98.94 76 VAL B O 1
ATOM 2889 N N . PHE B 1 77 ? -9.497 20.359 -0.533 1 98.94 77 PHE B N 1
ATOM 2890 C CA . PHE B 1 77 ? -9.383 21.256 0.611 1 98.94 77 PHE B CA 1
ATOM 2891 C C . PHE B 1 77 ? -8.04 21.077 1.308 1 98.94 77 PHE B C 1
ATOM 2893 O O . PHE B 1 77 ? -7.736 19.994 1.813 1 98.94 77 PHE B O 1
ATOM 2900 N N . ILE B 1 78 ? -7.259 22.106 1.297 1 98.86 78 ILE B N 1
ATOM 2901 C CA . ILE B 1 78 ? -5.995 22.1 2.025 1 98.86 78 ILE B CA 1
ATOM 2902 C C . ILE B 1 78 ? -6.15 22.869 3.335 1 98.86 78 ILE B C 1
ATOM 2904 O O . ILE B 1 78 ? -6.455 24.064 3.329 1 98.86 78 ILE B O 1
ATOM 2908 N N . CYS B 1 79 ? -5.908 22.151 4.45 1 98.69 79 CYS B N 1
ATOM 2909 C CA . CYS B 1 79 ? -6.243 22.693 5.762 1 98.69 79 CYS B CA 1
ATOM 2910 C C . CYS B 1 79 ? -5.04 22.644 6.696 1 98.69 79 CYS B C 1
ATOM 2912 O O . CYS B 1 79 ? -4.267 21.685 6.671 1 98.69 79 CYS B O 1
ATOM 2914 N N . ASP B 1 80 ? -4.952 23.633 7.506 1 98.44 80 ASP B N 1
ATOM 2915 C CA . ASP B 1 80 ? -3.883 23.629 8.5 1 98.44 80 ASP B CA 1
ATOM 2916 C C . ASP B 1 80 ? -4.169 24.628 9.618 1 98.44 80 ASP B C 1
ATOM 2918 O O . ASP B 1 80 ? -4.953 25.562 9.438 1 98.44 80 ASP B O 1
ATOM 2922 N N . PHE B 1 81 ? -3.52 24.36 10.719 1 97.49 81 PHE B N 1
ATOM 2923 C CA . PHE B 1 81 ? -3.544 25.287 11.844 1 97.49 81 PHE B CA 1
ATOM 2924 C C . PHE B 1 81 ? -2.881 26.608 11.473 1 97.49 81 PHE B C 1
ATOM 2926 O O . PHE B 1 81 ? -3.38 27.679 11.823 1 97.49 81 PHE B O 1
ATOM 2933 N N . SER B 1 82 ? -1.735 26.531 10.824 1 96.81 82 SER B N 1
ATOM 2934 C CA . SER B 1 82 ? -1.014 27.699 10.328 1 96.81 82 SER B CA 1
ATOM 2935 C C . SER B 1 82 ? -1.415 28.028 8.894 1 96.81 82 SER B C 1
ATOM 2937 O O . SER B 1 82 ? -1.609 27.126 8.076 1 96.81 82 SER B O 1
ATOM 2939 N N . SER B 1 83 ? -1.533 29.25 8.518 1 96.51 83 SER B N 1
ATOM 2940 C CA . SER B 1 83 ? -1.885 29.661 7.163 1 96.51 83 SER B CA 1
ATOM 2941 C C . SER B 1 83 ? -0.703 30.321 6.461 1 96.51 83 SER B C 1
ATOM 2943 O O . SER B 1 83 ? -0.866 30.932 5.403 1 96.51 83 SER B O 1
ATOM 2945 N N . THR B 1 84 ? 0.495 30.168 7.054 1 97.43 84 THR B N 1
ATOM 2946 C CA . THR B 1 84 ? 1.688 30.854 6.569 1 97.43 84 THR B CA 1
ATOM 2947 C C . THR B 1 84 ? 1.886 30.605 5.077 1 97.43 84 THR B C 1
ATOM 2949 O O . THR B 1 84 ? 2.223 31.524 4.328 1 97.43 84 THR B O 1
ATOM 2952 N N . TYR B 1 85 ? 1.656 29.334 4.602 1 97.87 85 TYR B N 1
ATOM 2953 C CA . TYR B 1 85 ? 1.962 29.003 3.215 1 97.87 85 TYR B CA 1
ATOM 2954 C C . TYR B 1 85 ? 0.722 28.493 2.49 1 97.87 85 TYR B C 1
ATOM 2956 O O . TYR B 1 85 ? 0.801 28.071 1.334 1 97.87 85 TYR B O 1
ATOM 2964 N N . LEU B 1 86 ? -0.458 28.503 3.077 1 97.99 86 LEU B N 1
ATOM 2965 C CA . LEU B 1 86 ? -1.646 27.922 2.462 1 97.99 86 LEU B CA 1
ATOM 2966 C C . LEU B 1 86 ? -1.999 28.647 1.168 1 97.99 86 LEU B C 1
ATOM 2968 O O . LEU B 1 86 ? -2.363 28.012 0.175 1 97.99 86 LEU B O 1
ATOM 2972 N N . ASP B 1 87 ? -1.83 29.963 1.212 1 97.66 87 ASP B N 1
ATOM 2973 C CA . ASP B 1 87 ? -2.167 30.737 0.021 1 97.66 87 ASP B CA 1
ATOM 2974 C C . ASP B 1 87 ? -1.203 30.434 -1.123 1 97.66 87 ASP B C 1
ATOM 2976 O O . ASP B 1 87 ? -1.614 30.348 -2.282 1 97.66 87 ASP B O 1
ATOM 2980 N N . VAL B 1 88 ? 0.061 30.329 -0.787 1 97.99 88 VAL B N 1
ATOM 2981 C CA . VAL B 1 88 ? 1.06 29.994 -1.797 1 97.99 88 VAL B CA 1
ATOM 2982 C C . VAL B 1 88 ? 0.775 28.606 -2.365 1 97.99 88 VAL B C 1
ATOM 2984 O O . VAL B 1 88 ? 0.864 28.394 -3.577 1 97.99 88 VAL B O 1
ATOM 2987 N N . HIS B 1 89 ? 0.414 27.643 -1.507 1 98.49 89 HIS B N 1
ATOM 2988 C CA . HIS B 1 89 ? 0.063 26.304 -1.968 1 98.49 89 HIS B CA 1
ATOM 2989 C C . HIS B 1 89 ? -1.147 26.34 -2.895 1 98.49 89 HIS B C 1
ATOM 2991 O O . HIS B 1 89 ? -1.164 25.664 -3.926 1 98.49 89 HIS B O 1
ATOM 2997 N N . LYS B 1 90 ? -2.14 27.133 -2.552 1 98.58 90 LYS B N 1
ATOM 2998 C CA . LYS B 1 90 ? -3.333 27.262 -3.384 1 98.58 90 LYS B CA 1
ATOM 2999 C C . LYS B 1 90 ? -2.981 27.789 -4.772 1 98.58 90 LYS B C 1
ATOM 3001 O O . LYS B 1 90 ? -3.416 27.231 -5.782 1 98.58 90 LYS B O 1
ATOM 3006 N N . ARG B 1 91 ? -2.17 28.823 -4.87 1 98.39 91 ARG B N 1
ATOM 3007 C CA . ARG B 1 91 ? -1.779 29.395 -6.155 1 98.39 91 ARG B CA 1
ATOM 3008 C C . ARG B 1 91 ? -0.994 28.387 -6.987 1 98.39 91 ARG B C 1
ATOM 3010 O O . ARG B 1 91 ? -1.186 28.294 -8.202 1 98.39 91 ARG B O 1
ATOM 3017 N N . GLU B 1 92 ? -0.118 27.655 -6.321 1 98.58 92 GLU B N 1
ATOM 3018 C CA . GLU B 1 92 ? 0.655 26.645 -7.037 1 98.58 92 GLU B CA 1
ATOM 3019 C C . GLU B 1 92 ? -0.253 25.57 -7.628 1 98.58 92 GLU B C 1
ATOM 3021 O O . GLU B 1 92 ? -0.157 25.253 -8.816 1 98.58 92 GLU B O 1
ATOM 3026 N N . LEU B 1 93 ? -1.114 25.058 -6.803 1 98.72 93 LEU B N 1
ATOM 3027 C CA . LEU B 1 93 ? -2.013 23.991 -7.229 1 98.72 93 LEU B CA 1
ATOM 3028 C C . LEU B 1 93 ? -2.925 24.466 -8.356 1 98.72 93 LEU B C 1
ATOM 3030 O O . LEU B 1 93 ? -3.13 23.748 -9.337 1 98.72 93 LEU B O 1
ATOM 3034 N N . GLU B 1 94 ? -3.414 25.659 -8.233 1 98.53 94 GLU B N 1
ATOM 3035 C CA . GLU B 1 94 ? -4.298 26.21 -9.255 1 98.53 94 GLU B CA 1
ATOM 3036 C C . GLU B 1 94 ? -3.557 26.418 -10.573 1 98.53 94 GLU B C 1
ATOM 3038 O O . GLU B 1 94 ? -4.135 26.252 -11.649 1 98.53 94 GLU B O 1
ATOM 3043 N N . SER B 1 95 ? -2.306 26.802 -10.484 1 98.16 95 SER B N 1
ATOM 3044 C CA . SER B 1 95 ? -1.503 27.024 -11.682 1 98.16 95 SER B CA 1
ATOM 3045 C C . SER B 1 95 ? -1.22 25.713 -12.408 1 98.16 95 SER B C 1
ATOM 3047 O O . SER B 1 95 ? -1.202 25.67 -13.64 1 98.16 95 SER B O 1
ATOM 3049 N N . LEU B 1 96 ? -1.007 24.643 -11.712 1 97.9 96 LEU B N 1
ATOM 3050 C CA . LEU B 1 96 ? -0.605 23.365 -12.29 1 97.9 96 LEU B CA 1
ATOM 3051 C C . LEU B 1 96 ? -1.825 22.547 -12.702 1 97.9 96 LEU B C 1
ATOM 3053 O O . LEU B 1 96 ? -1.764 21.776 -13.662 1 97.9 96 LEU B O 1
ATOM 3057 N N . TYR B 1 97 ? -2.877 22.762 -11.912 1 98.05 97 TYR B N 1
ATOM 3058 C CA . TYR B 1 97 ? -4.078 21.959 -12.116 1 98.05 97 TYR B CA 1
ATOM 3059 C C . TYR B 1 97 ? -5.315 22.843 -12.212 1 98.05 97 TYR B C 1
ATOM 3061 O O . TYR B 1 97 ? -6.18 22.809 -11.333 1 98.05 97 TYR B O 1
ATOM 3069 N N . PRO B 1 98 ? -5.558 23.531 -13.228 1 97.57 98 PRO B N 1
ATOM 3070 C CA . PRO B 1 98 ? -6.584 24.571 -13.345 1 97.57 98 PRO B CA 1
ATOM 3071 C C . PRO B 1 98 ? -8.002 24.008 -13.302 1 97.57 98 PRO B C 1
ATOM 3073 O O . PRO B 1 98 ? -8.957 24.748 -13.055 1 97.57 98 PRO B O 1
ATOM 3076 N N . ASN B 1 99 ? -8.195 22.651 -13.516 1 97.87 99 ASN B N 1
ATOM 3077 C CA . ASN B 1 99 ? -9.53 22.063 -13.518 1 97.87 99 ASN B CA 1
ATOM 3078 C C . ASN B 1 99 ? -9.918 21.55 -12.134 1 97.87 99 ASN B C 1
ATOM 3080 O O . ASN B 1 99 ? -10.972 20.933 -11.969 1 97.87 99 ASN B O 1
ATOM 3084 N N . VAL B 1 100 ? -9.082 21.764 -11.163 1 98.72 100 VAL B N 1
ATOM 3085 C CA . VAL B 1 100 ? -9.339 21.326 -9.795 1 98.72 100 VAL B CA 1
ATOM 3086 C C . VAL B 1 100 ? -9.65 22.535 -8.915 1 98.72 100 VAL B C 1
ATOM 3088 O O . VAL B 1 100 ? -8.914 23.524 -8.925 1 98.72 100 VAL B O 1
ATOM 3091 N N . ASP B 1 101 ? -10.733 22.539 -8.162 1 98.85 101 ASP B N 1
ATOM 3092 C CA . ASP B 1 101 ? -11.044 23.592 -7.201 1 98.85 101 ASP B CA 1
ATOM 3093 C C . ASP B 1 101 ? -10.212 23.439 -5.93 1 98.85 101 ASP B C 1
ATOM 3095 O O . ASP B 1 101 ? -10.302 22.42 -5.242 1 98.85 101 ASP B O 1
ATOM 3099 N N . ILE B 1 102 ? -9.442 24.417 -5.658 1 98.87 102 ILE B N 1
ATOM 3100 C CA . ILE B 1 102 ? -8.599 24.374 -4.468 1 98.87 102 ILE B CA 1
ATOM 3101 C C . ILE B 1 102 ? -9.177 25.291 -3.393 1 98.87 102 ILE B C 1
ATOM 3103 O O . ILE B 1 102 ? -9.416 26.475 -3.641 1 98.87 102 ILE B O 1
ATOM 3107 N N . HIS B 1 103 ? -9.425 24.784 -2.213 1 98.82 103 HIS B N 1
ATOM 3108 C CA . HIS B 1 103 ? -9.929 25.546 -1.076 1 98.82 103 HIS B CA 1
ATOM 3109 C C . HIS B 1 103 ? -8.941 25.521 0.085 1 98.82 103 HIS B C 1
ATOM 3111 O O . HIS B 1 103 ? -8.677 24.461 0.658 1 98.82 103 HIS B O 1
ATOM 3117 N N . ALA B 1 104 ? -8.431 26.662 0.452 1 98.7 104 ALA B N 1
ATOM 3118 C CA . ALA B 1 104 ? -7.557 26.772 1.617 1 98.7 104 ALA B CA 1
ATOM 3119 C C . ALA B 1 104 ? -8.351 27.143 2.866 1 98.7 104 ALA B C 1
ATOM 3121 O O . ALA B 1 104 ? -9.131 28.098 2.852 1 98.7 104 ALA B O 1
ATOM 3122 N N . ARG B 1 105 ? -8.186 26.375 3.921 1 98.43 105 ARG B N 1
ATOM 3123 C CA . ARG B 1 105 ? -8.884 26.636 5.176 1 98.43 105 ARG B CA 1
ATOM 3124 C C . ARG B 1 105 ? -7.921 26.588 6.358 1 98.43 105 ARG B C 1
ATOM 3126 O O . ARG B 1 105 ? -7.217 25.595 6.553 1 98.43 105 ARG B O 1
ATOM 3133 N N . GLN B 1 106 ? -7.873 27.639 7.071 1 97.92 106 GLN B N 1
ATOM 3134 C CA . GLN B 1 106 ? -7.162 27.639 8.345 1 97.92 106 GLN B CA 1
ATOM 3135 C C . GLN B 1 106 ? -8.044 27.099 9.467 1 97.92 106 GLN B C 1
ATOM 3137 O O . GLN B 1 106 ? -9.149 27.599 9.69 1 97.92 106 GLN B O 1
ATOM 3142 N N . PHE B 1 107 ? -7.592 25.987 10.107 1 93.67 107 PHE B N 1
ATOM 3143 C CA . PHE B 1 107 ? -8.322 25.51 11.276 1 93.67 107 PHE B CA 1
ATOM 3144 C C . PHE B 1 107 ? -7.444 24.599 12.127 1 93.67 107 PHE B C 1
ATOM 3146 O O . PHE B 1 107 ? -6.372 24.177 11.69 1 93.67 107 PHE B O 1
ATOM 3153 N N . ASP B 1 108 ? -7.943 24.346 13.306 1 96.62 108 ASP B N 1
ATOM 3154 C CA . ASP B 1 108 ? -7.331 23.411 14.245 1 96.62 108 ASP B CA 1
ATOM 3155 C C . ASP B 1 108 ? -7.958 22.024 14.125 1 96.62 108 ASP B C 1
ATOM 3157 O O . ASP B 1 108 ? -9.149 21.85 14.395 1 96.62 108 ASP B O 1
ATOM 3161 N N . ALA B 1 109 ? -7.12 21.054 13.745 1 95.92 109 ALA B N 1
ATOM 3162 C CA . ALA B 1 109 ? -7.607 19.695 13.524 1 95.92 109 ALA B CA 1
ATOM 3163 C C . ALA B 1 109 ? -8.17 19.098 14.81 1 95.92 109 ALA B C 1
ATOM 3165 O O . ALA B 1 109 ? -8.937 18.133 14.771 1 95.92 109 ALA B O 1
ATOM 3166 N N . GLY B 1 110 ? -7.764 19.661 15.963 1 96.78 110 GLY B N 1
ATOM 3167 C CA . GLY B 1 110 ? -8.282 19.188 17.236 1 96.78 110 GLY B CA 1
ATOM 3168 C C . GLY B 1 110 ? -9.568 19.877 17.651 1 96.78 110 GLY B C 1
ATOM 3169 O O . GLY B 1 110 ? -10.154 19.541 18.682 1 96.78 110 GLY B O 1
ATOM 3170 N N . ASN B 1 111 ? -10.018 20.822 16.88 1 97.79 111 ASN B N 1
ATOM 3171 C CA . ASN B 1 111 ? -11.256 21.542 17.157 1 97.79 111 ASN B CA 1
ATOM 3172 C C . ASN B 1 111 ? -12.443 20.919 16.427 1 97.79 111 ASN B C 1
ATOM 3174 O O . ASN B 1 111 ? -12.535 20.999 15.201 1 97.79 111 ASN B O 1
ATOM 3178 N N . GLU B 1 112 ? -13.339 20.394 17.121 1 98.18 112 GLU B N 1
ATOM 3179 C CA . GLU B 1 112 ? -14.439 19.613 16.563 1 98.18 112 GLU B CA 1
ATOM 3180 C C . GLU B 1 112 ? -15.296 20.458 15.625 1 98.18 112 GLU B C 1
ATOM 3182 O O . GLU B 1 112 ? -15.626 20.026 14.519 1 98.18 112 GLU B O 1
ATOM 3187 N N . GLU B 1 113 ? -15.596 21.653 16.02 1 98.36 113 GLU B N 1
ATOM 3188 C CA . GLU B 1 113 ? -16.458 22.515 15.218 1 98.36 113 GLU B CA 1
ATOM 3189 C C . GLU B 1 113 ? -15.795 22.877 13.891 1 98.36 113 GLU B C 1
ATOM 3191 O O . GLU B 1 113 ? -16.468 22.981 12.864 1 98.36 113 GLU B O 1
ATOM 3196 N N . GLN B 1 114 ? -14.57 23.082 13.932 1 98.25 114 GLN B N 1
ATOM 3197 C CA . GLN B 1 114 ? -13.85 23.464 12.722 1 98.25 114 GLN B CA 1
ATOM 3198 C C . GLN B 1 114 ? -13.735 22.288 11.756 1 98.25 114 GLN B C 1
ATOM 3200 O O . GLN B 1 114 ? -13.886 22.456 10.544 1 98.25 114 GLN B O 1
ATOM 3205 N N . VAL B 1 115 ? -13.479 21.093 12.28 1 98.24 115 VAL B N 1
ATOM 3206 C CA . VAL B 1 115 ? -13.447 19.901 11.439 1 98.24 115 VAL B CA 1
ATOM 3207 C C . VAL B 1 115 ? -14.821 19.673 10.812 1 98.24 115 VAL B C 1
ATOM 3209 O O . VAL B 1 115 ? -14.929 19.453 9.604 1 98.24 115 VAL B O 1
ATOM 3212 N N . LYS B 1 116 ? -15.819 19.775 11.607 1 98.62 116 LYS B N 1
ATOM 3213 C CA . LYS B 1 116 ? -17.182 19.615 11.108 1 98.62 116 LYS B CA 1
ATOM 3214 C C . LYS B 1 116 ? -17.492 20.639 10.02 1 98.62 116 LYS B C 1
ATOM 3216 O O . LYS B 1 116 ? -18.133 20.313 9.019 1 98.62 116 LYS B O 1
ATOM 3221 N N . ALA B 1 117 ? -17.074 21.832 10.221 1 98.66 117 ALA B N 1
ATOM 3222 C CA . ALA B 1 117 ? -17.392 22.927 9.308 1 98.66 117 ALA B CA 1
ATOM 3223 C C . ALA B 1 117 ? -16.806 22.673 7.922 1 98.66 117 ALA B C 1
ATOM 3225 O O . ALA B 1 117 ? -17.449 22.955 6.908 1 98.66 117 ALA B O 1
ATOM 3226 N N . VAL B 1 118 ? -15.601 22.205 7.828 1 98.62 118 VAL B N 1
ATOM 3227 C CA . VAL B 1 118 ? -14.982 21.978 6.526 1 98.62 118 VAL B CA 1
ATOM 3228 C C . VAL B 1 118 ? -15.674 20.814 5.82 1 98.62 118 VAL B C 1
ATOM 3230 O O . VAL B 1 118 ? -15.854 20.838 4.6 1 98.62 118 VAL B O 1
ATOM 3233 N N . VAL B 1 119 ? -16.06 19.752 6.534 1 98.77 119 VAL B N 1
ATOM 3234 C CA . VAL B 1 119 ? -16.793 18.632 5.952 1 98.77 119 VAL B CA 1
ATOM 3235 C C . VAL B 1 119 ? -18.153 19.11 5.448 1 98.77 119 VAL B C 1
ATOM 3237 O O . VAL B 1 119 ? -18.563 18.772 4.335 1 98.77 119 VAL B O 1
ATOM 3240 N N . ASP B 1 120 ? -18.794 19.928 6.253 1 98.68 120 ASP B N 1
ATOM 3241 C CA . ASP B 1 120 ? -20.082 20.489 5.856 1 98.68 120 ASP B CA 1
ATOM 3242 C C . ASP B 1 120 ? -19.947 21.328 4.586 1 98.68 120 ASP B C 1
ATOM 3244 O O . ASP B 1 120 ? -20.823 21.295 3.719 1 98.68 120 ASP B O 1
ATOM 3248 N N . GLU B 1 121 ? -18.916 22.096 4.509 1 98.67 121 GLU B N 1
ATOM 3249 C CA . GLU B 1 121 ? -18.694 22.909 3.318 1 98.67 121 GLU B CA 1
ATOM 3250 C C . GLU B 1 121 ? -18.545 22.037 2.074 1 98.67 121 GLU B C 1
ATOM 3252 O O . GLU B 1 121 ? -19.116 22.34 1.025 1 98.67 121 GLU B O 1
ATOM 3257 N N . ALA B 1 122 ? -17.756 20.967 2.15 1 98.41 122 ALA B N 1
ATOM 3258 C CA . ALA B 1 122 ? -17.602 20.041 1.03 1 98.41 122 ALA B CA 1
ATOM 3259 C C . ALA B 1 122 ? -18.951 19.475 0.597 1 98.41 122 ALA B C 1
ATOM 3261 O O . ALA B 1 122 ? -19.252 19.416 -0.597 1 98.41 122 ALA B O 1
ATOM 3262 N N . MET B 1 123 ? -19.756 19.119 1.566 1 98.05 123 MET B N 1
ATOM 3263 C CA . MET B 1 123 ? -21.065 18.54 1.274 1 98.05 123 MET B CA 1
ATOM 3264 C C . MET B 1 123 ? -21.991 19.577 0.647 1 98.05 123 MET B C 1
ATOM 3266 O O . MET B 1 123 ? -22.767 19.257 -0.255 1 98.05 123 MET B O 1
ATOM 3270 N N . GLN B 1 124 ? -21.949 20.779 1.179 1 98.1 124 GLN B N 1
ATOM 3271 C CA . GLN B 1 124 ? -22.794 21.849 0.659 1 98.1 124 GLN B CA 1
ATOM 3272 C C . GLN B 1 124 ? -22.413 22.202 -0.776 1 98.1 124 GLN B C 1
ATOM 3274 O O . GLN B 1 124 ? -23.284 22.378 -1.63 1 98.1 124 GLN B O 1
ATOM 3279 N N . ARG B 1 125 ? -21.168 22.264 -1.095 1 97.71 125 ARG B N 1
ATOM 3280 C CA . ARG B 1 125 ? -20.68 22.732 -2.388 1 97.71 125 ARG B CA 1
ATOM 3281 C C . ARG B 1 125 ? -20.752 21.625 -3.434 1 97.71 125 ARG B C 1
ATOM 3283 O O . ARG B 1 125 ? -21.037 21.887 -4.605 1 97.71 125 ARG B O 1
ATOM 3290 N N . TYR B 1 126 ? -20.447 20.397 -3.011 1 97.25 126 TYR B N 1
ATOM 3291 C CA . TYR B 1 126 ? -20.22 19.369 -4.02 1 97.25 126 TYR B CA 1
ATOM 3292 C C . TYR B 1 126 ? -21.149 18.18 -3.806 1 97.25 126 TYR B C 1
ATOM 3294 O O . TYR B 1 126 ? -21.265 17.311 -4.673 1 97.25 126 TYR B O 1
ATOM 3302 N N . GLY B 1 127 ? -21.791 18.088 -2.555 1 96.64 127 GLY B N 1
ATOM 3303 C CA . GLY B 1 127 ? -22.743 17.026 -2.268 1 96.64 127 GLY B CA 1
ATOM 3304 C C . GLY B 1 127 ? -22.081 15.689 -1.995 1 96.64 127 GLY B C 1
ATOM 3305 O O . GLY B 1 127 ? -22.744 14.65 -1.997 1 96.64 127 GLY B O 1
ATOM 3306 N N . ARG B 1 128 ? -20.724 15.686 -1.836 1 96.69 128 ARG B N 1
ATOM 3307 C CA . ARG B 1 128 ? -20.027 14.429 -1.588 1 96.69 128 ARG B CA 1
ATOM 3308 C C . ARG B 1 128 ? -18.676 14.674 -0.923 1 96.69 128 ARG B C 1
ATOM 3310 O O . ARG B 1 128 ? -18.123 15.771 -1.015 1 96.69 128 ARG B O 1
ATOM 3317 N N . LEU B 1 129 ? -18.169 13.763 -0.265 1 98.55 129 LEU B N 1
ATOM 3318 C CA . LEU B 1 129 ? -16.797 13.599 0.203 1 98.55 129 LEU B CA 1
ATOM 3319 C C . LEU B 1 129 ? -16.289 12.19 -0.087 1 98.55 129 LEU B C 1
ATOM 3321 O O . LEU B 1 129 ? -16.944 11.206 0.261 1 98.55 129 LEU B O 1
ATOM 3325 N N . ASP B 1 130 ? -15.106 12.078 -0.696 1 98.66 130 ASP B N 1
ATOM 3326 C CA . ASP B 1 130 ? -14.627 10.779 -1.159 1 98.66 130 ASP B CA 1
ATOM 3327 C C . ASP B 1 130 ? -13.363 10.361 -0.41 1 98.66 130 ASP B C 1
ATOM 3329 O O . ASP B 1 130 ? -13.15 9.174 -0.156 1 98.66 130 ASP B O 1
ATOM 3333 N N . ILE B 1 131 ? -12.517 11.358 -0.075 1 98.94 131 ILE B N 1
ATOM 3334 C CA . ILE B 1 131 ? -11.243 11.059 0.571 1 98.94 131 ILE B CA 1
ATOM 3335 C C . ILE B 1 131 ? -10.995 12.049 1.706 1 98.94 131 ILE B C 1
ATOM 3337 O O . ILE B 1 131 ? -11.119 13.262 1.518 1 98.94 131 ILE B O 1
ATOM 3341 N N . MET B 1 132 ? -10.751 11.604 2.883 1 98.96 132 MET B N 1
ATOM 3342 C CA . MET B 1 132 ? -10.25 12.363 4.025 1 98.96 132 MET B CA 1
ATOM 3343 C C . MET B 1 132 ? -8.856 11.892 4.424 1 98.96 132 MET B C 1
ATOM 3345 O O . MET B 1 132 ? -8.68 10.748 4.848 1 98.96 132 MET B O 1
ATOM 3349 N N . PHE B 1 133 ? -7.895 12.727 4.209 1 98.95 133 PHE B N 1
ATOM 3350 C CA . PHE B 1 133 ? -6.549 12.423 4.679 1 98.95 133 PHE B CA 1
ATOM 3351 C C . PHE B 1 133 ? -6.212 13.239 5.921 1 98.95 133 PHE B C 1
ATOM 3353 O O . PHE B 1 133 ? -5.749 14.377 5.817 1 98.95 133 PHE B O 1
ATOM 3360 N N . ALA B 1 134 ? -6.441 12.651 7.067 1 98.88 134 ALA B N 1
ATOM 3361 C CA . ALA B 1 134 ? -6.112 13.249 8.358 1 98.88 134 ALA B CA 1
ATOM 3362 C C . ALA B 1 134 ? -4.618 13.139 8.649 1 98.88 134 ALA B C 1
ATOM 3364 O O . ALA B 1 134 ? -4.177 12.203 9.32 1 98.88 134 ALA B O 1
ATOM 3365 N N . ASN B 1 135 ? -3.904 14.093 8.194 1 98.71 135 ASN B N 1
ATOM 3366 C CA . ASN B 1 135 ? -2.445 14.058 8.19 1 98.71 135 ASN B CA 1
ATOM 3367 C C . ASN B 1 135 ? -1.858 15.022 9.217 1 98.71 135 ASN B C 1
ATOM 3369 O O . ASN B 1 135 ? -0.678 14.929 9.558 1 98.71 135 ASN B O 1
ATOM 3373 N N . ALA B 1 136 ? -2.665 15.975 9.752 1 98.25 136 ALA B N 1
ATOM 3374 C CA . ALA B 1 136 ? -2.165 16.947 10.721 1 98.25 136 ALA B CA 1
ATOM 3375 C C . ALA B 1 136 ? -1.573 16.25 11.943 1 98.25 136 ALA B C 1
ATOM 3377 O O . ALA B 1 136 ? -2.129 15.264 12.432 1 98.25 136 ALA B O 1
ATOM 3378 N N . GLY B 1 137 ? -0.467 16.689 12.37 1 96.21 137 GLY B N 1
ATOM 3379 C CA . GLY B 1 137 ? 0.184 16.147 13.552 1 96.21 137 GLY B CA 1
ATOM 3380 C C . GLY B 1 137 ? 1.306 17.026 14.071 1 96.21 137 GLY B C 1
ATOM 3381 O O . GLY B 1 137 ? 1.79 17.908 13.358 1 96.21 137 GLY B O 1
ATOM 3382 N N . ILE B 1 138 ? 1.666 16.872 15.26 1 95.01 138 ILE B N 1
ATOM 3383 C CA . ILE B 1 138 ? 2.784 17.579 15.875 1 95.01 138 ILE B CA 1
ATOM 3384 C C . ILE B 1 138 ? 3.749 16.573 16.499 1 95.01 138 ILE B C 1
ATOM 3386 O O . ILE B 1 138 ? 3.388 15.417 16.73 1 95.01 138 ILE B O 1
ATOM 3390 N N . VAL B 1 139 ? 4.868 17.149 16.693 1 92.03 139 VAL B N 1
ATOM 3391 C CA . VAL B 1 139 ? 5.866 16.324 17.368 1 92.03 139 VAL B CA 1
ATOM 3392 C C . VAL B 1 139 ? 5.545 16.241 18.858 1 92.03 139 VAL B C 1
ATOM 3394 O O . VAL B 1 139 ? 4.8 17.069 19.387 1 92.03 139 VAL B O 1
ATOM 3397 N N . GLY B 1 140 ? 5.977 15.296 19.58 1 92.29 140 GLY B N 1
ATOM 3398 C CA . GLY B 1 140 ? 5.828 15.152 21.019 1 92.29 140 GLY B CA 1
ATOM 3399 C C . GLY B 1 140 ? 6.841 15.96 21.808 1 92.29 140 GLY B C 1
ATOM 3400 O O . GLY B 1 140 ? 7.476 16.867 21.266 1 92.29 140 GLY B O 1
ATOM 3401 N N . GLN B 1 141 ? 6.808 15.712 23.084 1 92.15 141 GLN B N 1
ATOM 3402 C CA . GLN B 1 141 ? 7.71 16.408 23.996 1 92.15 141 GLN B CA 1
ATOM 3403 C C . GLN B 1 141 ? 9.11 15.804 23.952 1 92.15 141 GLN B C 1
ATOM 3405 O O . GLN B 1 141 ? 9.293 14.625 24.261 1 92.15 141 GLN B O 1
ATOM 3410 N N . PRO B 1 142 ? 10.075 16.604 23.549 1 91.07 142 PRO B N 1
ATOM 3411 C CA . PRO B 1 142 ? 11.445 16.087 23.551 1 91.07 142 PRO B CA 1
ATOM 3412 C C . PRO B 1 142 ? 12.02 15.942 24.959 1 91.07 142 PRO B C 1
ATOM 3414 O O . PRO B 1 142 ? 13.037 16.561 25.281 1 91.07 142 PRO B O 1
ATOM 3417 N N . LYS B 1 143 ? 11.357 15.132 25.79 1 93.43 143 LYS B N 1
ATOM 3418 C CA . LYS B 1 143 ? 11.691 14.881 27.19 1 93.43 143 LYS B CA 1
ATOM 3419 C C . LYS B 1 143 ? 11.595 13.394 27.519 1 93.43 143 LYS B C 1
ATOM 3421 O O . LYS B 1 143 ? 10.91 12.642 26.823 1 93.43 143 LYS B O 1
ATOM 3426 N N . ILE B 1 144 ? 12.344 13.002 28.578 1 94.25 144 ILE B N 1
ATOM 3427 C CA . ILE B 1 144 ? 12.123 11.665 29.116 1 94.25 144 ILE B CA 1
ATOM 3428 C C . ILE B 1 144 ? 10.732 11.585 29.743 1 94.25 144 ILE B C 1
ATOM 3430 O O . ILE B 1 144 ? 10.197 12.592 30.212 1 94.25 144 ILE B O 1
ATOM 3434 N N . PHE B 1 145 ? 10.202 10.406 29.734 1 95.96 145 PHE B N 1
ATOM 3435 C CA . PHE B 1 145 ? 8.781 10.248 30.018 1 95.96 145 PHE B CA 1
ATOM 3436 C C . PHE B 1 145 ? 8.448 10.759 31.415 1 95.96 145 PHE B C 1
ATOM 3438 O O . PHE B 1 145 ? 7.333 11.224 31.662 1 95.96 145 PHE B O 1
ATOM 3445 N N . THR B 1 146 ? 9.43 10.687 32.385 1 97.32 146 THR B N 1
ATOM 3446 C CA . THR B 1 146 ? 9.191 11.102 33.763 1 97.32 146 THR B CA 1
ATOM 3447 C C . THR B 1 146 ? 9.048 12.618 33.854 1 97.32 146 THR B C 1
ATOM 3449 O O . THR B 1 146 ? 8.591 13.143 34.872 1 97.32 146 THR B O 1
ATOM 3452 N N . GLU B 1 147 ? 9.455 13.309 32.797 1 97.57 147 GLU B N 1
ATOM 3453 C CA . GLU B 1 147 ? 9.416 14.769 32.792 1 97.57 147 GLU B CA 1
ATOM 3454 C C . GLU B 1 147 ? 8.237 15.287 31.973 1 97.57 147 GLU B C 1
ATOM 3456 O O . GLU B 1 147 ? 8.019 16.497 31.886 1 97.57 147 GLU B O 1
ATOM 3461 N N . ILE B 1 148 ? 7.512 14.475 31.369 1 97.18 148 ILE B N 1
ATOM 3462 C CA . ILE B 1 148 ? 6.338 14.87 30.599 1 97.18 148 ILE B CA 1
ATOM 3463 C C . ILE B 1 148 ? 5.132 14.998 31.527 1 97.18 148 ILE B C 1
ATOM 3465 O O . ILE B 1 148 ? 4.733 14.028 32.175 1 97.18 148 ILE B O 1
ATOM 3469 N N . THR B 1 149 ? 4.552 16.192 31.61 1 97.73 149 THR B N 1
ATOM 3470 C CA . THR B 1 149 ? 3.379 16.389 32.455 1 97.73 149 THR B CA 1
ATOM 3471 C C . THR B 1 149 ? 2.131 15.813 31.792 1 97.73 149 THR B C 1
ATOM 3473 O O . THR B 1 149 ? 2.113 15.591 30.579 1 97.73 149 THR B O 1
ATOM 3476 N N . GLY B 1 150 ? 1.133 15.621 32.569 1 97.51 150 GLY B N 1
ATOM 3477 C CA . GLY B 1 150 ? -0.139 15.19 32.011 1 97.51 150 GLY B CA 1
ATOM 3478 C C . GLY B 1 150 ? -0.684 16.142 30.964 1 97.51 150 GLY B C 1
ATOM 3479 O O . GLY B 1 150 ? -1.191 15.709 29.927 1 97.51 150 GLY B O 1
ATOM 3480 N N . ASP B 1 151 ? -0.544 17.36 31.25 1 97.55 151 ASP B N 1
ATOM 3481 C CA . ASP B 1 151 ? -1.03 18.374 30.318 1 97.55 151 ASP B CA 1
ATOM 3482 C C . ASP B 1 151 ? -0.255 18.329 29.004 1 97.55 151 ASP B C 1
ATOM 3484 O O . ASP B 1 151 ? -0.843 18.439 27.926 1 97.55 151 ASP B O 1
ATOM 3488 N N . ASP B 1 152 ? 1.062 18.165 29.136 1 96.69 152 ASP B N 1
ATOM 3489 C CA . ASP B 1 152 ? 1.89 18.065 27.939 1 96.69 152 ASP B CA 1
ATOM 3490 C C . ASP B 1 152 ? 1.529 16.825 27.124 1 96.69 152 ASP B C 1
ATOM 3492 O O . ASP B 1 152 ? 1.461 16.882 25.894 1 96.69 152 ASP B O 1
ATOM 3496 N N . PHE B 1 153 ? 1.35 15.756 27.855 1 97.45 153 PHE B N 1
ATOM 3497 C CA . PHE B 1 153 ? 0.921 14.513 27.224 1 97.45 153 PHE B CA 1
ATOM 3498 C C . PHE B 1 153 ? -0.381 14.716 26.459 1 97.45 153 PHE B C 1
ATOM 3500 O O . PHE B 1 153 ? -0.488 14.335 25.292 1 97.45 153 PHE B O 1
ATOM 3507 N N . MET B 1 154 ? -1.336 15.397 27.029 1 97.46 154 MET B N 1
ATOM 3508 C CA . MET B 1 154 ? -2.657 15.561 26.431 1 97.46 154 MET B CA 1
ATOM 3509 C C . MET B 1 154 ? -2.61 16.543 25.266 1 97.46 154 MET B C 1
ATOM 3511 O O . MET B 1 154 ? -3.381 16.42 24.312 1 97.46 154 MET B O 1
ATOM 3515 N N . LYS B 1 155 ? -1.765 17.478 25.329 1 96.08 155 LYS B N 1
ATOM 3516 C CA . LYS B 1 155 ? -1.599 18.384 24.196 1 96.08 155 LYS B CA 1
ATOM 3517 C C . LYS B 1 155 ? -1.239 17.618 22.927 1 96.08 155 LYS B C 1
ATOM 3519 O O . LYS B 1 155 ? -1.784 17.889 21.855 1 96.08 155 LYS B O 1
ATOM 3524 N N . THR B 1 156 ? -0.342 16.663 23.053 1 97.08 156 THR B N 1
ATOM 3525 C CA . THR B 1 156 ? 0.021 15.812 21.926 1 97.08 156 THR B CA 1
ATOM 3526 C C . THR B 1 156 ? -1.171 14.968 21.48 1 97.08 156 THR B C 1
ATOM 3528 O O . THR B 1 156 ? -1.475 14.895 20.288 1 97.08 156 THR B O 1
ATOM 3531 N N . MET B 1 157 ? -1.908 14.427 22.413 1 97.81 157 MET B N 1
ATOM 3532 C CA . MET B 1 157 ? -3.059 13.576 22.126 1 97.81 157 MET B CA 1
ATOM 3533 C C . MET B 1 157 ? -4.157 14.366 21.422 1 97.81 157 MET B C 1
ATOM 3535 O O . MET B 1 157 ? -4.856 13.832 20.559 1 97.81 157 MET B O 1
ATOM 3539 N N . GLU B 1 158 ? -4.305 15.59 21.757 1 96.42 158 GLU B N 1
ATOM 3540 C CA . GLU B 1 158 ? -5.379 16.435 21.244 1 96.42 158 GLU B CA 1
ATOM 3541 C C . GLU B 1 158 ? -5.234 16.661 19.742 1 96.42 158 GLU B C 1
ATOM 3543 O O . GLU B 1 158 ? -6.231 16.73 19.02 1 96.42 158 GLU B O 1
ATOM 3548 N N . THR B 1 159 ? -4.081 16.772 19.353 1 95.77 159 THR B N 1
ATOM 3549 C CA . THR B 1 159 ? -3.866 16.986 17.927 1 95.77 159 THR B CA 1
ATOM 3550 C C . THR B 1 159 ? -3.717 15.655 17.196 1 95.77 159 THR B C 1
ATOM 3552 O O . THR B 1 159 ? -4.445 15.38 16.24 1 95.77 159 THR B O 1
ATOM 3555 N N . ASN B 1 160 ? -2.834 14.793 17.693 1 98.12 160 ASN B N 1
ATOM 3556 C CA . ASN B 1 160 ? -2.388 13.616 16.954 1 98.12 160 ASN B CA 1
ATOM 3557 C C . ASN B 1 160 ? -3.431 12.503 16.991 1 98.12 160 ASN B C 1
ATOM 3559 O O . ASN B 1 160 ? -3.477 11.659 16.094 1 98.12 160 ASN B O 1
ATOM 3563 N N . ALA B 1 161 ? -4.237 12.444 18.078 1 98.31 161 ALA B N 1
ATOM 3564 C CA . ALA B 1 161 ? -5.203 11.356 18.21 1 98.31 161 ALA B CA 1
ATOM 3565 C C . ALA B 1 161 ? -6.632 11.871 18.059 1 98.31 161 ALA B C 1
ATOM 3567 O O . ALA B 1 161 ? -7.419 11.318 17.287 1 98.31 161 ALA B O 1
ATOM 3568 N N . LYS B 1 162 ? -6.918 12.989 18.781 1 98.52 162 LYS B N 1
ATOM 3569 C CA . LYS B 1 162 ? -8.259 13.558 18.686 1 98.52 162 LYS B CA 1
ATOM 3570 C C . LYS B 1 162 ? -8.546 14.056 17.272 1 98.52 162 LYS B C 1
ATOM 3572 O O . LYS B 1 162 ? -9.666 13.919 16.775 1 98.52 162 LYS B O 1
ATOM 3577 N N . GLY B 1 163 ? -7.581 14.676 16.626 1 98.43 163 GLY B N 1
ATOM 3578 C CA . GLY B 1 163 ? -7.74 15.154 15.262 1 98.43 163 GLY B CA 1
ATOM 3579 C C . GLY B 1 163 ? -8.225 14.081 14.306 1 98.43 163 GLY B C 1
ATOM 3580 O O . GLY B 1 163 ? -9.31 14.197 13.733 1 98.43 163 GLY B O 1
ATOM 3581 N N . PRO B 1 164 ? -7.456 12.996 14.214 1 98.71 164 PRO B N 1
ATOM 3582 C CA . PRO B 1 164 ? -7.884 11.877 13.371 1 98.71 164 PRO B CA 1
ATOM 3583 C C . PRO B 1 164 ? -9.241 11.313 13.783 1 98.71 164 PRO B C 1
ATOM 3585 O O . PRO B 1 164 ? -10.026 10.895 12.928 1 98.71 164 PRO B O 1
ATOM 3588 N N . PHE B 1 165 ? -9.544 11.231 15.031 1 98.77 165 PHE B N 1
ATOM 3589 C CA . PHE B 1 165 ? -10.846 10.765 15.493 1 98.77 165 PHE B CA 1
ATOM 3590 C C . PHE B 1 165 ? -11.962 11.645 14.943 1 98.77 165 PHE B C 1
ATOM 3592 O O . PHE B 1 165 ? -12.94 11.141 14.386 1 98.77 165 PHE B O 1
ATOM 3599 N N . LEU B 1 166 ? -11.807 12.944 15.071 1 98.81 166 LEU B N 1
ATOM 3600 C CA . LEU B 1 166 ? -12.813 13.885 14.592 1 98.81 166 LEU B CA 1
ATOM 3601 C C . LEU B 1 166 ? -12.942 13.815 13.074 1 98.81 166 LEU B C 1
ATOM 3603 O O . LEU B 1 166 ? -14.054 13.821 12.54 1 98.81 166 LEU B O 1
ATOM 3607 N N . ALA B 1 167 ? -11.793 13.802 12.399 1 98.82 167 ALA B N 1
ATOM 3608 C CA . ALA B 1 167 ? -11.807 13.676 10.944 1 98.82 167 ALA B CA 1
ATOM 3609 C C . ALA B 1 167 ? -12.565 12.425 10.509 1 98.82 167 ALA B C 1
ATOM 3611 O O . ALA B 1 167 ? -13.38 12.475 9.585 1 98.82 167 ALA B O 1
ATOM 3612 N N . THR B 1 168 ? -12.266 11.308 11.16 1 98.84 168 THR B N 1
ATOM 3613 C CA . THR B 1 168 ? -12.921 10.048 10.828 1 98.84 168 THR B CA 1
ATOM 3614 C C . THR B 1 168 ? -14.424 10.137 11.076 1 98.84 168 THR B C 1
ATOM 3616 O O . THR B 1 168 ? -15.223 9.736 10.227 1 98.84 168 THR B O 1
ATOM 3619 N N . LYS B 1 169 ? -14.815 10.674 12.224 1 98.66 169 LYS B N 1
ATOM 3620 C CA . LYS B 1 169 ? -16.22 10.791 12.604 1 98.66 169 LYS B CA 1
ATOM 3621 C C . LYS B 1 169 ? -17.015 11.547 11.544 1 98.66 169 LYS B C 1
ATOM 3623 O O . LYS B 1 169 ? -17.977 11.016 10.984 1 98.66 169 LYS B O 1
ATOM 3628 N N . TYR B 1 170 ? -16.587 12.664 11.201 1 98.81 170 TYR B N 1
ATOM 3629 C CA . TYR B 1 170 ? -17.385 13.531 10.341 1 98.81 170 TYR B CA 1
ATOM 3630 C C . TYR B 1 170 ? -17.258 13.117 8.88 1 98.81 170 TYR B C 1
ATOM 3632 O O . TYR B 1 170 ? -18.212 13.242 8.108 1 98.81 170 TYR B O 1
ATOM 3640 N N . ALA B 1 171 ? -16.07 12.647 8.472 1 98.85 171 ALA B N 1
ATOM 3641 C CA . ALA B 1 171 ? -15.929 12.139 7.11 1 98.85 171 ALA B CA 1
ATOM 3642 C C . ALA B 1 171 ? -16.828 10.927 6.881 1 98.85 171 ALA B C 1
ATOM 3644 O O . ALA B 1 171 ? -17.473 10.814 5.836 1 98.85 171 ALA B O 1
ATOM 3645 N N . ALA B 1 172 ? -16.803 10.032 7.857 1 98.5 172 ALA B N 1
ATOM 3646 C CA . ALA B 1 172 ? -17.617 8.826 7.729 1 98.5 172 ALA B CA 1
ATOM 3647 C C . ALA B 1 172 ? -19.093 9.176 7.562 1 98.5 172 ALA B C 1
ATOM 3649 O O . ALA B 1 172 ? -19.784 8.594 6.722 1 98.5 172 ALA B O 1
ATOM 3650 N N . LEU B 1 173 ? -19.614 10.098 8.361 1 97.96 173 LEU B N 1
ATOM 3651 C CA . LEU B 1 173 ? -21.001 10.537 8.246 1 97.96 173 LEU B CA 1
ATOM 3652 C C . LEU B 1 173 ? -21.28 11.097 6.855 1 97.96 173 LEU B C 1
ATOM 3654 O O . LEU B 1 173 ? -22.291 10.759 6.237 1 97.96 173 LEU B O 1
ATOM 3658 N N . ALA B 1 174 ? -20.383 11.902 6.361 1 98.41 174 ALA B N 1
ATOM 3659 C CA . ALA B 1 174 ? -20.537 12.494 5.035 1 98.41 174 ALA B CA 1
ATOM 3660 C C . ALA B 1 174 ? -20.507 11.422 3.949 1 98.41 174 ALA B C 1
ATOM 3662 O O . ALA B 1 174 ? -21.289 11.473 2.996 1 98.41 174 ALA B O 1
ATOM 3663 N N . MET B 1 175 ? -19.672 10.438 4.047 1 98.39 175 MET B N 1
ATOM 3664 C CA . MET B 1 175 ? -19.45 9.404 3.04 1 98.39 175 MET B CA 1
ATOM 3665 C C . MET B 1 175 ? -20.627 8.435 2.986 1 98.39 175 MET B C 1
ATOM 3667 O O . MET B 1 175 ? -20.787 7.699 2.011 1 98.39 175 MET B O 1
ATOM 3671 N N . GLN B 1 176 ? -21.383 8.437 4.019 1 97 176 GLN B N 1
ATOM 3672 C CA . GLN B 1 176 ? -22.567 7.585 4.059 1 97 176 GLN B CA 1
ATOM 3673 C C . GLN B 1 176 ? -23.755 8.262 3.382 1 97 176 GLN B C 1
ATOM 3675 O O . GLN B 1 176 ? -24.757 7.611 3.077 1 97 176 GLN B O 1
ATOM 3680 N N . THR B 1 177 ? -23.551 9.567 3.213 1 94.89 177 THR B N 1
ATOM 3681 C CA . THR B 1 177 ? -24.608 10.294 2.519 1 94.89 177 THR B CA 1
ATOM 3682 C C . THR B 1 177 ? -24.591 9.979 1.026 1 94.89 177 THR B C 1
ATOM 3684 O O . THR B 1 177 ? -23.564 10.141 0.364 1 94.89 177 THR B O 1
ATOM 3687 N N . THR B 1 178 ? -25.695 9.5 0.44 1 92.56 178 THR B N 1
ATOM 3688 C CA . THR B 1 178 ? -25.783 9.109 -0.963 1 92.56 178 THR B CA 1
ATOM 3689 C C . THR B 1 178 ? -26.492 10.184 -1.781 1 92.56 178 THR B C 1
ATOM 3691 O O . THR B 1 178 ? -27.147 11.066 -1.221 1 92.56 178 THR B O 1
ATOM 3694 N N . SER B 1 179 ? -26.278 10.268 -2.976 1 91.12 179 SER B N 1
ATOM 3695 C CA . SER B 1 179 ? -26.871 11.164 -3.963 1 91.12 179 SER B CA 1
ATOM 3696 C C . SER B 1 179 ? -27.002 10.481 -5.321 1 91.12 179 SER B C 1
ATOM 3698 O O . SER B 1 179 ? -26.646 9.31 -5.47 1 91.12 179 SER B O 1
ATOM 3700 N N . ALA B 1 180 ? -27.558 11.14 -6.249 1 90.38 180 ALA B N 1
ATOM 3701 C CA . ALA B 1 180 ? -27.687 10.579 -7.591 1 90.38 180 ALA B CA 1
ATOM 3702 C C . ALA B 1 180 ? -26.318 10.27 -8.19 1 90.38 180 ALA B C 1
ATOM 3704 O O . ALA B 1 180 ? -26.153 9.272 -8.896 1 90.38 180 ALA B O 1
ATOM 3705 N N . SER B 1 181 ? -25.327 11.104 -7.861 1 90.19 181 SER B N 1
ATOM 3706 C CA . SER B 1 181 ? -23.984 10.93 -8.406 1 90.19 181 SER B CA 1
ATOM 3707 C C . SER B 1 181 ? -23.16 9.973 -7.55 1 90.19 181 SER B C 1
ATOM 3709 O O . SER B 1 181 ? -22.087 9.53 -7.963 1 90.19 181 SER B O 1
ATOM 3711 N N . LYS B 1 182 ? -23.609 9.623 -6.397 1 93.39 182 LYS B N 1
ATOM 3712 C CA . LYS B 1 182 ? -23.024 8.667 -5.461 1 93.39 182 LYS B CA 1
ATOM 3713 C C . LYS B 1 182 ? -24.105 7.835 -4.778 1 93.39 182 LYS B C 1
ATOM 3715 O O . LYS B 1 182 ? -24.425 8.062 -3.609 1 93.39 182 LYS B O 1
ATOM 3720 N N . PRO B 1 183 ? -24.62 6.817 -5.476 1 94.4 183 PRO B N 1
ATOM 3721 C CA . PRO B 1 183 ? -25.827 6.124 -5.02 1 94.4 183 PRO B CA 1
ATOM 3722 C C . PRO B 1 183 ? -25.554 5.155 -3.872 1 94.4 183 PRO B C 1
ATOM 3724 O O . PRO B 1 183 ? -26.491 4.668 -3.234 1 94.4 183 PRO B O 1
ATOM 3727 N N . TYR B 1 184 ? -24.258 4.843 -3.584 1 96.32 184 TYR B N 1
ATOM 3728 C CA . TYR B 1 184 ? -23.866 3.971 -2.483 1 96.32 184 TYR B CA 1
ATOM 3729 C C . TYR B 1 184 ? -22.886 4.675 -1.552 1 96.32 184 TYR B C 1
ATOM 3731 O O . TYR B 1 184 ? -22.078 5.495 -1.995 1 96.32 184 TYR B O 1
ATOM 3739 N N . PRO B 1 185 ? -23 4.391 -0.24 1 96.82 185 PRO B N 1
ATOM 3740 C CA . PRO B 1 185 ? -21.921 4.887 0.618 1 96.82 185 PRO B CA 1
ATOM 3741 C C . PRO B 1 185 ? -20.545 4.384 0.186 1 96.82 185 PRO B C 1
ATOM 3743 O O . PRO B 1 185 ? -20.414 3.24 -0.257 1 96.82 185 PRO B O 1
ATOM 3746 N N . SER B 1 186 ? -19.585 5.17 0.281 1 97.38 186 SER B N 1
ATOM 3747 C CA . SER B 1 186 ? -18.214 4.851 -0.104 1 97.38 186 SER B CA 1
ATOM 3748 C C . SER B 1 186 ? -17.257 5.975 0.278 1 97.38 186 SER B C 1
ATOM 3750 O O . SER B 1 186 ? -17.665 7.133 0.389 1 97.38 186 SER B O 1
ATOM 3752 N N . GLY B 1 187 ? -16.076 5.672 0.464 1 98.24 187 GLY B N 1
ATOM 3753 C CA . GLY B 1 187 ? -15.043 6.653 0.755 1 98.24 187 GLY B CA 1
ATOM 3754 C C . GLY B 1 187 ? -13.798 6.043 1.371 1 98.24 187 GLY B C 1
ATOM 3755 O O . GLY B 1 187 ? -13.775 4.851 1.687 1 98.24 187 GLY B O 1
ATOM 3756 N N . SER B 1 188 ? -12.763 6.832 1.456 1 98.89 188 SER B N 1
ATOM 3757 C CA . SER B 1 188 ? -11.487 6.415 2.029 1 98.89 188 SER B CA 1
ATOM 3758 C C . SER B 1 188 ? -10.98 7.431 3.047 1 98.89 188 SER B C 1
ATOM 3760 O O . SER B 1 188 ? -10.872 8.621 2.744 1 98.89 188 SER B O 1
ATOM 3762 N N . ILE B 1 189 ? -10.781 6.979 4.243 1 98.95 189 ILE B N 1
ATOM 3763 C CA . ILE B 1 189 ? -10.193 7.775 5.315 1 98.95 189 ILE B CA 1
ATOM 3764 C C . ILE B 1 189 ? -8.781 7.277 5.613 1 98.95 189 ILE B C 1
ATOM 3766 O O . ILE B 1 189 ? -8.583 6.097 5.913 1 98.95 189 ILE B O 1
ATOM 3770 N N . ILE B 1 190 ? -7.794 8.116 5.431 1 98.96 190 ILE B N 1
ATOM 3771 C CA . ILE B 1 190 ? -6.392 7.799 5.68 1 98.96 190 ILE B CA 1
ATOM 3772 C C . ILE B 1 190 ? -5.888 8.596 6.881 1 98.96 190 ILE B C 1
ATOM 3774 O O . ILE B 1 190 ? -6.018 9.822 6.919 1 98.96 190 ILE B O 1
ATOM 3778 N N . LEU B 1 191 ? -5.329 7.946 7.831 1 98.93 191 LEU B N 1
ATOM 3779 C CA . LEU B 1 191 ? -4.814 8.569 9.046 1 98.93 191 LEU B CA 1
ATOM 3780 C C . LEU B 1 191 ? -3.294 8.461 9.11 1 98.93 191 LEU B C 1
ATOM 3782 O O . LEU B 1 191 ? -2.736 7.378 8.922 1 98.93 191 LEU B O 1
ATOM 3786 N N . THR B 1 192 ? -2.668 9.566 9.341 1 98.71 192 THR B N 1
ATOM 3787 C CA . THR B 1 192 ? -1.216 9.506 9.467 1 98.71 192 THR B CA 1
ATOM 3788 C C . THR B 1 192 ? -0.813 9.057 10.869 1 98.71 192 THR B C 1
ATOM 3790 O O . THR B 1 192 ? -1.015 9.787 11.842 1 98.71 192 THR B O 1
ATOM 3793 N N . ALA B 1 193 ? -0.319 7.933 10.946 1 98.57 193 ALA B N 1
ATOM 3794 C CA . ALA B 1 193 ? 0.341 7.434 12.15 1 98.57 193 ALA B CA 1
ATOM 3795 C C . ALA B 1 193 ? 1.853 7.626 12.067 1 98.57 193 ALA B C 1
ATOM 3797 O O . ALA B 1 193 ? 2.333 8.747 11.881 1 98.57 193 ALA B O 1
ATOM 3798 N N . SER B 1 194 ? 2.621 6.663 12.427 1 97.97 194 SER B N 1
ATOM 3799 C CA . SER B 1 194 ? 4.08 6.62 12.41 1 97.97 194 SER B CA 1
ATOM 3800 C C . SER B 1 194 ? 4.595 5.224 12.744 1 97.97 194 SER B C 1
ATOM 3802 O O . SER B 1 194 ? 3.887 4.426 13.362 1 97.97 194 SER B O 1
ATOM 3804 N N . VAL B 1 195 ? 5.81 4.933 12.305 1 97.43 195 VAL B N 1
ATOM 3805 C CA . VAL B 1 195 ? 6.461 3.726 12.803 1 97.43 195 VAL B CA 1
ATOM 3806 C C . VAL B 1 195 ? 6.625 3.816 14.319 1 97.43 195 VAL B C 1
ATOM 3808 O O . VAL B 1 195 ? 6.716 2.793 15.001 1 97.43 195 VAL B O 1
ATOM 3811 N N . ALA B 1 196 ? 6.618 5.006 14.852 1 95.85 196 ALA B N 1
ATOM 3812 C CA . ALA B 1 196 ? 6.664 5.216 16.297 1 95.85 196 ALA B CA 1
ATOM 3813 C C . ALA B 1 196 ? 5.436 4.618 16.977 1 95.85 196 ALA B C 1
ATOM 3815 O O . ALA B 1 196 ? 5.461 4.332 18.177 1 95.85 196 ALA B O 1
ATOM 3816 N N . GLY B 1 197 ? 4.357 4.514 16.231 1 96.31 197 GLY B N 1
ATOM 3817 C CA . GLY B 1 197 ? 3.148 3.907 16.763 1 96.31 197 GLY B CA 1
ATOM 3818 C C . GLY B 1 197 ? 3.175 2.391 16.726 1 96.31 197 GLY B C 1
ATOM 3819 O O . GLY B 1 197 ? 2.312 1.734 17.311 1 96.31 197 GLY B O 1
ATOM 3820 N N . LEU B 1 198 ? 4.22 1.862 16.028 1 95.44 198 LEU B N 1
ATOM 3821 C CA . LEU B 1 198 ? 4.344 0.417 15.87 1 95.44 198 LEU B CA 1
ATOM 3822 C C . LEU B 1 198 ? 5.346 -0.155 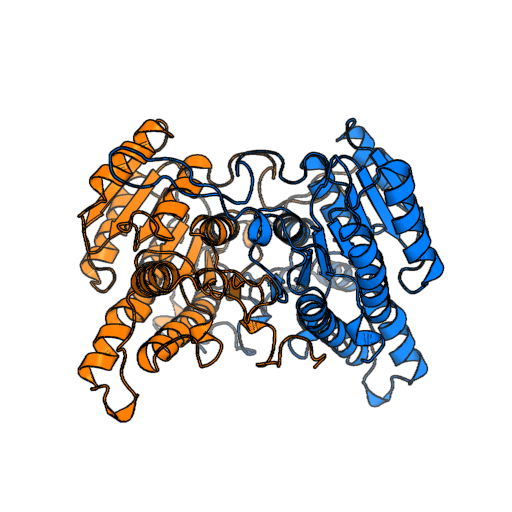16.868 1 95.44 198 LEU B C 1
ATOM 3824 O O . LEU B 1 198 ? 5.135 -1.24 17.414 1 95.44 198 LEU B O 1
ATOM 3828 N N . ARG B 1 199 ? 6.451 0.589 17.023 1 93.1 199 ARG B N 1
ATOM 3829 C CA . ARG B 1 199 ? 7.535 0.177 17.908 1 93.1 199 ARG B CA 1
ATOM 3830 C C . ARG B 1 199 ? 8.229 1.386 18.525 1 93.1 199 ARG B C 1
ATOM 3832 O O . ARG B 1 199 ? 8.118 2.501 18.01 1 93.1 199 ARG B O 1
ATOM 3839 N N . SER B 1 200 ? 8.984 1.136 19.574 1 89.23 200 SER B N 1
ATOM 3840 C CA . SER B 1 200 ? 9.674 2.198 20.3 1 89.23 200 SER B CA 1
ATOM 3841 C C . SER B 1 200 ? 10.893 2.692 19.527 1 89.23 200 SER B C 1
ATOM 3843 O O . SER B 1 200 ? 11.242 2.135 18.485 1 89.23 200 SER B O 1
ATOM 3845 N N . ASN B 1 201 ? 11.378 3.857 19.934 1 87.08 201 ASN B N 1
ATOM 3846 C CA . ASN B 1 201 ? 12.657 4.42 19.515 1 87.08 201 ASN B CA 1
ATOM 3847 C C . ASN B 1 201 ? 12.512 5.261 18.25 1 87.08 201 ASN B C 1
ATOM 3849 O O . ASN B 1 201 ? 13.484 5.465 17.521 1 87.08 201 ASN B O 1
ATOM 3853 N N . ALA B 1 202 ? 11.286 5.661 17.961 1 89.5 202 ALA B N 1
ATOM 3854 C CA . ALA B 1 202 ? 11.074 6.531 16.807 1 89.5 202 ALA B CA 1
ATOM 3855 C C . ALA B 1 202 ? 10.36 7.817 17.213 1 89.5 202 ALA B C 1
ATOM 3857 O O . ALA B 1 202 ? 9.788 8.51 16.369 1 89.5 202 ALA B O 1
ATOM 3858 N N . GLY B 1 203 ? 10.338 8.142 18.469 1 90.13 203 GLY B N 1
ATOM 3859 C CA . GLY B 1 203 ? 9.728 9.345 19.011 1 90.13 203 GLY B CA 1
ATOM 3860 C C . GLY B 1 203 ? 9.557 9.302 20.517 1 90.13 203 GLY B C 1
ATOM 3861 O O . GLY B 1 203 ? 9.771 8.26 21.142 1 90.13 203 GLY B O 1
ATOM 3862 N N . SER B 1 204 ? 9.115 10.39 21.078 1 94.88 204 SER B N 1
ATOM 3863 C CA . SER B 1 204 ? 8.889 10.477 22.517 1 94.88 204 SER B CA 1
ATOM 3864 C C . SER B 1 204 ? 7.72 9.598 22.947 1 94.88 204 SER B C 1
ATOM 3866 O O . SER B 1 204 ? 6.981 9.083 22.106 1 94.88 204 SER B O 1
ATOM 3868 N N . THR B 1 205 ? 7.638 9.389 24.164 1 96.49 205 THR B N 1
ATOM 3869 C CA . THR B 1 205 ? 6.63 8.482 24.703 1 96.49 205 THR B CA 1
ATOM 3870 C C . THR B 1 205 ? 5.226 8.959 24.344 1 96.49 205 THR B C 1
ATOM 3872 O O . THR B 1 205 ? 4.382 8.163 23.926 1 96.49 205 THR B O 1
ATOM 3875 N N . ASP B 1 206 ? 4.965 10.26 24.526 1 96.39 206 ASP B N 1
ATOM 3876 C CA . ASP B 1 206 ? 3.641 10.792 24.217 1 96.39 206 ASP B CA 1
ATOM 3877 C C . ASP B 1 206 ? 3.362 10.731 22.717 1 96.39 206 ASP B C 1
ATOM 3879 O O . ASP B 1 206 ? 2.251 10.395 22.3 1 96.39 206 ASP B O 1
ATOM 3883 N N . TYR B 1 207 ? 4.32 11.056 21.952 1 97.05 207 TYR B N 1
ATOM 3884 C CA . TYR B 1 207 ? 4.177 10.956 20.504 1 97.05 207 TYR B CA 1
ATOM 3885 C C . TYR B 1 207 ? 3.886 9.52 20.083 1 97.05 207 TYR B C 1
ATOM 3887 O O . TYR B 1 207 ? 2.918 9.262 19.364 1 97.05 207 TYR B O 1
ATOM 3895 N N . SER B 1 208 ? 4.7 8.583 20.527 1 97.66 208 SER B N 1
ATOM 3896 C CA . SER B 1 208 ? 4.537 7.175 20.182 1 97.66 208 SER B CA 1
ATOM 3897 C C . SER B 1 208 ? 3.173 6.653 20.621 1 97.66 208 SER B C 1
ATOM 3899 O O . SER B 1 208 ? 2.506 5.937 19.871 1 97.66 208 SER B O 1
ATOM 3901 N N . ALA B 1 209 ? 2.777 7.061 21.806 1 97.65 209 ALA B N 1
ATOM 3902 C CA . ALA B 1 209 ? 1.465 6.661 22.31 1 97.65 209 ALA B CA 1
ATOM 3903 C C . ALA B 1 209 ? 0.348 7.215 21.431 1 97.65 209 ALA B C 1
ATOM 3905 O O . ALA B 1 209 ? -0.628 6.517 21.143 1 97.65 209 ALA B O 1
ATOM 3906 N N . SER B 1 210 ? 0.45 8.471 21.054 1 98.23 210 SER B N 1
ATOM 3907 C CA . SER B 1 210 ? -0.575 9.097 20.225 1 98.23 210 SER B CA 1
ATOM 3908 C C . SER B 1 210 ? -0.694 8.403 18.873 1 98.23 210 SER B C 1
ATOM 3910 O O . SER B 1 210 ? -1.8 8.202 18.367 1 98.23 210 SER B O 1
ATOM 3912 N N . LYS B 1 211 ? 0.435 8.037 18.292 1 98.5 211 LYS B N 1
ATOM 3913 C CA . LYS B 1 211 ? 0.419 7.407 16.975 1 98.5 211 LYS B CA 1
ATOM 3914 C C . LYS B 1 211 ? -0.04 5.955 17.065 1 98.5 211 LYS B C 1
ATOM 3916 O O . LYS B 1 211 ? -0.673 5.44 16.141 1 98.5 211 LYS B O 1
ATOM 3921 N N . ALA B 1 212 ? 0.214 5.286 18.175 1 98.37 212 ALA B N 1
ATOM 3922 C CA . ALA B 1 212 ? -0.384 3.977 18.424 1 98.37 212 ALA B CA 1
ATOM 3923 C C . ALA B 1 212 ? -1.903 4.08 18.53 1 98.37 212 ALA B C 1
ATOM 3925 O O . ALA B 1 212 ? -2.625 3.198 18.06 1 98.37 212 ALA B O 1
ATOM 3926 N N . ALA B 1 213 ? -2.374 5.142 19.16 1 98.59 213 ALA B N 1
ATOM 3927 C CA . ALA B 1 213 ? -3.811 5.387 19.252 1 98.59 213 ALA B CA 1
ATOM 3928 C C . ALA B 1 213 ? -4.433 5.531 17.866 1 98.59 213 ALA B C 1
ATOM 3930 O O . ALA B 1 213 ? -5.542 5.049 17.624 1 98.59 213 ALA B O 1
ATOM 3931 N N . VAL B 1 214 ? -3.747 6.16 16.968 1 98.77 214 VAL B N 1
ATOM 3932 C CA . VAL B 1 214 ? -4.227 6.363 15.605 1 98.77 214 VAL B CA 1
ATOM 3933 C C . VAL B 1 214 ? -4.39 5.014 14.909 1 98.77 214 VAL B C 1
ATOM 3935 O O . VAL B 1 214 ? -5.377 4.787 14.205 1 98.77 214 VAL B O 1
ATOM 3938 N N . VAL B 1 215 ? -3.429 4.089 15.05 1 98.49 215 VAL B N 1
ATOM 3939 C CA . VAL B 1 215 ? -3.513 2.751 14.473 1 98.49 215 VAL B CA 1
ATOM 3940 C C . VAL B 1 215 ? -4.767 2.045 14.986 1 98.49 215 VAL B C 1
ATOM 3942 O O . VAL B 1 215 ? -5.531 1.477 14.202 1 98.49 215 VAL B O 1
ATOM 3945 N N . SER B 1 216 ? -4.983 2.109 16.275 1 97.86 216 SER B N 1
ATOM 3946 C CA . SER B 1 216 ? -6.156 1.481 16.873 1 97.86 216 SER B CA 1
ATOM 3947 C C . SER B 1 216 ? -7.445 2.111 16.356 1 97.86 216 SER B C 1
ATOM 3949 O O . SER B 1 216 ? -8.425 1.409 16.097 1 97.86 216 SER B O 1
ATOM 3951 N N . LEU B 1 217 ? -7.442 3.406 16.199 1 97.96 217 LEU B N 1
ATOM 3952 C CA . LEU B 1 217 ? -8.6 4.12 15.671 1 97.96 217 LEU B CA 1
ATOM 3953 C C . LEU B 1 217 ? -8.965 3.61 14.281 1 97.96 217 LEU B C 1
ATOM 3955 O O . LEU B 1 217 ? -10.141 3.385 13.986 1 97.96 217 LEU B O 1
ATOM 3959 N N . ALA B 1 218 ? -7.984 3.433 13.435 1 98.45 218 ALA B N 1
ATOM 3960 C CA . ALA B 1 218 ? -8.239 2.928 12.088 1 98.45 218 ALA B CA 1
ATOM 3961 C C . ALA B 1 218 ? -8.914 1.561 12.133 1 98.45 218 ALA B C 1
ATOM 3963 O O . ALA B 1 218 ? -9.887 1.317 11.415 1 98.45 218 ALA B O 1
ATOM 3964 N N . GLN B 1 219 ? -8.425 0.705 12.946 1 97.03 219 GLN B N 1
ATOM 3965 C CA . GLN B 1 219 ? -8.93 -0.661 13.039 1 97.03 219 GLN B CA 1
ATOM 3966 C C . GLN B 1 219 ? -10.35 -0.685 13.597 1 97.03 219 GLN B C 1
ATOM 3968 O O . GLN B 1 219 ? -11.239 -1.316 13.021 1 97.03 219 GLN B O 1
ATOM 3973 N N . THR B 1 220 ? -10.639 0.014 14.667 1 96.11 220 THR B N 1
ATOM 3974 C CA . THR B 1 220 ? -11.939 -0.02 15.328 1 96.11 220 THR B CA 1
ATOM 3975 C C . THR B 1 220 ? -13.002 0.654 14.466 1 96.11 220 THR B C 1
ATOM 3977 O O . THR B 1 220 ? -14.127 0.161 14.36 1 96.11 220 THR B O 1
ATOM 3980 N N . CYS B 1 221 ? -12.634 1.755 13.845 1 96.94 221 CYS B N 1
ATOM 3981 C CA . CYS B 1 221 ? -13.602 2.457 13.01 1 96.94 221 CYS B CA 1
ATOM 3982 C C . CYS B 1 221 ? -13.931 1.65 11.76 1 96.94 221 CYS B C 1
ATOM 3984 O O . CYS B 1 221 ? -15.07 1.665 11.289 1 96.94 221 CYS B O 1
ATOM 3986 N N . ALA B 1 222 ? -12.927 0.981 11.183 1 96.55 222 ALA B N 1
ATOM 3987 C CA . ALA B 1 222 ? -13.192 0.104 10.046 1 96.55 222 ALA B CA 1
ATOM 3988 C C . ALA B 1 222 ? -14.281 -0.912 10.377 1 96.55 222 ALA B C 1
ATOM 3990 O O . ALA B 1 222 ? -15.17 -1.167 9.561 1 96.55 222 ALA B O 1
ATOM 3991 N N . PHE B 1 223 ? -14.264 -1.477 11.553 1 94.41 223 PHE B N 1
ATOM 3992 C CA . PHE B 1 223 ? -15.238 -2.485 11.954 1 94.41 223 PHE B CA 1
ATOM 3993 C C . PHE B 1 223 ? -16.594 -1.847 12.23 1 94.41 223 PHE B C 1
ATOM 3995 O O . PHE B 1 223 ? -17.636 -2.448 11.959 1 94.41 223 PHE B O 1
ATOM 4002 N N . GLN B 1 224 ? -16.628 -0.605 12.762 1 93.97 224 GLN B N 1
ATOM 4003 C CA . GLN B 1 224 ? -17.883 0.084 13.046 1 93.97 224 GLN B CA 1
ATOM 40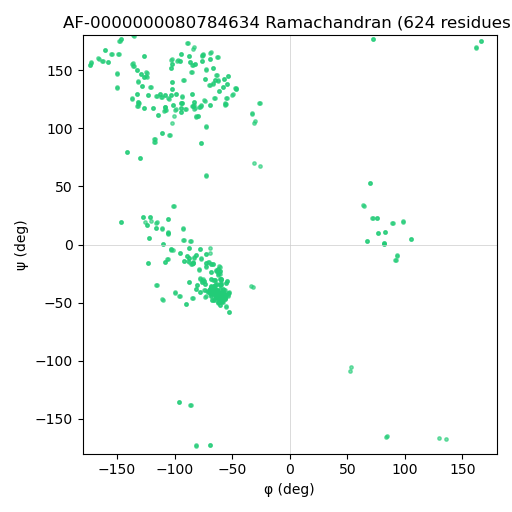04 C C . GLN B 1 224 ? -18.561 0.544 11.759 1 93.97 224 GLN B C 1
ATOM 4006 O O . GLN B 1 224 ? -19.755 0.853 11.757 1 93.97 224 GLN B O 1
ATOM 4011 N N . LEU B 1 225 ? -17.806 0.55 10.698 1 94.86 225 LEU B N 1
ATOM 4012 C CA . LEU B 1 225 ? -18.343 0.959 9.405 1 94.86 225 LEU B CA 1
ATOM 4013 C C . LEU B 1 225 ? -18.559 -0.248 8.499 1 94.86 225 LEU B C 1
ATOM 4015 O O . LEU B 1 225 ? -18.604 -0.11 7.274 1 94.86 225 LEU B O 1
ATOM 4019 N N . ALA B 1 226 ? -18.67 -1.394 9.109 1 93.82 226 ALA B N 1
ATOM 4020 C CA . ALA B 1 226 ? -18.774 -2.662 8.389 1 93.82 226 ALA B CA 1
ATOM 4021 C C . ALA B 1 226 ? -19.924 -2.631 7.388 1 93.82 226 ALA B C 1
ATOM 4023 O O . ALA B 1 226 ? -21.041 -2.232 7.727 1 93.82 226 ALA B O 1
ATOM 4024 N N . GLY B 1 227 ? -19.619 -2.951 6.127 1 93.71 227 GLY B N 1
ATOM 4025 C CA . GLY B 1 227 ? -20.622 -3.119 5.088 1 93.71 227 GLY B CA 1
ATOM 4026 C C . GLY B 1 227 ? -20.878 -1.851 4.295 1 93.71 227 GLY B C 1
ATOM 4027 O O . GLY B 1 227 ? -21.523 -1.889 3.245 1 93.71 227 GLY B O 1
ATOM 4028 N N . THR B 1 228 ? -20.343 -0.679 4.708 1 95.1 228 THR B N 1
ATOM 4029 C CA . THR B 1 228 ? -20.664 0.6 4.083 1 95.1 228 THR B CA 1
ATOM 4030 C C . THR B 1 228 ? -19.769 0.85 2.873 1 95.1 228 THR B C 1
ATOM 4032 O O . THR B 1 228 ? -20.049 1.732 2.058 1 95.1 228 THR B O 1
ATOM 4035 N N . GLY B 1 229 ? -18.659 0.095 2.786 1 96.17 229 GLY B N 1
ATOM 4036 C CA . GLY B 1 229 ? -17.693 0.36 1.732 1 96.17 229 GLY B CA 1
ATOM 4037 C C . GLY B 1 229 ? -16.751 1.503 2.059 1 96.17 229 GLY B C 1
ATOM 4038 O O . GLY B 1 229 ? -15.948 1.913 1.218 1 96.17 229 GLY B O 1
ATOM 4039 N N . ILE B 1 230 ? -16.885 2.111 3.218 1 98.23 230 ILE B N 1
ATOM 4040 C CA . ILE B 1 230 ? -15.951 3.126 3.691 1 98.23 230 ILE B CA 1
ATOM 4041 C C . ILE B 1 230 ? -14.743 2.453 4.34 1 98.23 230 ILE B C 1
ATOM 4043 O O . ILE B 1 230 ? -14.897 1.614 5.231 1 98.23 230 ILE B O 1
ATOM 4047 N N . ARG B 1 231 ? -13.578 2.762 3.829 1 98.74 231 ARG B N 1
ATOM 4048 C CA . ARG B 1 231 ? -12.334 2.177 4.318 1 98.74 231 ARG B CA 1
ATOM 4049 C C . ARG B 1 231 ? -11.582 3.157 5.212 1 98.74 231 ARG B C 1
ATOM 4051 O O . ARG B 1 231 ? -11.556 4.359 4.941 1 98.74 231 ARG B O 1
ATOM 4058 N N . VAL B 1 232 ? -10.997 2.665 6.296 1 98.85 232 VAL B N 1
ATOM 4059 C CA . VAL B 1 232 ? -10.174 3.451 7.209 1 98.85 232 VAL B CA 1
ATOM 4060 C C . VAL B 1 232 ? -8.817 2.776 7.393 1 98.85 232 VAL B C 1
ATOM 4062 O O . VAL B 1 232 ? -8.742 1.63 7.843 1 98.85 232 VAL B O 1
ATOM 4065 N N . ASN B 1 233 ? -7.751 3.448 6.997 1 98.93 233 ASN B N 1
ATOM 4066 C CA . ASN B 1 233 ? -6.406 2.894 7.111 1 98.93 233 ASN B CA 1
ATOM 4067 C C . ASN B 1 233 ? -5.434 3.902 7.718 1 98.93 233 ASN B C 1
ATOM 4069 O O . ASN B 1 233 ? -5.621 5.112 7.579 1 98.93 233 ASN B O 1
ATOM 4073 N N . ALA B 1 234 ? -4.451 3.403 8.4 1 98.83 234 ALA B N 1
ATOM 4074 C CA . ALA B 1 234 ? -3.364 4.216 8.94 1 98.83 234 ALA B CA 1
ATOM 4075 C C . ALA B 1 234 ? -2.107 4.089 8.083 1 98.83 234 ALA B C 1
ATOM 4077 O O . ALA B 1 234 ? -1.767 2.996 7.626 1 98.83 234 ALA B O 1
ATOM 4078 N N . LEU B 1 235 ? -1.516 5.154 7.783 1 98.62 235 LEU B N 1
ATOM 4079 C CA . LEU B 1 235 ? -0.206 5.233 7.145 1 98.62 235 LEU B CA 1
ATOM 4080 C C . LEU B 1 235 ? 0.887 5.488 8.178 1 98.62 235 LEU B C 1
ATOM 4082 O O . LEU B 1 235 ? 0.774 6.406 8.994 1 98.62 235 LEU B O 1
ATOM 4086 N N . CYS B 1 236 ? 1.965 4.658 8.133 1 98.65 236 CYS B N 1
ATOM 4087 C CA . CYS B 1 236 ? 3.023 4.743 9.134 1 98.65 236 CYS B CA 1
ATOM 4088 C C . CYS B 1 236 ? 4.353 5.117 8.491 1 98.65 236 CYS B C 1
ATOM 4090 O O . CYS B 1 236 ? 5.166 4.243 8.184 1 98.65 236 CYS B O 1
ATOM 4092 N N . PRO B 1 237 ? 4.628 6.418 8.412 1 98.36 237 PRO B N 1
ATOM 4093 C CA . PRO B 1 237 ? 5.89 6.864 7.817 1 98.36 237 PRO B CA 1
ATOM 4094 C C . PRO B 1 237 ? 7.094 6.599 8.718 1 98.36 237 PRO B C 1
ATOM 4096 O O . PRO B 1 237 ? 6.959 6.577 9.944 1 98.36 237 PRO B O 1
ATOM 4099 N N . GLY B 1 238 ? 8.278 6.391 8.101 1 97.03 238 GLY B N 1
ATOM 4100 C CA . GLY B 1 238 ? 9.555 6.456 8.792 1 97.03 238 GLY B CA 1
ATOM 4101 C C . GLY B 1 238 ? 10.123 7.861 8.865 1 97.03 238 GLY B C 1
ATOM 4102 O O . GLY B 1 238 ? 9.405 8.811 9.183 1 97.03 238 GLY B O 1
ATOM 4103 N N . VAL B 1 239 ? 11.401 7.989 8.652 1 95.53 239 VAL B N 1
ATOM 4104 C CA . VAL B 1 239 ? 12.011 9.315 8.671 1 95.53 239 VAL B CA 1
ATOM 4105 C C . VAL B 1 239 ? 11.822 9.991 7.315 1 95.53 239 VAL B C 1
ATOM 4107 O O . VAL B 1 239 ? 12.234 9.454 6.284 1 95.53 239 VAL B O 1
ATOM 4110 N N . VAL B 1 240 ? 11.124 11.063 7.296 1 96.92 240 VAL B N 1
ATOM 4111 C CA . VAL B 1 240 ? 10.826 11.838 6.097 1 96.92 240 VAL B CA 1
ATOM 4112 C C . VAL B 1 240 ? 11.361 13.26 6.254 1 96.92 240 VAL B C 1
ATOM 4114 O O . VAL B 1 240 ? 11.254 13.855 7.329 1 96.92 240 VAL B O 1
ATOM 4117 N N . GLU B 1 241 ? 11.994 13.759 5.22 1 96.04 241 GLU B N 1
ATOM 4118 C CA . GLU B 1 241 ? 12.427 15.152 5.267 1 96.04 241 GLU B CA 1
ATOM 4119 C C . GLU B 1 241 ? 11.241 16.103 5.125 1 96.04 241 GLU B C 1
ATOM 4121 O O . GLU B 1 241 ? 10.748 16.326 4.017 1 96.04 241 GLU B O 1
ATOM 4126 N N . THR B 1 242 ? 10.796 16.633 6.144 1 95.57 242 THR B N 1
ATOM 4127 C CA . THR B 1 242 ? 9.675 17.562 6.236 1 95.57 242 THR B CA 1
ATOM 4128 C C . THR B 1 242 ? 10.016 18.733 7.153 1 95.57 242 THR B C 1
ATOM 4130 O O . THR B 1 242 ? 11.133 18.821 7.667 1 95.57 242 THR B O 1
ATOM 4133 N N . GLY B 1 243 ? 9.024 19.644 7.287 1 93.19 243 GLY B N 1
ATOM 4134 C CA . GLY B 1 243 ? 9.193 20.695 8.277 1 93.19 243 GLY B CA 1
ATOM 4135 C C . GLY B 1 243 ? 9.364 20.164 9.688 1 93.19 243 GLY B C 1
ATOM 4136 O O . GLY B 1 243 ? 10.089 20.751 10.494 1 93.19 243 GLY B O 1
ATOM 4137 N N . MET B 1 244 ? 8.798 19.045 10.025 1 90.34 244 MET B N 1
ATOM 4138 C CA . MET B 1 244 ? 8.851 18.419 11.343 1 90.34 244 MET B CA 1
ATOM 4139 C C . MET B 1 244 ? 10.26 17.928 11.656 1 90.34 244 MET B C 1
ATOM 4141 O O . MET B 1 244 ? 10.693 17.965 12.809 1 90.34 244 MET B O 1
ATOM 4145 N N . THR B 1 245 ? 10.977 17.446 10.639 1 92.38 245 THR B N 1
ATOM 4146 C CA . THR B 1 245 ? 12.3 16.865 10.841 1 92.38 245 THR B CA 1
ATOM 4147 C C . THR B 1 245 ? 13.389 17.814 10.348 1 92.38 245 THR B C 1
ATOM 4149 O O . THR B 1 245 ? 14.552 17.425 10.23 1 92.38 245 THR B O 1
ATOM 4152 N N . LYS B 1 246 ? 13.094 19.02 10.006 1 91.96 246 LYS B N 1
ATOM 4153 C CA . LYS B 1 246 ? 14.008 20.006 9.436 1 91.96 246 LYS B CA 1
ATOM 4154 C C . LYS B 1 246 ? 15.215 20.226 10.344 1 91.96 246 LYS B C 1
ATOM 4156 O O . LYS B 1 246 ? 16.35 20.307 9.868 1 91.96 246 LYS B O 1
ATOM 4161 N N . GLY B 1 247 ? 14.94 20.377 11.635 1 91.05 247 GLY B N 1
ATOM 4162 C CA . GLY B 1 247 ? 16.039 20.577 12.566 1 91.05 247 GLY B CA 1
ATOM 4163 C C . GLY B 1 247 ? 17.079 19.475 12.507 1 91.05 247 GLY B C 1
ATOM 4164 O O . GLY B 1 247 ? 18.281 19.747 12.515 1 91.05 247 GLY B O 1
ATOM 4165 N N . MET B 1 248 ? 16.576 18.261 12.451 1 90.84 248 MET B N 1
ATOM 4166 C CA . MET B 1 248 ? 17.465 17.106 12.359 1 90.84 248 MET B CA 1
ATOM 4167 C C . MET B 1 248 ? 18.267 17.139 11.062 1 90.84 248 MET B C 1
ATOM 4169 O O . MET B 1 248 ? 19.48 16.923 11.071 1 90.84 248 MET B O 1
ATOM 4173 N N . TYR B 1 249 ? 17.711 17.44 9.922 1 93.67 249 TYR B N 1
ATOM 4174 C CA . TYR B 1 249 ? 18.376 17.483 8.624 1 93.67 249 TYR B CA 1
ATOM 4175 C C . TYR B 1 249 ? 19.373 18.634 8.56 1 93.67 249 TYR B C 1
ATOM 4177 O O . TYR B 1 249 ? 20.491 18.469 8.068 1 93.67 249 TYR B O 1
ATOM 4185 N N . ASP B 1 250 ? 18.921 19.772 9.055 1 94.38 250 ASP B N 1
ATOM 4186 C CA . ASP B 1 250 ? 19.806 20.934 9.06 1 94.38 250 ASP B CA 1
ATOM 4187 C C . ASP B 1 250 ? 21.058 20.667 9.892 1 94.38 250 ASP B C 1
ATOM 4189 O O . ASP B 1 250 ? 22.169 20.998 9.475 1 94.38 250 ASP B O 1
ATOM 4193 N N . MET B 1 251 ? 20.898 20.116 11.055 1 94.17 251 MET B N 1
ATOM 4194 C CA . MET B 1 251 ? 22.025 19.799 11.927 1 94.17 251 MET B CA 1
ATOM 4195 C C . MET B 1 251 ? 22.961 18.794 11.263 1 94.17 251 MET B C 1
ATOM 4197 O O . MET B 1 251 ? 24.183 18.939 11.331 1 94.17 251 MET B O 1
ATOM 4201 N N . ALA B 1 252 ? 22.368 17.797 10.696 1 94.07 252 ALA B N 1
ATOM 4202 C CA . ALA B 1 252 ? 23.172 16.781 10.021 1 94.07 252 ALA B CA 1
ATOM 4203 C C . ALA B 1 252 ? 23.974 17.39 8.874 1 94.07 252 ALA B C 1
ATOM 4205 O O . ALA B 1 252 ? 25.148 17.063 8.687 1 94.07 252 ALA B O 1
ATOM 4206 N N . ARG B 1 253 ? 23.352 18.255 8.109 1 93.52 253 ARG B N 1
ATOM 4207 C CA . ARG B 1 253 ? 24.03 18.922 7.003 1 93.52 253 ARG B CA 1
ATOM 4208 C C . ARG B 1 253 ? 25.158 19.815 7.509 1 93.52 253 ARG B C 1
ATOM 4210 O O . ARG B 1 253 ? 26.255 19.817 6.947 1 93.52 253 ARG B O 1
ATOM 4217 N N . ALA B 1 254 ? 24.918 20.539 8.52 1 95.77 254 ALA B N 1
ATOM 4218 C CA . ALA B 1 254 ? 25.925 21.416 9.113 1 95.77 254 ALA B CA 1
ATOM 4219 C C . ALA B 1 254 ? 27.137 20.618 9.586 1 95.77 254 ALA B C 1
ATOM 4221 O O . ALA B 1 254 ? 28.27 21.1 9.52 1 95.77 254 ALA B O 1
ATOM 4222 N N . ARG B 1 255 ? 26.926 19.388 9.975 1 95.37 255 ARG B N 1
ATOM 4223 C CA . ARG B 1 255 ? 27.985 18.527 10.492 1 95.37 255 ARG B CA 1
ATOM 4224 C C . ARG B 1 255 ? 28.564 17.649 9.388 1 95.37 255 ARG B C 1
ATOM 4226 O O . ARG B 1 255 ? 29.527 16.913 9.614 1 95.37 255 ARG B O 1
ATOM 4233 N N . GLY B 1 256 ? 27.966 17.701 8.283 1 93.61 256 GLY B N 1
ATOM 4234 C CA . GLY B 1 256 ? 28.413 16.859 7.185 1 93.61 256 GLY B CA 1
ATOM 4235 C C . GLY B 1 256 ? 28.005 15.406 7.344 1 93.61 256 GLY B C 1
ATOM 4236 O O . GLY B 1 256 ? 28.673 14.509 6.826 1 93.61 256 GLY B O 1
ATOM 4237 N N . THR B 1 257 ? 26.969 15.11 8.119 1 92.84 257 THR B N 1
ATOM 4238 C CA . THR B 1 257 ? 26.576 13.735 8.404 1 92.84 257 THR B CA 1
ATOM 4239 C C . THR B 1 257 ? 25.197 13.435 7.821 1 92.84 257 THR B C 1
ATOM 4241 O O . THR B 1 257 ? 24.489 12.553 8.31 1 92.84 257 THR B O 1
ATOM 4244 N N . GLU B 1 258 ? 24.705 14.173 6.897 1 91.86 258 GLU B N 1
ATOM 4245 C CA . GLU B 1 258 ? 23.382 13.988 6.308 1 91.86 258 GLU B CA 1
ATOM 4246 C C . GLU B 1 258 ? 23.21 12.569 5.772 1 91.86 258 GLU B C 1
ATOM 4248 O O . GLU B 1 258 ? 22.121 11.997 5.854 1 91.86 258 GLU B O 1
ATOM 4253 N N . LYS B 1 259 ? 24.277 12.002 5.331 1 89.84 259 LYS B N 1
ATOM 4254 C CA . LYS B 1 259 ? 24.223 10.673 4.73 1 89.84 259 LYS B CA 1
ATOM 4255 C C . LYS B 1 259 ? 23.99 9.599 5.789 1 89.84 259 LYS B C 1
ATOM 4257 O O . LYS B 1 259 ? 23.684 8.451 5.46 1 89.84 259 LYS B O 1
ATOM 4262 N N . LYS B 1 260 ? 24.053 10.003 6.993 1 90.08 260 LYS B N 1
ATOM 4263 C CA . LYS B 1 260 ? 23.801 9.055 8.074 1 90.08 260 LYS B CA 1
ATOM 4264 C C . LYS B 1 260 ? 22.313 8.984 8.407 1 90.08 260 LYS B C 1
ATOM 4266 O O . LYS B 1 260 ? 21.872 8.074 9.111 1 90.08 260 LYS B O 1
ATOM 4271 N N . ILE B 1 261 ? 21.627 9.914 7.938 1 92.2 261 ILE B N 1
ATOM 4272 C CA . ILE B 1 261 ? 20.186 9.846 8.157 1 92.2 261 ILE B CA 1
ATOM 4273 C C . ILE B 1 261 ? 19.608 8.64 7.419 1 92.2 261 ILE B C 1
ATOM 4275 O O . ILE B 1 261 ? 19.846 8.465 6.221 1 92.2 261 ILE B O 1
ATOM 4279 N N . GLY B 1 262 ? 18.892 7.8 8.142 1 91.33 262 GLY B N 1
ATOM 4280 C CA . GLY B 1 262 ? 18.282 6.613 7.564 1 91.33 262 GLY B CA 1
ATOM 4281 C C . GLY B 1 262 ? 19.242 5.444 7.449 1 91.33 262 GLY B C 1
ATOM 4282 O O . GLY B 1 262 ? 18.913 4.422 6.842 1 91.33 262 GLY B O 1
ATOM 4283 N N . GLN B 1 263 ? 20.37 5.534 8.033 1 89.86 263 GLN B N 1
ATOM 4284 C CA . GLN B 1 263 ? 21.387 4.497 7.892 1 89.86 263 GLN B CA 1
ATOM 4285 C C . GLN B 1 263 ? 20.932 3.19 8.535 1 89.86 263 GLN B C 1
ATOM 4287 O O . GLN B 1 263 ? 21.493 2.127 8.258 1 89.86 263 GLN B O 1
ATOM 4292 N N . LEU B 1 264 ? 19.93 3.265 9.376 1 88.67 264 LEU B N 1
ATOM 4293 C CA . LEU B 1 264 ? 19.527 2.082 10.13 1 88.67 264 LEU B CA 1
ATOM 4294 C C . LEU B 1 264 ? 18.442 1.308 9.389 1 88.67 264 LEU B C 1
ATOM 4296 O O . LEU B 1 264 ? 18.089 0.195 9.783 1 88.67 264 LEU B O 1
ATOM 4300 N N . ASN B 1 265 ? 17.829 1.902 8.383 1 92.19 265 ASN B N 1
ATOM 4301 C CA . ASN B 1 265 ? 16.91 1.12 7.563 1 92.19 265 ASN B CA 1
ATOM 4302 C C . ASN B 1 265 ? 17.597 0.576 6.314 1 92.19 265 ASN B C 1
ATOM 4304 O O . ASN B 1 265 ? 18.616 1.115 5.876 1 92.19 265 ASN B O 1
ATOM 4308 N N . PRO B 1 266 ? 17.101 -0.504 5.669 1 93.33 266 PRO B N 1
ATOM 4309 C CA . PRO B 1 266 ? 17.787 -1.184 4.568 1 93.33 266 PRO B CA 1
ATOM 4310 C C . PRO B 1 266 ? 17.981 -0.286 3.348 1 93.33 266 PRO B C 1
ATOM 4312 O O . PRO B 1 266 ? 18.897 -0.508 2.552 1 93.33 266 PRO B O 1
ATOM 4315 N N . LEU B 1 267 ? 17.193 0.735 3.173 1 95.53 267 LEU B N 1
ATOM 4316 C CA . LEU B 1 267 ? 17.391 1.642 2.048 1 95.53 267 LEU B CA 1
ATOM 4317 C C . LEU B 1 267 ? 18.439 2.699 2.379 1 95.53 267 LEU B C 1
ATOM 4319 O O . LEU B 1 267 ? 18.888 3.433 1.495 1 95.53 267 LEU B O 1
ATOM 4323 N N . ARG B 1 268 ? 18.804 2.887 3.648 1 94.55 268 ARG B N 1
ATOM 4324 C CA . ARG B 1 268 ? 19.911 3.688 4.162 1 94.55 268 ARG B CA 1
ATOM 4325 C C . ARG B 1 268 ? 19.714 5.165 3.84 1 94.55 268 ARG B C 1
ATOM 4327 O O . ARG B 1 268 ? 20.672 5.866 3.506 1 94.55 268 ARG B O 1
ATOM 4334 N N . ARG B 1 269 ? 18.461 5.606 3.838 1 95.43 269 ARG B N 1
ATOM 4335 C CA . ARG B 1 269 ? 18.129 7.006 3.594 1 95.43 269 ARG B CA 1
ATOM 4336 C C . ARG B 1 269 ? 16.786 7.368 4.22 1 95.43 269 ARG B C 1
ATOM 4338 O O . ARG B 1 269 ? 16.02 6.485 4.611 1 95.43 269 ARG B O 1
ATOM 4345 N N . GLY B 1 270 ? 16.566 8.662 4.344 1 95.99 270 GLY B N 1
ATOM 4346 C CA . GLY B 1 270 ? 15.217 9.146 4.589 1 95.99 270 GLY B CA 1
ATOM 4347 C C . GLY B 1 270 ? 14.396 9.291 3.322 1 95.99 270 GLY B C 1
ATOM 4348 O O . GLY B 1 270 ? 14.926 9.171 2.215 1 95.99 270 GLY B O 1
ATOM 4349 N N . ALA B 1 271 ? 13.109 9.523 3.516 1 97.68 271 ALA B N 1
ATOM 4350 C CA . ALA B 1 271 ? 12.192 9.729 2.398 1 97.68 271 ALA B CA 1
ATOM 4351 C C . ALA B 1 271 ? 11.957 11.216 2.148 1 97.68 271 ALA B C 1
ATOM 4353 O O . ALA B 1 271 ? 12.217 12.048 3.021 1 97.68 271 ALA B O 1
ATOM 4354 N N . VAL B 1 272 ? 11.53 11.567 0.948 1 97.54 272 VAL B N 1
ATOM 4355 C CA . VAL B 1 272 ? 10.903 12.86 0.69 1 97.54 272 VAL B CA 1
ATOM 4356 C C . VAL B 1 272 ? 9.385 12.725 0.78 1 97.54 272 VAL B C 1
ATOM 4358 O O . VAL B 1 272 ? 8.848 11.618 0.703 1 97.54 272 VAL B O 1
ATOM 4361 N N . ALA B 1 273 ? 8.684 13.803 0.89 1 98.53 273 ALA B N 1
ATOM 4362 C CA . ALA B 1 273 ? 7.253 13.847 1.181 1 98.53 273 ALA B CA 1
ATOM 4363 C C . ALA B 1 273 ? 6.451 13.119 0.106 1 98.53 273 ALA B C 1
ATOM 4365 O O . ALA B 1 273 ? 5.447 12.469 0.406 1 98.53 273 ALA B O 1
ATOM 4366 N N . ASP B 1 274 ? 6.842 13.17 -1.116 1 98.56 274 ASP B N 1
ATOM 4367 C CA . ASP B 1 274 ? 6.103 12.587 -2.231 1 98.56 274 ASP B CA 1
ATOM 4368 C C . ASP B 1 274 ? 6.029 11.067 -2.106 1 98.56 274 ASP B C 1
ATOM 4370 O O . ASP B 1 274 ? 5.072 10.447 -2.575 1 98.56 274 ASP B O 1
ATOM 4374 N N . GLU B 1 275 ? 7.018 10.445 -1.507 1 98.63 275 GLU B N 1
ATOM 4375 C CA . GLU B 1 275 ? 7.031 8.991 -1.371 1 98.63 275 GLU B CA 1
ATOM 4376 C C . GLU B 1 275 ? 5.946 8.517 -0.409 1 98.63 275 GLU B C 1
ATOM 4378 O O . GLU B 1 275 ? 5.416 7.414 -0.559 1 98.63 275 GLU B O 1
ATOM 4383 N N . ILE B 1 276 ? 5.609 9.345 0.568 1 98.76 276 ILE B N 1
ATOM 4384 C CA . ILE B 1 276 ? 4.478 9.062 1.445 1 98.76 276 ILE B CA 1
ATOM 4385 C C . ILE B 1 276 ? 3.172 9.398 0.729 1 98.76 276 ILE B C 1
ATOM 4387 O O . ILE B 1 276 ? 2.196 8.649 0.82 1 98.76 276 ILE B O 1
ATOM 4391 N N . ALA B 1 277 ? 3.197 10.509 0.011 1 98.85 277 ALA B N 1
ATOM 4392 C CA . ALA B 1 277 ? 2.013 10.995 -0.693 1 98.85 277 ALA B CA 1
ATOM 4393 C C . ALA B 1 277 ? 1.513 9.964 -1.7 1 98.85 277 ALA B C 1
ATOM 4395 O O . ALA B 1 277 ? 0.307 9.843 -1.927 1 98.85 277 ALA B O 1
ATOM 4396 N N . ARG B 1 278 ? 2.38 9.204 -2.313 1 98.62 278 ARG B N 1
ATOM 4397 C CA . ARG B 1 278 ? 2.001 8.19 -3.292 1 98.62 278 ARG B CA 1
ATOM 4398 C C . ARG B 1 278 ? 1.259 7.036 -2.626 1 98.62 278 ARG B C 1
ATOM 4400 O O . ARG B 1 278 ? 0.334 6.466 -3.209 1 98.62 278 ARG B O 1
ATOM 4407 N N . ALA B 1 279 ? 1.69 6.66 -1.448 1 98.77 279 ALA B N 1
ATOM 4408 C CA . ALA B 1 279 ? 0.944 5.658 -0.691 1 98.77 279 ALA B CA 1
ATOM 4409 C C . ALA B 1 279 ? -0.439 6.178 -0.308 1 98.77 279 ALA B C 1
ATOM 4411 O O . ALA B 1 279 ? -1.424 5.439 -0.364 1 98.77 279 ALA B O 1
ATOM 4412 N N . ALA B 1 280 ? -0.508 7.47 0.079 1 98.87 280 ALA B N 1
ATOM 4413 C CA . ALA B 1 280 ? -1.797 8.084 0.388 1 98.87 280 ALA B CA 1
ATOM 4414 C C . ALA B 1 280 ? -2.707 8.095 -0.837 1 98.87 280 ALA B C 1
ATOM 4416 O O . ALA B 1 280 ? -3.908 7.835 -0.729 1 98.87 280 ALA B O 1
ATOM 4417 N N . LEU B 1 281 ? -2.133 8.431 -1.997 1 98.81 281 LEU B N 1
ATOM 4418 C CA . LEU B 1 281 ? -2.89 8.411 -3.244 1 98.81 281 LEU B CA 1
ATOM 4419 C C . LEU B 1 281 ? -3.445 7.017 -3.52 1 98.81 281 LEU B C 1
ATOM 4421 O O . LEU B 1 281 ? -4.621 6.868 -3.858 1 98.81 281 LEU B O 1
ATOM 4425 N N . PHE B 1 282 ? -2.648 5.97 -3.392 1 98.78 282 PHE B N 1
ATOM 4426 C CA . PHE B 1 282 ? -3.095 4.597 -3.594 1 98.78 282 PHE B CA 1
ATOM 4427 C C . PHE B 1 282 ? -4.239 4.256 -2.647 1 98.78 282 PHE B C 1
ATOM 4429 O O . PHE B 1 282 ? -5.289 3.777 -3.081 1 98.78 282 PHE B O 1
ATOM 4436 N N . LEU B 1 283 ? -4.083 4.546 -1.313 1 98.79 283 LEU B N 1
ATOM 4437 C CA . LEU B 1 283 ? -5.085 4.223 -0.303 1 98.79 283 LEU B CA 1
ATOM 4438 C C . LEU B 1 283 ? -6.359 5.033 -0.522 1 98.79 283 LEU B C 1
ATOM 4440 O O . LEU B 1 283 ? -7.455 4.577 -0.189 1 98.79 283 LEU B O 1
ATOM 4444 N N . GLY B 1 284 ? -6.229 6.242 -1.059 1 98.58 284 GLY B N 1
ATOM 4445 C CA . GLY B 1 284 ? -7.378 7.1 -1.297 1 98.58 284 GLY B CA 1
ATOM 4446 C C . GLY B 1 284 ? -8.162 6.717 -2.539 1 98.58 284 GLY B C 1
ATOM 4447 O O . GLY B 1 284 ? -9.332 7.08 -2.677 1 98.58 284 GLY B O 1
ATOM 4448 N N . SER B 1 285 ? -7.539 5.995 -3.46 1 97.9 285 SER B N 1
ATOM 4449 C CA . SER B 1 285 ? -8.161 5.632 -4.729 1 97.9 285 SER B CA 1
ATOM 4450 C C . SER B 1 285 ? -8.919 4.313 -4.615 1 97.9 285 SER B C 1
ATOM 4452 O O . SER B 1 285 ? -8.818 3.619 -3.602 1 97.9 285 SER B O 1
ATOM 4454 N N . ASP B 1 286 ? -9.618 3.95 -5.65 1 97.19 286 ASP B N 1
ATOM 4455 C CA . ASP B 1 286 ? -10.379 2.705 -5.695 1 97.19 286 ASP B CA 1
ATOM 4456 C C . ASP B 1 286 ? -9.464 1.511 -5.958 1 97.19 286 ASP B C 1
ATOM 4458 O O . ASP B 1 286 ? -9.895 0.36 -5.866 1 97.19 286 ASP B O 1
ATOM 4462 N N . GLU B 1 287 ? -8.161 1.798 -6.19 1 97.57 287 GLU B N 1
ATOM 4463 C CA . GLU B 1 287 ? -7.216 0.699 -6.367 1 97.57 287 GLU B CA 1
ATOM 4464 C C . GLU B 1 287 ? -7.02 -0.076 -5.067 1 97.57 287 GLU B C 1
ATOM 4466 O O . GLU B 1 287 ? -6.594 -1.232 -5.086 1 97.57 287 GLU B O 1
ATOM 4471 N N . SER B 1 288 ? -7.292 0.582 -3.953 1 98.41 288 SER B N 1
ATOM 4472 C CA . SER B 1 288 ? -7.146 -0.056 -2.648 1 98.41 288 SER B CA 1
ATOM 4473 C C . SER B 1 288 ? -8.495 -0.509 -2.101 1 98.41 288 SER B C 1
ATOM 4475 O O . SER B 1 288 ? -8.711 -0.505 -0.887 1 98.41 288 SER B O 1
ATOM 4477 N N . SER B 1 289 ? -9.44 -0.925 -2.984 1 97.98 289 SER B N 1
ATOM 4478 C CA . SER B 1 289 ? -10.833 -1.201 -2.647 1 97.98 289 SER B CA 1
ATOM 4479 C C . SER B 1 289 ? -10.941 -2.319 -1.614 1 97.98 289 SER B C 1
ATOM 4481 O O . SER B 1 289 ? -11.969 -2.459 -0.949 1 97.98 289 SER B O 1
ATOM 4483 N N . TYR B 1 290 ? -9.856 -3.142 -1.46 1 98.43 290 TYR B N 1
ATOM 4484 C CA . TYR B 1 290 ? -9.944 -4.267 -0.536 1 98.43 290 TYR B CA 1
ATOM 4485 C C . TYR B 1 290 ? -8.956 -4.108 0.614 1 98.43 290 TYR B C 1
ATOM 4487 O O . TYR B 1 290 ? -8.647 -5.075 1.314 1 98.43 290 TYR B O 1
ATOM 4495 N N . VAL B 1 291 ? -8.358 -2.882 0.825 1 98.73 291 VAL B N 1
ATOM 4496 C CA . VAL B 1 291 ? -7.495 -2.539 1.95 1 98.73 291 VAL B CA 1
ATOM 4497 C C . VAL B 1 291 ? -8.298 -1.779 3.004 1 98.73 291 VAL B C 1
ATOM 4499 O O . VAL B 1 291 ? -8.79 -0.679 2.745 1 98.73 291 VAL B O 1
ATOM 4502 N N . ASN B 1 292 ? -8.419 -2.4 4.2 1 98.54 292 ASN B N 1
ATOM 4503 C CA . ASN B 1 292 ? -9.24 -1.8 5.246 1 98.54 292 ASN B CA 1
ATOM 4504 C C . ASN B 1 292 ? -8.727 -2.162 6.637 1 98.54 292 ASN B C 1
ATOM 4506 O O . ASN B 1 292 ? -8.317 -3.299 6.876 1 98.54 292 ASN B O 1
ATOM 4510 N N . GLY B 1 293 ? -8.664 -1.123 7.516 1 98.34 293 GLY B N 1
ATOM 4511 C CA . GLY B 1 293 ? -8.259 -1.347 8.895 1 98.34 293 GLY B CA 1
ATOM 4512 C C . GLY B 1 293 ? -6.78 -1.649 9.04 1 98.34 293 GLY B C 1
ATOM 4513 O O . GLY B 1 293 ? -6.366 -2.308 9.997 1 98.34 293 GLY B O 1
ATOM 4514 N N . GLN B 1 294 ? -5.944 -1.243 8.092 1 98.5 294 GLN B N 1
ATOM 4515 C CA . GLN B 1 294 ? -4.538 -1.63 8.075 1 98.5 294 GLN B CA 1
ATOM 4516 C C . GLN B 1 294 ? -3.646 -0.486 8.549 1 98.5 294 GLN B C 1
ATOM 4518 O O . GLN B 1 294 ? -4.022 0.684 8.447 1 98.5 294 GLN B O 1
ATOM 4523 N N . ALA B 1 295 ? -2.516 -0.832 9.109 1 98.33 295 ALA B N 1
ATOM 4524 C CA . ALA B 1 295 ? -1.411 0.078 9.4 1 98.33 295 ALA B CA 1
ATOM 4525 C C . ALA B 1 295 ? -0.208 -0.218 8.509 1 98.33 295 ALA B C 1
ATOM 4527 O O . ALA B 1 295 ? 0.615 -1.078 8.831 1 98.33 295 ALA B O 1
ATOM 4528 N N . TRP B 1 296 ? -0.081 0.502 7.412 1 98.34 296 TRP B N 1
ATOM 4529 C CA . TRP B 1 296 ? 0.952 0.247 6.413 1 98.34 296 TRP B CA 1
ATOM 4530 C C . TRP B 1 296 ? 2.174 1.125 6.658 1 98.34 296 TRP B C 1
ATOM 4532 O O . TRP B 1 296 ? 2.073 2.355 6.66 1 98.34 296 TRP B O 1
ATOM 4542 N N . ALA B 1 297 ? 3.3 0.508 6.846 1 98.5 297 ALA B N 1
ATOM 4543 C CA . ALA B 1 297 ? 4.546 1.241 7.053 1 98.5 297 ALA B CA 1
ATOM 4544 C C . ALA B 1 297 ? 5.185 1.623 5.721 1 98.5 297 ALA B C 1
ATOM 4546 O O . ALA B 1 297 ? 5.266 0.801 4.805 1 98.5 297 ALA B O 1
ATOM 4547 N N . VAL B 1 298 ? 5.533 2.819 5.561 1 98.61 298 VAL B N 1
ATOM 4548 C CA . VAL B 1 298 ? 6.391 3.376 4.521 1 98.61 298 VAL B CA 1
ATOM 4549 C C . VAL B 1 298 ? 7.646 3.976 5.152 1 98.61 298 VAL B C 1
ATOM 4551 O O . VAL B 1 298 ? 7.674 5.164 5.483 1 98.61 298 VAL B O 1
ATOM 4554 N N . CYS B 1 299 ? 8.705 3.058 5.317 1 97.94 299 CYS B N 1
ATOM 4555 C CA . CYS B 1 299 ? 9.739 3.476 6.258 1 97.94 299 CYS B CA 1
ATOM 4556 C C . CYS B 1 299 ? 11.109 2.971 5.823 1 97.94 299 CYS B C 1
ATOM 4558 O O . CYS B 1 299 ? 11.983 2.736 6.659 1 97.94 299 CYS B O 1
ATOM 4560 N N . GLY B 1 300 ? 11.228 2.63 4.565 1 97.48 300 GLY B N 1
ATOM 4561 C CA . GLY B 1 300 ? 12.505 2.169 4.044 1 97.48 300 GLY B CA 1
ATOM 4562 C C . GLY B 1 300 ? 12.936 0.833 4.619 1 97.48 300 GLY B C 1
ATOM 4563 O O . GLY B 1 300 ? 14.047 0.368 4.355 1 97.48 300 GLY B O 1
ATOM 4564 N N . GLY B 1 301 ? 12.104 0.213 5.461 1 96.91 301 GLY B N 1
ATOM 4565 C CA . GLY B 1 301 ? 12.374 -1.07 6.088 1 96.91 301 GLY B CA 1
ATOM 4566 C C . GLY B 1 301 ? 12.745 -0.951 7.555 1 96.91 301 GLY B C 1
ATOM 4567 O O . GLY B 1 301 ? 13.093 -1.945 8.195 1 96.91 301 GLY B O 1
ATOM 4568 N N . LEU B 1 302 ? 12.687 0.227 8.106 1 94.98 302 LEU B N 1
ATOM 4569 C CA . LEU B 1 302 ? 13.085 0.475 9.487 1 94.98 302 LEU B CA 1
ATOM 4570 C C . LEU B 1 302 ? 12.347 -0.458 10.441 1 94.98 302 LEU B C 1
ATOM 4572 O O . LEU B 1 302 ? 12.953 -1.028 11.352 1 94.98 302 LEU B O 1
ATOM 4576 N N . SER B 1 303 ? 11.068 -0.633 10.243 1 94.44 303 SER B N 1
ATOM 4577 C CA . SER B 1 303 ? 10.232 -1.384 11.174 1 94.44 303 SER B CA 1
ATOM 4578 C C . SER B 1 303 ? 10.263 -2.877 10.865 1 94.44 303 SER B C 1
ATOM 4580 O O . SER B 1 303 ? 9.554 -3.662 11.498 1 94.44 303 SER B O 1
ATOM 4582 N N . ALA B 1 304 ? 11.056 -3.256 9.895 1 93.42 304 ALA B N 1
ATOM 4583 C CA . ALA B 1 304 ? 11.023 -4.641 9.433 1 93.42 304 ALA B CA 1
ATOM 4584 C C . ALA B 1 304 ? 12.006 -5.505 10.217 1 93.42 304 ALA B C 1
ATOM 4586 O O . ALA B 1 304 ? 12.032 -6.728 10.058 1 93.42 304 ALA B O 1
ATOM 4587 N N . GLY B 1 305 ? 12.89 -4.908 11.045 1 89.46 305 GLY B N 1
ATOM 4588 C CA . GLY B 1 305 ? 13.895 -5.698 11.738 1 89.46 305 GLY B CA 1
ATOM 4589 C C . GLY B 1 305 ? 14.257 -5.139 13.101 1 89.46 305 GLY B C 1
ATOM 4590 O O . GLY B 1 305 ? 13.806 -4.054 13.473 1 89.46 305 GLY B O 1
ATOM 4591 N N . HIS B 1 306 ? 15.077 -5.879 13.801 1 83.36 306 HIS B N 1
ATOM 4592 C CA . HIS B 1 306 ? 15.678 -5.436 15.054 1 83.36 306 HIS B CA 1
ATOM 4593 C C . HIS B 1 306 ? 16.928 -4.6 14.8 1 83.36 306 HIS B C 1
ATOM 4595 O O . HIS B 1 306 ? 17.461 -4.594 13.688 1 83.36 306 HIS B O 1
ATOM 4601 N N . PRO B 1 307 ? 17.169 -3.774 15.778 1 76.32 307 PRO B N 1
ATOM 4602 C CA . PRO B 1 307 ? 18.482 -3.143 15.625 1 76.32 307 PRO B CA 1
ATOM 4603 C C . PRO B 1 307 ? 19.584 -4.145 15.292 1 76.32 307 PRO B C 1
ATOM 4605 O O . PRO B 1 307 ? 19.569 -5.274 15.791 1 76.32 307 PRO B O 1
ATOM 4608 N N . PHE B 1 308 ? 20.358 -3.812 14.36 1 77.02 308 PHE B N 1
ATOM 4609 C CA . PHE B 1 308 ? 21.412 -4.73 13.945 1 77.02 308 PHE B CA 1
ATOM 4610 C C . PHE B 1 308 ? 22.726 -3.986 13.737 1 77.02 308 PHE B C 1
ATOM 4612 O O . PHE B 1 308 ? 22.742 -2.757 13.641 1 77.02 308 PHE B O 1
ATOM 4619 N N . VAL B 1 309 ? 23.845 -4.663 13.884 1 72.92 309 VAL B N 1
ATOM 4620 C CA . VAL B 1 309 ? 25.153 -4.097 13.569 1 72.92 309 VAL B CA 1
ATOM 4621 C C . VAL B 1 309 ? 25.394 -4.16 12.063 1 72.92 309 VAL B C 1
ATOM 4623 O O . VAL B 1 309 ? 25.444 -5.246 11.48 1 72.92 309 VAL B O 1
ATOM 4626 N N . PRO B 1 310 ? 25.392 -2.948 11.446 1 66.83 310 PRO B N 1
ATOM 4627 C CA . PRO B 1 310 ? 25.629 -2.959 10.001 1 66.83 310 PRO B CA 1
ATOM 4628 C C . PRO B 1 310 ? 26.82 -3.83 9.605 1 66.83 310 PRO B C 1
ATOM 4630 O O . PRO B 1 310 ? 27.86 -3.797 10.267 1 66.83 310 PRO B O 1
ATOM 4633 N N . GLY B 1 311 ? 26.668 -4.611 8.613 1 64.12 311 GLY B N 1
ATOM 4634 C CA . GLY B 1 311 ? 27.747 -5.442 8.104 1 64.12 311 GLY B CA 1
ATOM 4635 C C . GLY B 1 311 ? 27.783 -6.823 8.731 1 64.12 311 GLY B C 1
ATOM 4636 O O . GLY B 1 311 ? 28.535 -7.693 8.287 1 64.12 311 GLY B O 1
ATOM 4637 N N . LYS B 1 312 ? 27.015 -6.931 9.811 1 67.59 312 LYS B N 1
ATOM 4638 C CA . LYS B 1 312 ? 26.971 -8.252 10.432 1 67.59 312 LYS B CA 1
ATOM 4639 C C . LYS B 1 312 ? 25.625 -8.93 10.187 1 67.59 312 LYS B C 1
ATOM 4641 O O . LYS B 1 312 ? 24.583 -8.273 10.197 1 67.59 312 LYS B O 1
ATOM 4646 N N . LEU B 1 313 ? 25.694 -9.958 9.5 1 66.42 313 LEU B N 1
ATOM 4647 C CA . LEU B 1 313 ? 24.445 -10.683 9.297 1 66.42 313 LEU B CA 1
ATOM 4648 C C . LEU B 1 313 ? 23.802 -11.041 10.633 1 66.42 313 LEU B C 1
ATOM 4650 O O . LEU B 1 313 ? 24.486 -11.489 11.556 1 66.42 313 LEU B O 1
ATOM 4654 N N . ALA B 1 314 ? 22.644 -10.529 10.718 1 50.57 314 ALA B N 1
ATOM 4655 C CA . ALA B 1 314 ? 21.932 -10.952 11.921 1 50.57 314 ALA B CA 1
ATOM 4656 C C . ALA B 1 314 ? 21.772 -12.469 11.959 1 50.57 314 ALA B C 1
ATOM 4658 O O . ALA B 1 314 ? 21.646 -13.112 10.914 1 50.57 314 ALA B O 1
#

Sequence (628 aa):
MTAVAKRRLQALSQQLVEGIPDAGTFENIPRIREVAPDSVGPRCKGKVVIVTGTNSPIGIGRASAHQFARNGAKAVFICDFSSTYLDVHKRELESLYPNVDIHARQFDAGNEEQVKAVVDEAMQRYGRLDIMFANAGIVGQPKIFTEITGDDFMKTMETNAKGPFLATKYAALAMQTTSASKPYPSGSIILTASVAGLRSNAGSTDYSASKAAVVSLAQTCAFQLAGTGIRVNALCPGVVETGMTKGMYDMARARGTEKKIGQLNPLRRGAVADEIARAALFLGSDESSYVNGQAWAVCGGLSAGHPFVPGKLAMTAVAKRRLQALSQQLVEGIPDAGTFENIPRIREVAPDSVGPRCKGKVVIVTGTNSPIGIGRASAHQFARNGAKAVFICDFSSTYLDVHKRELESLYPNVDIHARQFDAGNEEQVKAVVDEAMQRYGRLDIMFANAGIVGQPKIFTEITGDDFMKTMETNAKGPFLATKYAALAMQTTSASKPYPSGSIILTASVAGLRSNAGSTDYSASKAAVVSLAQTCAFQLAGTGIRVNALCPGVVETGMTKGMYDMARARGTEKKIGQLNPLRRGAVADEIARAALFLGSDESSYVNGQAWAVCGGLSAGHPFVPGKLA

Nearest PDB structures (foldseek):
  4bms-assembly1_B  TM=9.270E-01  e=5.484E-23  Ralstonia sp. DSMZ 6428
  4bms-assembly2_E-2  TM=9.272E-01  e=1.390E-22  Ralstonia sp. DSMZ 6428
  4cr8-assembly1_A  TM=8.786E-01  e=1.075E-21  Flavobacterium sp. 141-8
  4cr7-assembly6_F  TM=8.639E-01  e=1.056E-19  Flavobacterium sp. 141-8
  4cr7-assembly6_I-8  TM=8.650E-01  e=1.353E-19  Flavobacterium sp. 141-8

Radius of gyration: 23.74 Å; Cα contacts (8 Å, |Δi|>4): 1484; chains: 2; bounding box: 75×67×62 Å

Foldseek 3Di:
DDPVVPPPPQFFFPCVVPNFDFPDDDPPHGDDTDDAPDPPAQQAAAAEEEFEPCQWPQALRLLLQLNNLRSHYQEYEYEYQDCPCQVVSQVVSCVVRVNYHYHYYHDALLDLVRLLVVLVVCCVPRVAHAEYEQEDAAAADPDAPVPQDPVSLVVRLSRLASSLVSNLVNNQVRQSRADPVRNARAHEYEHEAAVLCVDPDQHYPSNNVSSVNLLVSQQVVLVVSPRRLYAGEYEHEAAEPTPNCVVVCVVCVVVVNNQCDQCQAPQSHHHGSNLSSVVSSCRGGCVCSPDHSYYDYDYNHNSVDDGDDPPDDD/DDPVVPPPPQFFFPCVVPNFDFPDDDPPHGDDTDDAPDPPAQQAAAAEEEFEPCQWPQALRLLLQLNNLRSHYQEYEYEYQDCPCQVVSQVVSCVVRVNYHYHYYHDALLDLVRLLVVLVVCCVVRVAHAEYEQEDAAAADPDAPVPQDPVSLVVRLSRLASSLVSNLVNNQVRQSRADPVRNARAHEYEHEAAVLCVDPDQHHPSNNVSSVNQLVSQQVVLVVSPRRLYAGEYEHEAAEPTPNCVVVCVVCVVVVNNQCDQCQAPQSHHHGSNLSSVVSSCRGGCVCSPDHSYYDYDYNHNSVDDRDDPPDDD

Organism: Coccidioides immitis (strain RS) (NCBI:txid246410)